Protein AF-A0A9W6T3U2-F1 (afdb_monomer)

Structure (mmCIF, N/CA/C/O backbone):
data_AF-A0A9W6T3U2-F1
#
_entry.id   AF-A0A9W6T3U2-F1
#
loop_
_atom_site.group_PDB
_atom_site.id
_atom_site.type_symbol
_atom_site.label_atom_id
_atom_site.label_alt_id
_atom_site.label_comp_id
_atom_site.label_asym_id
_atom_site.label_entity_id
_atom_site.label_seq_id
_atom_site.pdbx_PDB_ins_code
_atom_site.Cartn_x
_atom_site.Cartn_y
_atom_site.Cartn_z
_atom_site.occupancy
_atom_site.B_iso_or_equiv
_atom_site.auth_seq_id
_atom_site.auth_comp_id
_atom_site.auth_asym_id
_atom_site.auth_atom_id
_atom_site.pdbx_PDB_model_num
ATOM 1 N N . MET A 1 1 ? -26.574 7.574 -30.798 1.00 30.06 1 MET A N 1
ATOM 2 C CA . MET A 1 1 ? -25.733 6.891 -31.807 1.00 30.06 1 MET A CA 1
ATOM 3 C C . MET A 1 1 ? -24.316 7.036 -31.313 1.00 30.06 1 MET A C 1
ATOM 5 O O . MET A 1 1 ? -23.697 8.072 -31.519 1.00 30.06 1 MET A O 1
ATOM 9 N N . ASP A 1 2 ? -23.879 6.030 -30.565 1.00 29.03 2 ASP A N 1
ATOM 10 C CA . ASP A 1 2 ? -22.661 6.068 -29.768 1.00 29.03 2 ASP A CA 1
ATOM 11 C C . ASP A 1 2 ? -21.502 5.549 -30.609 1.00 29.03 2 ASP A C 1
ATOM 13 O O . ASP A 1 2 ? -21.279 4.349 -30.732 1.00 29.03 2 ASP A O 1
ATOM 17 N N . TYR A 1 3 ? -20.766 6.476 -31.211 1.00 30.98 3 TYR A N 1
ATOM 18 C CA . TYR A 1 3 ? -19.403 6.222 -31.655 1.00 30.98 3 TYR A CA 1
ATOM 19 C C . TYR A 1 3 ? -18.458 6.830 -30.617 1.00 30.98 3 TYR A C 1
ATOM 21 O O . TYR A 1 3 ? -17.851 7.877 -30.835 1.00 30.98 3 TYR A O 1
ATOM 29 N N . LEU A 1 4 ? -18.341 6.163 -29.464 1.00 33.56 4 LEU A N 1
ATOM 30 C CA . LEU A 1 4 ? -17.195 6.328 -28.570 1.00 33.56 4 LEU A CA 1
ATOM 31 C C . LEU A 1 4 ? -15.982 5.739 -29.294 1.00 33.56 4 LEU A C 1
ATOM 33 O O . LEU A 1 4 ? -15.693 4.544 -29.231 1.00 33.56 4 LEU A O 1
ATOM 37 N N . GLY A 1 5 ? -15.342 6.591 -30.093 1.00 34.41 5 GLY A N 1
ATOM 38 C CA . GLY A 1 5 ? -14.127 6.267 -30.815 1.00 34.41 5 GLY A CA 1
ATOM 39 C C . GLY A 1 5 ? -13.059 5.793 -29.840 1.00 34.41 5 GLY A C 1
ATOM 40 O O . GLY A 1 5 ? -12.719 6.485 -28.887 1.00 34.41 5 GLY A O 1
ATOM 41 N N . ILE A 1 6 ? -12.525 4.606 -30.103 1.00 38.00 6 ILE A N 1
ATOM 42 C CA . ILE A 1 6 ? -11.325 4.101 -29.447 1.00 38.00 6 ILE A CA 1
ATOM 43 C C . ILE A 1 6 ? -10.230 5.164 -29.623 1.00 38.00 6 ILE A C 1
ATOM 45 O O . ILE A 1 6 ? -9.848 5.467 -30.758 1.00 38.00 6 ILE A O 1
ATOM 49 N N . GLU A 1 7 ? -9.741 5.750 -28.526 1.00 46.59 7 GLU A N 1
ATOM 50 C CA . GLU A 1 7 ? -8.644 6.718 -28.572 1.00 46.59 7 GLU A CA 1
ATOM 51 C C . GLU A 1 7 ? -7.479 6.112 -29.361 1.00 46.59 7 GLU A C 1
ATOM 53 O O . GLU A 1 7 ? -7.007 5.016 -29.048 1.00 46.59 7 GLU A O 1
ATOM 58 N N . ARG A 1 8 ? -7.019 6.793 -30.419 1.00 44.78 8 ARG A N 1
ATOM 59 C CA . ARG A 1 8 ? -6.087 6.249 -31.431 1.00 44.78 8 ARG A CA 1
ATOM 60 C C . ARG A 1 8 ? -4.733 5.768 -30.870 1.00 44.78 8 ARG A C 1
ATOM 62 O O . ARG A 1 8 ? -3.981 5.127 -31.598 1.00 44.78 8 ARG A O 1
ATOM 69 N N . GLY A 1 9 ? -4.406 6.044 -29.604 1.00 54.31 9 GLY A N 1
ATOM 70 C CA . GLY A 1 9 ? -3.257 5.452 -28.895 1.00 54.31 9 GLY A CA 1
ATOM 71 C C . GLY A 1 9 ? -3.476 4.032 -28.374 1.00 54.31 9 GLY A C 1
ATOM 72 O O . GLY A 1 9 ? -2.517 3.299 -28.183 1.00 54.31 9 GLY A O 1
ATOM 73 N N . THR A 1 10 ? -4.722 3.589 -28.218 1.00 69.50 10 THR A N 1
ATOM 74 C CA . THR A 1 10 ? -5.024 2.332 -27.517 1.00 69.50 10 THR A CA 1
ATOM 75 C C . THR A 1 10 ? -5.076 1.106 -28.430 1.00 69.50 10 THR A C 1
ATOM 77 O O . THR A 1 10 ? -4.801 0.008 -27.962 1.00 69.50 10 THR A O 1
ATOM 80 N N . ILE A 1 11 ? -5.366 1.240 -29.734 1.00 81.31 11 ILE A N 1
ATOM 81 C CA . ILE A 1 11 ? -5.449 0.070 -30.639 1.00 81.31 11 ILE A CA 1
ATOM 82 C C . ILE A 1 11 ? -4.075 -0.578 -30.816 1.00 81.31 11 ILE A C 1
ATOM 84 O O . ILE A 1 11 ? -3.945 -1.795 -30.699 1.00 81.31 11 ILE A O 1
ATOM 88 N N . ARG A 1 12 ? -3.044 0.233 -31.081 1.00 85.06 12 ARG A N 1
ATOM 89 C CA . ARG A 1 12 ? -1.671 -0.253 -31.248 1.00 85.06 12 ARG A CA 1
ATOM 90 C C . ARG A 1 12 ? -1.139 -0.853 -29.948 1.00 85.06 12 ARG A C 1
ATOM 92 O O . ARG A 1 12 ? -0.641 -1.973 -29.989 1.00 85.06 12 ARG A O 1
ATOM 99 N N . ALA A 1 13 ? -1.299 -0.157 -28.822 1.00 83.00 13 ALA A N 1
ATOM 100 C CA . ALA A 1 13 ? -0.888 -0.655 -27.512 1.00 83.00 13 ALA A CA 1
ATOM 101 C C . ALA A 1 13 ? -1.572 -1.993 -27.166 1.00 83.00 13 ALA A C 1
ATOM 103 O O . ALA A 1 13 ? -0.886 -2.964 -26.866 1.00 83.00 13 ALA A O 1
ATOM 104 N N . LYS A 1 14 ? -2.899 -2.102 -27.336 1.00 85.38 14 LYS A N 1
ATOM 105 C CA . LYS A 1 14 ? -3.648 -3.356 -27.114 1.00 85.38 14 LYS A CA 1
ATOM 106 C C . LYS A 1 14 ? -3.237 -4.475 -28.072 1.00 85.38 14 LYS A C 1
ATOM 108 O O . LYS A 1 14 ? -3.188 -5.641 -27.685 1.00 85.38 14 LYS A O 1
ATOM 113 N N . ALA A 1 15 ? -2.940 -4.149 -29.331 1.00 89.31 15 ALA A N 1
ATOM 114 C CA . ALA A 1 15 ? -2.442 -5.128 -30.294 1.00 89.31 15 ALA A CA 1
ATOM 115 C C . ALA A 1 15 ? -1.049 -5.645 -29.900 1.00 89.31 15 ALA A C 1
ATOM 117 O O . ALA A 1 15 ? -0.809 -6.850 -29.980 1.00 89.31 15 ALA A O 1
ATOM 118 N N . LEU A 1 16 ? -0.157 -4.759 -29.442 1.00 90.31 16 LEU A N 1
ATOM 119 C CA . LEU A 1 16 ? 1.163 -5.124 -28.926 1.00 90.31 16 LEU A CA 1
ATOM 120 C C . LEU A 1 16 ? 1.055 -5.977 -27.663 1.00 90.31 16 LEU A C 1
ATOM 122 O O . LEU A 1 16 ? 1.713 -7.007 -27.590 1.00 90.31 16 LEU A O 1
ATOM 126 N N . GLU A 1 17 ? 0.188 -5.608 -26.721 1.00 89.00 17 GLU A N 1
ATOM 127 C CA . GLU A 1 17 ? -0.086 -6.383 -25.508 1.00 89.00 17 GLU A CA 1
ATOM 128 C C . GLU A 1 17 ? -0.551 -7.802 -25.859 1.00 89.00 17 GLU A C 1
ATOM 130 O O . GLU A 1 17 ? 0.020 -8.795 -25.401 1.00 89.00 17 GLU A O 1
ATOM 135 N N . LYS A 1 18 ? -1.537 -7.924 -26.759 1.00 89.50 18 LYS A N 1
ATOM 136 C CA . LYS A 1 18 ? -2.040 -9.230 -27.192 1.00 89.50 18 LYS A CA 1
ATOM 137 C C . LYS A 1 18 ? -0.966 -10.052 -27.899 1.00 89.50 18 LYS A C 1
ATOM 139 O O . LYS A 1 18 ? -0.871 -11.261 -27.680 1.00 89.50 18 LYS A O 1
ATOM 144 N N . LEU A 1 19 ? -0.157 -9.407 -28.737 1.00 89.88 19 LEU A N 1
ATOM 145 C CA . LEU A 1 19 ? 0.953 -10.038 -29.442 1.00 89.88 19 LEU A CA 1
ATOM 146 C C . LEU A 1 19 ? 2.019 -10.529 -28.455 1.00 89.88 19 LEU A C 1
ATOM 148 O O . LEU A 1 19 ? 2.447 -11.678 -28.569 1.00 89.88 19 LEU A O 1
ATOM 152 N N . ALA A 1 20 ? 2.389 -9.718 -27.464 1.00 88.44 20 ALA A N 1
ATOM 153 C CA . ALA A 1 20 ? 3.343 -10.076 -26.422 1.00 88.44 20 ALA A CA 1
ATOM 154 C C . ALA A 1 20 ? 2.831 -11.247 -25.572 1.00 88.44 20 ALA A C 1
ATOM 156 O O . ALA A 1 20 ? 3.559 -12.215 -25.377 1.00 88.44 20 ALA A O 1
ATOM 157 N N . GLN A 1 21 ? 1.557 -11.243 -25.164 1.00 89.19 21 GLN A N 1
ATOM 158 C CA . GLN A 1 21 ? 0.938 -12.362 -24.442 1.00 89.19 21 GLN A CA 1
ATOM 159 C C . GLN A 1 21 ? 0.930 -13.663 -25.259 1.00 89.19 21 GLN A C 1
ATOM 161 O O . GLN A 1 21 ? 1.207 -14.737 -24.726 1.00 89.19 21 GLN A O 1
ATOM 166 N N . ILE A 1 22 ? 0.609 -13.601 -26.557 1.00 88.12 22 ILE A N 1
ATOM 167 C CA . ILE A 1 22 ? 0.634 -14.783 -27.433 1.00 88.12 22 ILE A CA 1
ATOM 168 C C . ILE A 1 22 ? 2.072 -15.278 -27.618 1.00 88.12 22 ILE A C 1
ATOM 170 O O . ILE A 1 22 ? 2.308 -16.485 -27.579 1.00 88.12 22 ILE A O 1
ATOM 174 N N . ALA A 1 23 ? 3.029 -14.366 -27.795 1.00 85.69 23 ALA A N 1
ATOM 175 C CA . ALA A 1 23 ? 4.442 -14.701 -27.912 1.00 85.69 23 ALA A CA 1
ATOM 176 C C . ALA A 1 23 ? 4.990 -15.317 -26.613 1.00 85.69 23 ALA A C 1
ATOM 178 O O . ALA A 1 23 ? 5.715 -16.299 -26.682 1.00 85.69 23 ALA A O 1
ATOM 179 N N . ALA A 1 24 ? 4.583 -14.814 -25.445 1.00 84.00 24 ALA A N 1
ATOM 180 C CA . ALA A 1 24 ? 4.937 -15.345 -24.127 1.00 84.00 24 ALA A CA 1
ATOM 181 C C . ALA A 1 24 ? 4.404 -16.764 -23.870 1.00 84.00 24 ALA A C 1
ATOM 183 O O . ALA A 1 24 ? 5.061 -17.571 -23.218 1.00 84.00 24 ALA A O 1
ATOM 184 N N . LYS A 1 25 ? 3.223 -17.095 -24.410 1.00 85.62 25 LYS A N 1
ATOM 185 C CA . LYS A 1 25 ? 2.609 -18.426 -24.252 1.00 85.62 25 LYS A CA 1
ATOM 186 C C . LYS A 1 25 ? 3.227 -19.501 -25.139 1.00 85.62 25 LYS A C 1
ATOM 188 O O . LYS A 1 25 ? 3.035 -20.686 -24.862 1.00 85.62 25 LYS A O 1
ATOM 193 N N . LYS A 1 26 ? 3.897 -19.118 -26.228 1.00 79.31 26 LYS A N 1
ATOM 194 C CA . LYS A 1 26 ? 4.511 -20.071 -27.155 1.00 79.31 26 LYS A CA 1
ATOM 195 C C . LYS A 1 26 ? 5.759 -20.667 -26.507 1.00 79.31 26 LYS A C 1
ATOM 197 O O . LYS A 1 26 ? 6.754 -19.977 -26.331 1.00 79.31 26 LYS A O 1
ATOM 202 N N . ALA A 1 27 ? 5.705 -21.956 -26.183 1.00 62.72 27 ALA A N 1
ATOM 203 C CA . ALA A 1 27 ? 6.899 -22.701 -25.813 1.00 62.72 27 ALA A CA 1
ATOM 204 C C . ALA A 1 27 ? 7.762 -22.953 -27.068 1.00 62.72 27 ALA A C 1
ATOM 206 O O . ALA A 1 27 ? 7.204 -23.215 -28.139 1.00 62.72 27 ALA A O 1
ATOM 207 N N . PRO A 1 28 ? 9.097 -22.857 -26.965 1.00 62.69 28 PRO A N 1
ATOM 208 C CA . PRO A 1 28 ? 10.001 -23.204 -28.058 1.00 62.69 28 PRO A CA 1
ATOM 209 C C . PRO A 1 28 ? 9.902 -24.697 -28.401 1.00 62.69 28 PRO A C 1
ATOM 211 O O . PRO A 1 28 ? 9.624 -25.523 -27.533 1.00 62.69 28 PRO A O 1
ATOM 214 N N . ALA A 1 29 ? 10.143 -25.045 -29.667 1.00 54.91 29 ALA A N 1
ATOM 215 C CA . ALA A 1 29 ? 10.045 -26.425 -30.151 1.00 54.91 29 ALA A CA 1
ATOM 216 C C . ALA A 1 29 ? 11.169 -27.341 -29.624 1.00 54.91 29 ALA A C 1
ATOM 218 O O . ALA A 1 29 ? 10.949 -28.542 -29.521 1.00 54.91 29 ALA A O 1
ATOM 219 N N . ASN A 1 30 ? 12.334 -26.780 -29.266 1.00 55.06 30 ASN A N 1
ATOM 220 C CA . ASN A 1 30 ? 13.478 -27.500 -28.701 1.00 55.06 30 ASN A CA 1
ATOM 221 C C . ASN A 1 30 ? 14.096 -26.701 -27.535 1.00 55.06 30 ASN A C 1
ATOM 223 O O . ASN A 1 30 ? 14.690 -25.652 -27.776 1.00 55.06 30 ASN A O 1
ATOM 227 N N . PRO A 1 31 ? 13.984 -27.169 -26.279 1.00 54.09 31 PRO A N 1
ATOM 228 C CA . PRO A 1 31 ? 14.513 -26.470 -25.104 1.00 54.09 31 PRO A CA 1
ATOM 229 C C . PRO A 1 31 ? 16.034 -26.625 -24.890 1.00 54.09 31 PRO A C 1
ATOM 231 O O . PRO A 1 31 ? 16.573 -26.012 -23.973 1.00 54.09 31 PRO A O 1
ATOM 234 N N . GLU A 1 32 ? 16.734 -27.433 -25.697 1.00 50.22 32 GLU A N 1
ATOM 235 C CA . GLU A 1 32 ? 18.160 -27.765 -25.495 1.00 50.22 32 GLU A CA 1
ATOM 236 C C . GLU A 1 32 ? 19.139 -26.665 -25.953 1.00 50.22 32 GLU A C 1
ATOM 238 O O . GLU A 1 32 ? 20.259 -26.590 -25.448 1.00 50.22 32 GLU A O 1
ATOM 243 N N . HIS A 1 33 ? 18.726 -25.767 -26.854 1.00 54.16 33 HIS A N 1
ATOM 244 C CA . HIS A 1 33 ? 19.546 -24.641 -27.309 1.00 54.16 33 HIS A CA 1
ATOM 245 C C . HIS A 1 33 ? 18.976 -23.312 -26.803 1.00 54.16 33 HIS A C 1
ATOM 247 O O . HIS A 1 33 ? 17.921 -22.878 -27.253 1.00 54.16 33 HIS A O 1
ATOM 253 N N . LEU A 1 34 ? 19.721 -22.611 -25.934 1.00 52.31 34 LEU A N 1
ATOM 254 C CA . LEU A 1 34 ? 19.342 -21.308 -25.345 1.00 52.31 34 LEU A CA 1
ATOM 255 C C . LEU A 1 34 ? 18.880 -20.261 -26.379 1.00 52.31 34 LEU A C 1
ATOM 257 O O . LEU A 1 34 ? 18.036 -19.421 -26.073 1.00 52.31 34 LEU A O 1
ATOM 261 N N . VAL A 1 35 ? 19.418 -20.318 -27.602 1.00 52.69 35 VAL A N 1
ATOM 262 C CA . VAL A 1 35 ? 19.082 -19.402 -28.706 1.00 52.69 35 VAL A CA 1
ATOM 263 C C . VAL A 1 35 ? 17.715 -19.722 -29.323 1.00 52.69 35 VAL A C 1
ATOM 265 O O . VAL A 1 35 ? 17.019 -18.804 -29.752 1.00 52.69 35 VAL A O 1
ATOM 268 N N . ASP A 1 36 ? 17.283 -20.983 -29.308 1.00 57.38 36 ASP A N 1
ATOM 269 C CA . ASP A 1 36 ? 15.978 -21.422 -29.824 1.00 57.38 36 ASP A CA 1
ATOM 270 C C . ASP A 1 36 ? 14.893 -21.434 -28.740 1.00 57.38 36 ASP A C 1
ATOM 272 O O . ASP A 1 36 ? 13.706 -21.540 -29.050 1.00 57.38 36 ASP A O 1
ATOM 276 N N . SER A 1 37 ? 15.282 -21.244 -27.474 1.00 60.94 37 SER A N 1
ATOM 277 C CA . SER A 1 37 ? 14.397 -21.271 -26.306 1.00 60.94 37 SER A CA 1
ATOM 278 C C . SER A 1 37 ? 13.416 -20.093 -26.206 1.00 60.94 37 SER A C 1
ATOM 280 O O . SER A 1 37 ? 12.544 -20.088 -25.335 1.00 60.94 37 SER A O 1
ATOM 282 N N . VAL A 1 38 ? 13.532 -19.092 -27.084 1.00 69.44 38 VAL A N 1
ATOM 283 C CA . VAL A 1 38 ? 12.689 -17.889 -27.090 1.00 69.44 38 VAL A CA 1
ATOM 284 C C . VAL A 1 38 ? 12.024 -17.722 -28.461 1.00 69.44 38 VAL A C 1
ATOM 286 O O . VAL A 1 38 ? 12.729 -17.675 -29.470 1.00 69.44 38 VAL A O 1
ATOM 289 N N . PRO A 1 39 ? 10.687 -17.579 -28.541 1.00 78.25 39 PRO A N 1
ATOM 290 C CA . PRO A 1 39 ? 9.994 -17.386 -29.814 1.00 78.25 39 PRO A CA 1
ATOM 291 C C . PRO A 1 39 ? 10.494 -16.157 -30.585 1.00 78.25 39 PRO A C 1
ATOM 293 O O . PRO A 1 39 ? 10.683 -15.089 -30.005 1.00 78.25 39 PRO A O 1
ATOM 296 N N . GLU A 1 40 ? 10.615 -16.264 -31.910 1.00 81.75 40 GLU A N 1
ATOM 297 C CA . GLU A 1 40 ? 11.155 -15.195 -32.771 1.00 81.75 40 GLU A CA 1
ATOM 298 C C . GLU A 1 40 ? 10.383 -13.870 -32.654 1.00 81.75 40 GLU A C 1
ATOM 300 O O . GLU A 1 40 ? 10.952 -12.778 -32.619 1.00 81.75 40 GLU A O 1
ATOM 305 N N . THR A 1 41 ? 9.060 -13.961 -32.496 1.00 82.62 41 THR A N 1
ATOM 306 C CA . THR A 1 41 ? 8.201 -12.799 -32.238 1.00 82.62 41 THR A CA 1
ATOM 307 C C . THR A 1 41 ? 8.564 -12.105 -30.923 1.00 82.62 41 THR A C 1
ATOM 309 O O . THR A 1 41 ? 8.555 -10.880 -30.861 1.00 82.62 41 THR A O 1
ATOM 312 N N . PHE A 1 42 ? 8.922 -12.865 -29.884 1.00 83.44 42 PHE A N 1
ATOM 313 C CA . PHE A 1 42 ? 9.348 -12.315 -28.597 1.00 83.44 42 PHE A CA 1
ATOM 314 C C . PHE A 1 42 ? 10.745 -11.692 -28.697 1.00 83.44 42 PHE A C 1
ATOM 316 O O . PHE A 1 42 ? 10.945 -10.582 -28.214 1.00 83.44 42 PHE A O 1
ATOM 323 N N . LYS A 1 43 ? 11.681 -12.332 -29.415 1.00 84.50 43 LYS A N 1
ATOM 324 C CA . LYS A 1 43 ? 12.997 -11.741 -29.722 1.00 84.50 43 LYS A CA 1
ATOM 325 C C . LYS A 1 43 ? 12.872 -10.407 -30.458 1.00 84.50 43 LYS A C 1
ATOM 327 O O . LYS A 1 43 ? 13.569 -9.459 -30.120 1.00 84.50 43 LYS A O 1
ATOM 332 N N . THR A 1 44 ? 11.940 -10.311 -31.408 1.00 86.50 44 THR A N 1
ATOM 333 C CA . THR A 1 44 ? 11.672 -9.073 -32.163 1.00 86.50 44 THR A CA 1
ATOM 334 C C . THR A 1 44 ? 11.142 -7.948 -31.268 1.00 86.50 44 THR A C 1
ATOM 336 O O . THR A 1 44 ? 11.435 -6.776 -31.502 1.00 86.50 44 THR A O 1
ATOM 339 N N . LEU A 1 45 ? 10.346 -8.273 -30.243 1.00 87.38 45 LEU A N 1
ATOM 340 C CA . LEU A 1 45 ? 9.921 -7.284 -29.250 1.00 87.38 45 LEU A CA 1
ATOM 341 C C . LEU A 1 45 ? 11.103 -6.856 -28.375 1.00 87.38 45 LEU A C 1
ATOM 343 O O . LEU A 1 45 ? 11.342 -5.662 -28.227 1.00 87.38 45 LEU A O 1
ATOM 347 N N . LEU A 1 46 ? 11.889 -7.817 -27.882 1.00 86.44 46 LEU A N 1
ATOM 348 C CA . LEU A 1 46 ? 13.070 -7.553 -27.056 1.00 86.44 46 LEU A CA 1
ATOM 349 C C . LEU A 1 46 ? 14.146 -6.740 -27.782 1.00 86.44 46 LEU A C 1
ATOM 351 O O . LEU A 1 46 ? 14.831 -5.948 -27.147 1.00 86.44 46 LEU A O 1
ATOM 355 N N . SER A 1 47 ? 14.313 -6.910 -29.096 1.00 86.19 47 SER A N 1
ATOM 356 C CA . SER A 1 47 ? 15.286 -6.137 -29.878 1.00 86.19 47 SER A CA 1
ATOM 357 C C . SER A 1 47 ? 14.884 -4.670 -30.036 1.00 86.19 47 SER A C 1
ATOM 359 O O . SER A 1 47 ? 15.720 -3.838 -30.371 1.00 86.19 47 SER A O 1
ATOM 361 N N . ARG A 1 48 ? 13.602 -4.345 -29.827 1.00 85.88 48 ARG A N 1
ATOM 362 C CA . ARG A 1 48 ? 13.075 -2.972 -29.856 1.00 85.88 48 ARG A CA 1
ATOM 363 C C . ARG A 1 48 ? 13.115 -2.285 -28.493 1.00 85.88 48 ARG A C 1
ATOM 365 O O . ARG A 1 48 ? 12.799 -1.106 -28.419 1.00 85.88 48 ARG A O 1
ATOM 372 N N . THR A 1 49 ? 13.511 -3.016 -27.457 1.00 84.44 49 THR A N 1
ATOM 373 C CA . THR A 1 49 ? 13.779 -2.524 -26.104 1.00 84.44 49 THR A CA 1
ATOM 374 C C . THR A 1 49 ? 15.219 -2.917 -25.771 1.00 84.44 49 THR A C 1
ATOM 376 O O . THR A 1 49 ? 15.441 -3.979 -25.188 1.00 84.44 49 THR A O 1
ATOM 379 N N . PRO A 1 50 ? 16.230 -2.163 -26.233 1.00 75.44 50 PRO A N 1
ATOM 380 C CA . PRO A 1 50 ? 17.623 -2.603 -26.209 1.00 75.44 50 PRO A CA 1
ATOM 381 C C . PRO A 1 50 ? 18.150 -2.841 -24.794 1.00 75.44 50 PRO A C 1
ATOM 383 O O . PRO A 1 50 ? 19.067 -3.644 -24.654 1.00 75.44 50 PRO A O 1
ATOM 386 N N . GLY A 1 51 ? 17.554 -2.204 -23.771 1.00 69.94 51 GLY A N 1
ATOM 387 C CA . GLY A 1 51 ? 17.786 -2.424 -22.337 1.00 69.94 51 GLY A CA 1
ATOM 388 C C . GLY A 1 51 ? 19.248 -2.486 -21.904 1.00 69.94 51 GLY A C 1
ATOM 389 O O . GLY A 1 51 ? 19.556 -3.147 -20.925 1.00 69.94 51 GLY A O 1
ATOM 390 N N . THR A 1 52 ? 20.143 -1.880 -22.670 1.00 72.12 52 THR A N 1
ATOM 391 C CA . THR A 1 52 ? 21.575 -1.732 -22.421 1.00 72.12 52 THR A CA 1
ATOM 392 C C . THR A 1 52 ? 21.936 -0.343 -22.915 1.00 72.12 52 THR A C 1
ATOM 394 O O . THR A 1 52 ? 21.457 0.037 -23.987 1.00 72.12 52 THR A O 1
ATOM 397 N N . ASP A 1 53 ? 22.780 0.383 -22.180 1.00 69.62 53 ASP A N 1
ATOM 398 C CA . ASP A 1 53 ? 23.186 1.751 -22.536 1.00 69.62 53 ASP A CA 1
ATOM 399 C C . ASP A 1 53 ? 21.980 2.708 -22.675 1.00 69.62 53 ASP A C 1
ATOM 401 O O . ASP A 1 53 ? 21.800 3.384 -23.698 1.00 69.62 53 ASP A O 1
ATOM 405 N N . LEU A 1 54 ? 21.111 2.679 -21.654 1.00 78.31 54 LEU A N 1
ATOM 406 C CA . LEU A 1 54 ? 19.931 3.543 -21.518 1.00 78.31 54 LEU A CA 1
ATOM 407 C C . LEU A 1 54 ? 20.320 4.953 -21.023 1.00 78.31 54 LEU A C 1
ATOM 409 O O . LEU A 1 54 ? 19.640 5.933 -21.345 1.00 78.31 54 LEU A O 1
ATOM 413 N N . SER A 1 55 ? 21.470 5.064 -20.349 1.00 76.50 55 SER A N 1
ATOM 414 C CA . SER A 1 55 ? 21.929 6.298 -19.717 1.00 76.50 55 SER A CA 1
ATOM 415 C C . SER A 1 55 ? 21.979 7.476 -20.692 1.00 76.50 55 SER A C 1
ATOM 417 O O . SER A 1 55 ? 22.635 7.444 -21.735 1.00 76.50 55 SER A O 1
ATOM 419 N N . GLY A 1 56 ? 21.252 8.541 -20.348 1.00 71.31 56 GLY A N 1
ATOM 420 C CA . GLY A 1 56 ? 21.238 9.796 -21.100 1.00 71.31 56 GLY A CA 1
ATOM 421 C C . GLY A 1 56 ? 20.465 9.768 -22.424 1.00 71.31 56 GLY A C 1
ATOM 422 O O . GLY A 1 56 ? 20.442 10.786 -23.118 1.00 71.31 56 GLY A O 1
ATOM 423 N N . LYS A 1 57 ? 19.803 8.659 -22.789 1.00 85.31 57 LYS A N 1
ATOM 424 C CA . LYS A 1 57 ? 18.995 8.569 -24.017 1.00 85.31 57 LYS A CA 1
ATOM 425 C C . LYS A 1 57 ? 17.500 8.653 -23.704 1.00 85.31 57 LYS A C 1
ATOM 427 O O . LYS A 1 57 ? 16.991 7.782 -23.003 1.00 85.31 57 LYS A O 1
ATOM 432 N N . PRO A 1 58 ? 16.760 9.636 -24.248 1.00 87.69 58 PRO A N 1
ATOM 433 C CA . PRO A 1 58 ? 15.315 9.705 -24.053 1.00 87.69 58 PRO A CA 1
ATOM 434 C C . PRO A 1 58 ? 14.583 8.507 -24.671 1.00 87.69 58 PRO A C 1
ATOM 436 O O . PRO A 1 58 ? 14.775 8.212 -25.852 1.00 87.69 58 PRO A O 1
ATOM 439 N N . ILE A 1 59 ? 13.683 7.862 -23.918 1.00 89.62 59 ILE A N 1
ATOM 440 C CA . ILE A 1 59 ? 12.906 6.726 -24.436 1.00 89.62 59 ILE A CA 1
ATOM 441 C C . ILE A 1 59 ? 11.837 7.242 -25.416 1.00 89.62 59 ILE A C 1
ATOM 443 O O . ILE A 1 59 ? 11.032 8.120 -25.061 1.00 89.62 59 ILE A O 1
ATOM 447 N N . PRO A 1 60 ? 11.771 6.708 -26.650 1.00 89.44 60 PRO A N 1
ATOM 448 C CA . PRO A 1 60 ? 10.700 7.016 -27.583 1.00 89.44 60 PRO A CA 1
ATOM 449 C C . PRO A 1 60 ? 9.390 6.332 -27.168 1.00 89.44 60 PRO A C 1
ATOM 451 O O . PRO A 1 60 ? 9.365 5.207 -26.680 1.00 89.44 60 PRO A O 1
ATOM 454 N N . HIS A 1 61 ? 8.256 6.972 -27.459 1.00 87.38 61 HIS A N 1
ATOM 455 C CA . HIS A 1 61 ? 6.930 6.456 -27.087 1.00 87.38 61 HIS A CA 1
ATOM 456 C C . HIS A 1 61 ? 6.660 5.018 -27.577 1.00 87.38 61 HIS A C 1
ATOM 458 O O . HIS A 1 61 ? 6.073 4.211 -26.866 1.00 87.38 61 HIS A O 1
ATOM 464 N N . ASN A 1 62 ? 7.140 4.675 -28.775 1.00 88.38 62 ASN A N 1
ATOM 465 C CA . ASN A 1 62 ? 6.981 3.336 -29.346 1.00 88.38 62 ASN A CA 1
ATOM 466 C C . ASN A 1 62 ? 7.705 2.248 -28.538 1.00 88.38 62 ASN A C 1
ATOM 468 O O . ASN A 1 62 ? 7.249 1.109 -28.523 1.00 88.38 62 ASN A O 1
ATOM 472 N N . GLU A 1 63 ? 8.844 2.582 -27.931 1.00 91.19 63 GLU A N 1
ATOM 473 C CA . GLU A 1 63 ? 9.603 1.664 -27.081 1.00 91.19 63 GLU A CA 1
ATOM 474 C C . GLU A 1 63 ? 8.875 1.449 -25.754 1.00 91.19 63 GLU A C 1
ATOM 476 O O . GLU A 1 63 ? 8.742 0.307 -25.327 1.00 91.19 63 GLU A O 1
ATOM 481 N N . LEU A 1 64 ? 8.285 2.504 -25.175 1.00 90.31 64 LEU A N 1
ATOM 482 C CA . LEU A 1 64 ? 7.436 2.386 -23.983 1.00 90.31 64 LEU A CA 1
ATOM 483 C C . LEU A 1 64 ? 6.211 1.497 -24.214 1.00 90.31 64 LEU A C 1
ATOM 485 O O . LEU A 1 64 ? 5.925 0.642 -23.386 1.00 90.31 64 LEU A O 1
ATOM 489 N N . GLU A 1 65 ? 5.502 1.645 -25.341 1.00 90.38 65 GLU A N 1
ATOM 490 C CA . GLU A 1 65 ? 4.361 0.769 -25.662 1.00 90.38 65 GLU A CA 1
ATOM 491 C C . GLU A 1 65 ? 4.772 -0.713 -25.709 1.00 90.38 65 GLU A C 1
ATOM 493 O O . GLU A 1 65 ? 4.034 -1.584 -25.248 1.00 90.38 65 GLU A O 1
ATOM 498 N N . ILE A 1 66 ? 5.952 -1.005 -26.268 1.00 92.19 66 ILE A N 1
ATOM 499 C CA . ILE A 1 66 ? 6.490 -2.368 -26.336 1.00 92.19 66 ILE A CA 1
ATOM 500 C C . ILE A 1 66 ? 6.906 -2.845 -24.944 1.00 92.19 66 ILE A C 1
ATOM 502 O O . ILE A 1 66 ? 6.601 -3.979 -24.582 1.00 92.19 66 ILE A O 1
ATOM 506 N N . LEU A 1 67 ? 7.555 -1.988 -24.156 1.00 93.88 67 LEU A N 1
ATOM 507 C CA . LEU A 1 67 ? 7.962 -2.293 -22.789 1.00 93.88 67 LEU A CA 1
ATOM 508 C C . LEU A 1 67 ? 6.750 -2.629 -21.909 1.00 93.88 67 LEU A C 1
ATOM 510 O O . LEU A 1 67 ? 6.755 -3.660 -21.245 1.00 93.88 67 LEU A O 1
ATOM 514 N N . PHE A 1 68 ? 5.672 -1.842 -21.973 1.00 93.56 68 PHE A N 1
ATOM 515 C CA . PHE A 1 68 ? 4.435 -2.139 -21.243 1.00 93.56 68 PHE A CA 1
ATOM 516 C C . PHE A 1 68 ? 3.766 -3.426 -21.725 1.00 93.56 68 PHE A C 1
ATOM 518 O O . PHE A 1 68 ? 3.336 -4.234 -20.904 1.00 93.56 68 PHE A O 1
ATOM 525 N N . ALA A 1 69 ? 3.747 -3.679 -23.036 1.00 92.62 69 ALA A N 1
ATOM 526 C CA . ALA A 1 69 ? 3.256 -4.947 -23.569 1.00 92.62 69 ALA A CA 1
ATOM 527 C C . ALA A 1 69 ? 4.064 -6.151 -23.046 1.00 92.62 69 ALA A C 1
ATOM 529 O O . ALA A 1 69 ? 3.489 -7.202 -22.750 1.00 92.62 69 ALA A O 1
ATOM 530 N N . LEU A 1 70 ? 5.385 -6.005 -22.898 1.00 93.56 70 LEU A N 1
ATOM 531 C CA . LEU A 1 70 ? 6.246 -7.026 -22.301 1.00 93.56 70 LEU A CA 1
ATOM 532 C C . LEU A 1 70 ? 5.960 -7.204 -20.800 1.00 93.56 70 LEU A C 1
ATOM 534 O O . LEU A 1 70 ? 5.821 -8.348 -20.364 1.00 93.56 70 LEU A O 1
ATOM 538 N N . CYS A 1 71 ? 5.789 -6.117 -20.039 1.00 95.50 71 CYS A N 1
ATOM 539 C CA . CYS A 1 71 ? 5.400 -6.164 -18.624 1.00 95.50 71 CYS A CA 1
ATOM 540 C C . CYS A 1 71 ? 4.078 -6.918 -18.410 1.00 95.50 71 CYS A C 1
ATOM 542 O O . CYS A 1 71 ? 3.999 -7.813 -17.567 1.00 95.50 71 CYS A O 1
ATOM 544 N N . GLU A 1 72 ? 3.058 -6.635 -19.222 1.00 93.19 72 GLU A N 1
ATOM 545 C CA . GLU A 1 72 ? 1.766 -7.332 -19.160 1.00 93.19 72 GLU A CA 1
ATOM 546 C C . GLU A 1 72 ? 1.863 -8.808 -19.570 1.00 93.19 72 GLU A C 1
ATOM 548 O O . GLU A 1 72 ? 1.119 -9.664 -19.085 1.00 93.19 72 GLU A O 1
ATOM 553 N N . SER A 1 73 ? 2.824 -9.150 -20.430 1.00 93.19 73 SER A N 1
ATOM 554 C CA . SER A 1 73 ? 3.060 -10.537 -20.830 1.00 93.19 73 SER A CA 1
ATOM 555 C C . SER A 1 73 ? 3.726 -11.394 -19.746 1.00 93.19 73 SER A C 1
ATOM 557 O O . SER A 1 73 ? 3.663 -12.620 -19.850 1.00 93.19 73 SER A O 1
ATOM 559 N N . ALA A 1 74 ? 4.303 -10.791 -18.697 1.00 93.19 74 ALA A N 1
ATOM 560 C CA . ALA A 1 74 ? 5.075 -11.483 -17.660 1.00 93.19 74 ALA A CA 1
ATOM 561 C C . ALA A 1 74 ? 4.321 -12.665 -17.028 1.00 93.19 74 ALA A C 1
ATOM 563 O O . ALA A 1 74 ? 4.865 -13.760 -16.914 1.00 93.19 74 ALA A O 1
ATOM 564 N N . GLY A 1 75 ? 3.034 -12.488 -16.706 1.00 89.94 75 GLY A N 1
ATOM 565 C CA . GLY A 1 75 ? 2.199 -13.551 -16.127 1.00 89.94 75 GLY A CA 1
ATOM 566 C C . GLY A 1 75 ? 1.797 -14.663 -17.108 1.00 89.94 75 GLY A C 1
ATOM 567 O O . GLY A 1 75 ? 1.189 -15.651 -16.709 1.00 89.94 75 GLY A O 1
ATOM 568 N N . SER A 1 76 ? 2.089 -14.508 -18.402 1.00 90.19 76 SER A N 1
ATOM 569 C CA . SER A 1 76 ? 1.799 -15.502 -19.445 1.00 90.19 76 SER A CA 1
ATOM 570 C C . SER A 1 76 ? 3.011 -16.353 -19.836 1.00 90.19 76 SER A C 1
ATOM 572 O O . SER A 1 76 ? 2.845 -17.302 -20.609 1.00 90.19 76 SER A O 1
ATOM 574 N N . ILE A 1 77 ? 4.207 -16.020 -19.342 1.00 90.31 77 ILE A N 1
ATOM 575 C CA . ILE A 1 77 ? 5.444 -16.741 -19.652 1.00 90.31 77 ILE A CA 1
ATOM 576 C C . ILE A 1 77 ? 5.449 -18.087 -18.930 1.00 90.31 77 ILE A C 1
ATOM 578 O O . ILE A 1 77 ? 5.131 -18.178 -17.749 1.00 90.31 77 ILE A O 1
ATOM 582 N N . LYS A 1 78 ? 5.826 -19.143 -19.655 1.00 87.44 78 LYS A N 1
ATOM 583 C CA . LYS A 1 78 ? 5.932 -20.514 -19.121 1.00 87.44 78 LYS A CA 1
ATOM 584 C C . LYS A 1 78 ? 7.356 -21.066 -19.112 1.00 87.44 78 LYS A C 1
ATOM 586 O O . LYS A 1 78 ? 7.597 -22.110 -18.520 1.00 87.44 78 LYS A O 1
ATOM 591 N N . ASN A 1 79 ? 8.277 -20.399 -19.803 1.00 87.00 79 ASN A N 1
ATOM 592 C CA . ASN A 1 79 ? 9.657 -20.838 -19.959 1.00 87.00 79 ASN A CA 1
ATOM 593 C C . ASN A 1 79 ? 10.577 -20.009 -19.052 1.00 87.00 79 ASN A C 1
ATOM 595 O O . ASN A 1 79 ? 10.597 -18.783 -19.155 1.00 87.00 79 ASN A O 1
ATOM 599 N N . GLU A 1 80 ? 11.362 -20.686 -18.212 1.00 88.44 80 GLU A N 1
ATOM 600 C CA . GLU A 1 80 ? 12.313 -20.054 -17.292 1.00 88.44 80 GLU A CA 1
ATOM 601 C C . GLU A 1 80 ? 13.379 -19.233 -18.034 1.00 88.44 80 GLU A C 1
ATOM 603 O O . GLU A 1 80 ? 13.614 -18.091 -17.672 1.00 88.44 80 GLU A O 1
ATOM 608 N N . THR A 1 81 ? 13.957 -19.733 -19.133 1.00 87.94 81 THR A N 1
ATOM 609 C CA . THR A 1 81 ? 14.938 -18.987 -19.945 1.00 87.94 81 THR A CA 1
ATOM 610 C C . THR A 1 81 ? 14.349 -17.691 -20.499 1.00 87.94 81 THR A C 1
ATOM 612 O O . THR A 1 81 ? 15.000 -16.649 -20.478 1.00 87.94 81 THR A O 1
ATOM 615 N N . GLN A 1 82 ? 13.102 -17.736 -20.977 1.00 88.56 82 GLN A N 1
ATOM 616 C CA . GLN A 1 82 ? 12.409 -16.542 -21.459 1.00 88.56 82 GLN A CA 1
ATOM 617 C C . GLN A 1 82 ? 12.149 -15.549 -20.321 1.00 88.56 82 GLN A C 1
ATOM 619 O O . GLN A 1 82 ? 12.319 -14.345 -20.515 1.00 88.56 82 GLN A O 1
ATOM 624 N N . ALA A 1 83 ? 11.759 -16.051 -19.148 1.00 92.12 83 ALA A N 1
ATOM 625 C CA . ALA A 1 83 ? 11.566 -15.242 -17.954 1.00 92.12 83 ALA A CA 1
ATOM 626 C C . ALA A 1 83 ? 12.876 -14.589 -17.497 1.00 92.12 83 ALA A C 1
ATOM 628 O O . ALA A 1 83 ? 12.860 -13.407 -17.181 1.00 92.12 83 ALA A O 1
ATOM 629 N N . THR A 1 84 ? 14.008 -15.300 -17.548 1.00 93.19 84 THR A N 1
ATOM 630 C CA . THR A 1 84 ? 15.336 -14.752 -17.238 1.00 93.19 84 THR A CA 1
ATOM 631 C C . THR A 1 84 ? 15.702 -13.610 -18.179 1.00 93.19 84 THR A C 1
ATOM 633 O O . THR A 1 84 ? 16.084 -12.539 -17.725 1.00 93.19 84 THR A O 1
ATOM 636 N N . VAL A 1 85 ? 15.544 -13.804 -19.494 1.00 91.19 85 VAL A N 1
ATOM 637 C CA . VAL A 1 85 ? 15.858 -12.761 -20.485 1.00 91.19 85 VAL A CA 1
ATOM 638 C C . VAL A 1 85 ? 14.964 -11.534 -20.301 1.00 91.19 85 VAL A C 1
ATOM 640 O O . VAL A 1 85 ? 15.435 -10.404 -20.430 1.00 91.19 85 VAL A O 1
ATOM 643 N N . LEU A 1 86 ? 13.675 -11.739 -20.006 1.00 93.88 86 LEU A N 1
ATOM 644 C CA . LEU A 1 86 ? 12.773 -10.628 -19.730 1.00 93.88 86 LEU A CA 1
ATOM 645 C C . LEU A 1 86 ? 13.135 -9.932 -18.415 1.00 93.88 86 LEU A C 1
ATOM 647 O O . LEU A 1 86 ? 13.180 -8.710 -18.397 1.00 93.88 86 LEU A O 1
ATOM 651 N N . LEU A 1 87 ? 13.423 -10.675 -17.346 1.00 95.75 87 LEU A N 1
ATOM 652 C CA . LEU A 1 87 ? 13.820 -10.107 -16.059 1.00 95.75 87 LEU A CA 1
ATOM 653 C C . LEU A 1 87 ? 15.024 -9.181 -16.230 1.00 95.75 87 LEU A C 1
ATOM 655 O O . LEU A 1 87 ? 14.922 -8.011 -15.892 1.00 95.75 87 LEU A O 1
ATOM 659 N N . ASP A 1 88 ? 16.094 -9.658 -16.865 1.00 93.62 88 ASP A N 1
ATOM 660 C CA . ASP A 1 88 ? 17.317 -8.877 -17.096 1.00 93.62 88 ASP A CA 1
ATOM 661 C C . ASP A 1 88 ? 17.025 -7.587 -17.857 1.00 93.62 88 ASP A C 1
ATOM 663 O O . ASP A 1 88 ? 17.574 -6.523 -17.568 1.00 93.62 88 ASP A O 1
ATOM 667 N N . ARG A 1 89 ? 16.105 -7.676 -18.822 1.00 93.50 89 ARG A N 1
ATOM 668 C CA . ARG A 1 89 ? 15.656 -6.521 -19.581 1.00 93.50 89 ARG A CA 1
ATOM 669 C C . ARG A 1 89 ? 14.935 -5.511 -18.695 1.00 93.50 89 ARG A C 1
ATOM 671 O O . ARG A 1 89 ? 15.247 -4.325 -18.766 1.00 93.50 89 ARG A O 1
ATOM 678 N N . LEU A 1 90 ? 13.966 -5.966 -17.904 1.00 96.25 90 LEU A N 1
ATOM 679 C CA . LEU A 1 90 ? 13.149 -5.107 -17.048 1.00 96.25 90 LEU A CA 1
ATOM 680 C C . LEU A 1 90 ? 13.970 -4.500 -15.908 1.00 96.25 90 LEU A C 1
ATOM 682 O O . LEU A 1 90 ? 13.783 -3.326 -15.604 1.00 96.25 90 LEU A O 1
ATOM 686 N N . SER A 1 91 ? 14.910 -5.252 -15.334 1.00 95.75 91 SER A N 1
ATOM 687 C CA . SER A 1 91 ? 15.818 -4.784 -14.286 1.00 95.75 91 SER A CA 1
ATOM 688 C C . SER A 1 91 ? 16.655 -3.591 -14.743 1.00 95.75 91 SER A C 1
ATOM 690 O O . SER A 1 91 ? 16.786 -2.622 -14.000 1.00 95.75 91 SER A O 1
ATOM 692 N N . ASN A 1 92 ? 17.142 -3.602 -15.988 1.00 93.75 92 ASN A N 1
ATOM 693 C CA . ASN A 1 92 ? 17.913 -2.483 -16.535 1.00 93.75 92 ASN A CA 1
ATOM 694 C C . ASN A 1 92 ? 17.054 -1.224 -16.737 1.00 93.75 92 ASN A C 1
ATOM 696 O O . ASN A 1 92 ? 17.514 -0.121 -16.458 1.00 93.75 92 ASN A O 1
ATOM 700 N N . TYR A 1 93 ? 15.795 -1.365 -17.170 1.00 95.19 93 TYR A N 1
ATOM 701 C CA . TYR A 1 93 ? 14.881 -0.216 -17.215 1.00 95.19 93 TYR A CA 1
ATOM 702 C C . TYR A 1 93 ? 14.488 0.264 -15.818 1.00 95.19 93 TYR A C 1
ATOM 704 O O . TYR A 1 93 ? 14.302 1.462 -15.625 1.00 95.19 93 TYR A O 1
ATOM 712 N N . LEU A 1 94 ? 14.349 -0.644 -14.848 1.00 96.19 94 LEU A N 1
ATOM 713 C CA . LEU A 1 94 ? 13.996 -0.281 -13.480 1.00 96.19 94 LEU A CA 1
ATOM 714 C C . LEU A 1 94 ? 15.115 0.539 -12.841 1.00 96.19 94 LEU A C 1
ATOM 716 O O . LEU A 1 94 ? 14.840 1.607 -12.305 1.00 96.19 94 LEU A O 1
ATOM 720 N N . ALA A 1 95 ? 16.358 0.080 -12.967 1.00 93.31 95 ALA A N 1
ATOM 721 C CA . ALA A 1 95 ? 17.562 0.759 -12.499 1.00 93.31 95 ALA A CA 1
ATOM 722 C C . ALA A 1 95 ? 17.611 2.252 -12.865 1.00 93.31 95 ALA A C 1
ATOM 724 O O . ALA A 1 95 ? 17.923 3.091 -12.019 1.00 93.31 95 ALA A O 1
ATOM 725 N N . GLU A 1 96 ? 17.279 2.570 -14.117 1.00 91.38 96 GLU A N 1
ATOM 726 C CA . GLU A 1 96 ? 17.337 3.928 -14.665 1.00 91.38 96 GLU A CA 1
ATOM 727 C C . GLU A 1 96 ? 15.984 4.653 -14.637 1.00 91.38 96 GLU A C 1
ATOM 729 O O . GLU A 1 96 ? 15.896 5.825 -14.996 1.00 91.38 96 GLU A O 1
ATOM 734 N N . SER A 1 97 ? 14.917 3.989 -14.181 1.00 92.81 97 SER A N 1
ATOM 735 C CA . SER A 1 97 ? 13.549 4.512 -14.261 1.00 92.81 97 SER A CA 1
ATOM 736 C C . SER A 1 97 ? 13.392 5.884 -13.611 1.00 92.81 97 SER A C 1
ATOM 738 O O . SER A 1 97 ? 12.664 6.707 -14.149 1.00 92.81 97 SER A O 1
ATOM 740 N N . SER A 1 98 ? 14.111 6.163 -12.519 1.00 92.25 98 SER A N 1
ATOM 741 C CA . SER A 1 98 ? 14.043 7.416 -11.757 1.00 92.25 98 SER A CA 1
ATOM 742 C C . SER A 1 98 ? 14.729 8.611 -12.434 1.00 92.25 98 SER A C 1
ATOM 744 O O . SER A 1 98 ? 14.358 9.760 -12.174 1.00 92.25 98 SER A O 1
ATOM 746 N N . THR A 1 99 ? 15.699 8.361 -13.317 1.00 90.56 99 THR A N 1
ATOM 747 C CA . THR A 1 99 ? 16.497 9.378 -14.030 1.00 90.56 99 THR A CA 1
ATOM 748 C C . THR A 1 99 ? 16.207 9.415 -15.530 1.00 90.56 99 THR A C 1
ATOM 750 O O . THR A 1 99 ? 16.718 10.274 -16.252 1.00 90.56 99 THR A O 1
ATOM 753 N N . GLN A 1 100 ? 15.355 8.511 -16.006 1.00 89.69 100 GLN A N 1
ATOM 754 C CA . GLN A 1 100 ? 15.008 8.381 -17.406 1.00 89.69 100 GLN A CA 1
ATOM 755 C C . GLN A 1 100 ? 14.301 9.629 -17.949 1.00 89.69 100 GLN A C 1
ATOM 757 O O . GLN A 1 100 ? 13.372 10.160 -17.341 1.00 89.69 100 GLN A O 1
ATOM 762 N N . SER A 1 101 ? 14.700 10.060 -19.147 1.00 89.56 101 SER A N 1
ATOM 763 C CA . SER A 1 101 ? 14.011 11.101 -19.918 1.00 89.56 101 SER A CA 1
ATOM 764 C C . SER A 1 101 ? 13.108 10.498 -21.001 1.00 89.56 101 SER A C 1
ATOM 766 O O . SER A 1 101 ? 13.322 9.369 -21.457 1.00 89.56 101 SER A O 1
ATOM 768 N N . PHE A 1 102 ? 12.099 11.255 -21.439 1.00 89.88 102 PHE A N 1
ATOM 769 C CA . PHE A 1 102 ? 11.100 10.811 -22.416 1.00 89.88 102 PHE A CA 1
ATOM 770 C C . PHE A 1 102 ? 11.056 11.746 -23.624 1.00 89.88 102 PHE A C 1
ATOM 772 O O . PHE A 1 102 ? 10.968 12.961 -23.473 1.00 89.88 102 PHE A O 1
ATOM 779 N N . LEU A 1 103 ? 11.076 11.182 -24.836 1.00 83.69 103 LEU A N 1
ATOM 780 C CA . LEU A 1 103 ? 11.205 11.974 -26.068 1.00 83.69 103 LEU A CA 1
ATOM 781 C C . LEU A 1 103 ? 9.899 12.663 -26.507 1.00 83.69 103 LEU A C 1
ATOM 783 O O . LEU A 1 103 ? 9.924 13.641 -27.247 1.00 83.69 103 LEU A O 1
ATOM 787 N N . SER A 1 104 ? 8.739 12.118 -26.132 1.00 80.31 104 SER A N 1
ATOM 788 C CA . SER A 1 104 ? 7.452 12.514 -26.711 1.00 80.31 104 SER A CA 1
ATOM 789 C C . SER A 1 104 ? 6.571 13.255 -25.715 1.00 80.31 104 SER A C 1
ATOM 791 O O . SER A 1 104 ? 6.238 12.707 -24.668 1.00 80.31 104 SER A O 1
ATOM 793 N N . SER A 1 105 ? 6.071 14.434 -26.099 1.00 78.75 105 SER A N 1
ATOM 794 C CA . SER A 1 105 ? 5.005 15.144 -25.369 1.00 78.75 105 SER A CA 1
ATOM 795 C C . SER A 1 105 ? 3.754 14.279 -25.175 1.00 78.75 105 SER A C 1
ATOM 797 O O . SER A 1 105 ? 3.082 14.365 -24.151 1.00 78.75 105 SER A O 1
ATOM 799 N N . ARG A 1 106 ? 3.485 13.366 -26.116 1.00 80.31 106 ARG A N 1
ATOM 800 C CA . ARG A 1 106 ? 2.395 12.388 -26.031 1.00 80.31 106 ARG A CA 1
ATOM 801 C C . ARG A 1 106 ? 2.536 11.452 -24.829 1.00 80.31 106 ARG A C 1
ATOM 803 O O . ARG A 1 106 ? 1.529 11.050 -24.260 1.00 80.31 106 ARG A O 1
ATOM 810 N N . THR A 1 107 ? 3.762 11.104 -24.439 1.00 81.81 107 THR A N 1
ATOM 811 C CA . THR A 1 107 ? 4.020 10.256 -23.267 1.00 81.81 107 THR A CA 1
ATOM 812 C C . THR A 1 107 ? 3.506 10.924 -21.994 1.00 81.81 107 THR A C 1
ATOM 814 O O . THR A 1 107 ? 2.833 10.273 -21.204 1.00 81.81 107 THR A O 1
ATOM 817 N N . PHE A 1 108 ? 3.737 12.228 -21.841 1.00 81.94 108 PHE A N 1
ATOM 818 C CA . PHE A 1 108 ? 3.265 13.005 -20.693 1.00 81.94 108 PHE A CA 1
ATOM 819 C C . PHE A 1 108 ? 1.739 13.186 -20.670 1.00 81.94 108 PHE A C 1
ATOM 821 O O . PHE A 1 108 ? 1.160 13.337 -19.601 1.00 81.94 108 PHE A O 1
ATOM 828 N N . GLN A 1 109 ? 1.081 13.142 -21.833 1.00 80.00 109 GLN A N 1
ATOM 829 C CA . GLN A 1 109 ? -0.381 13.220 -21.934 1.00 80.00 109 GLN A CA 1
ATOM 830 C C . GLN A 1 109 ? -1.071 11.879 -21.657 1.00 80.00 109 GLN A C 1
ATOM 832 O O . GLN A 1 109 ? -2.141 11.856 -21.063 1.00 80.00 109 GLN A O 1
ATOM 837 N N . LEU A 1 110 ? -0.487 10.767 -22.120 1.00 82.06 110 LEU A N 1
ATOM 838 C CA . LEU A 1 110 ? -1.123 9.448 -22.049 1.00 82.06 110 LEU A CA 1
ATOM 839 C C . LEU A 1 110 ? -0.804 8.673 -20.769 1.00 82.06 110 LEU A C 1
ATOM 841 O O . LEU A 1 110 ? -1.614 7.851 -20.349 1.00 82.06 110 LEU A O 1
ATOM 845 N N . LEU A 1 111 ? 0.377 8.870 -20.180 1.00 84.38 111 LEU A N 1
ATOM 846 C CA . LEU A 1 111 ? 0.798 8.111 -19.003 1.00 84.38 111 LEU A CA 1
ATOM 847 C C . LEU A 1 111 ? 0.489 8.902 -17.734 1.00 84.38 111 LEU A C 1
ATOM 849 O O . LEU A 1 111 ? 1.213 9.835 -17.390 1.00 84.38 111 LEU A O 1
ATOM 853 N N . ARG A 1 112 ? -0.591 8.505 -17.053 1.00 84.00 112 ARG A N 1
ATOM 854 C CA . ARG A 1 112 ? -1.045 9.089 -15.785 1.00 84.00 112 ARG A CA 1
ATOM 855 C C . ARG A 1 112 ? -0.681 8.199 -14.578 1.00 84.00 112 ARG A C 1
ATOM 857 O O . ARG A 1 112 ? -0.682 6.976 -14.724 1.00 84.00 112 ARG A O 1
ATOM 864 N N . PRO A 1 113 ? -0.393 8.774 -13.392 1.00 86.81 113 PRO A N 1
ATOM 865 C CA . PRO A 1 113 ? -0.306 10.216 -13.138 1.00 86.81 113 PRO A CA 1
ATOM 866 C C . PRO A 1 113 ? 0.923 10.825 -13.827 1.00 86.81 113 PRO A C 1
ATOM 868 O O . PRO A 1 113 ? 0.789 11.787 -14.570 1.00 86.81 113 PRO A O 1
ATOM 871 N N . THR A 1 114 ? 2.085 10.170 -13.749 1.00 92.50 114 THR A N 1
ATOM 872 C CA . THR A 1 114 ? 3.285 10.590 -14.488 1.00 92.50 114 THR A CA 1
ATOM 873 C C . THR A 1 114 ? 3.932 9.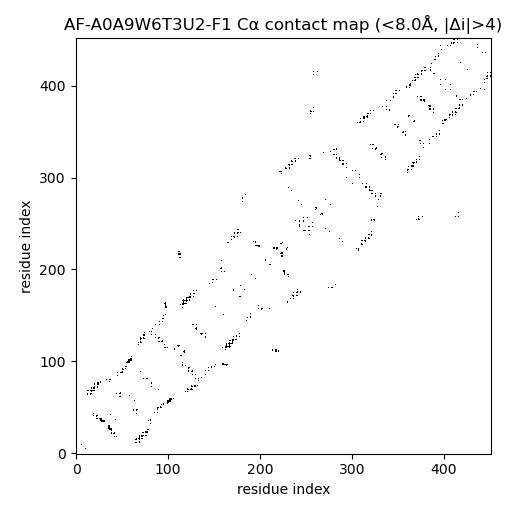424 -15.234 1.00 92.50 114 THR A C 1
ATOM 875 O O . THR A 1 114 ? 3.760 8.266 -14.834 1.00 92.50 114 THR A O 1
ATOM 878 N N . PRO A 1 115 ? 4.740 9.699 -16.276 1.00 93.06 115 PRO A N 1
ATOM 879 C CA . PRO A 1 115 ? 5.499 8.665 -16.973 1.00 93.06 115 PRO A CA 1
ATOM 880 C C . PRO A 1 115 ? 6.414 7.843 -16.057 1.00 93.06 115 PRO A C 1
ATOM 882 O O . PRO A 1 115 ? 6.474 6.629 -16.219 1.00 93.06 115 PRO A O 1
ATOM 885 N N . TRP A 1 116 ? 7.074 8.475 -15.079 1.00 95.56 116 TRP A N 1
ATOM 886 C CA . TRP A 1 116 ? 7.939 7.798 -14.103 1.00 95.56 116 TRP A CA 1
ATOM 887 C C . TRP A 1 116 ? 7.138 6.870 -13.193 1.00 95.56 116 TRP A C 1
ATOM 889 O O . TRP A 1 116 ? 7.450 5.689 -13.089 1.00 95.56 116 TRP A O 1
ATOM 899 N N . THR A 1 117 ? 6.053 7.373 -12.595 1.00 95.44 117 THR A N 1
ATOM 900 C CA . THR A 1 117 ? 5.178 6.565 -11.733 1.00 95.44 117 THR A CA 1
ATOM 901 C C . THR A 1 117 ? 4.615 5.367 -12.490 1.00 95.44 117 THR A C 1
ATOM 903 O O . THR A 1 117 ? 4.662 4.241 -11.996 1.00 95.44 117 THR A O 1
ATOM 906 N N . PHE A 1 118 ? 4.121 5.588 -13.710 1.00 94.38 118 PHE A N 1
ATOM 907 C CA . PHE A 1 118 ? 3.548 4.529 -14.531 1.00 94.38 118 PHE A CA 1
ATOM 908 C C . PHE A 1 118 ? 4.608 3.515 -14.986 1.00 94.38 118 PHE A C 1
ATOM 910 O O . PHE A 1 118 ? 4.364 2.308 -14.942 1.00 94.38 118 PHE A O 1
ATOM 917 N N . LEU A 1 119 ? 5.796 3.978 -15.388 1.00 96.06 119 LEU A N 1
ATOM 918 C CA . LEU A 1 119 ? 6.904 3.114 -15.790 1.00 96.06 119 LEU A CA 1
ATOM 919 C C . LEU A 1 119 ? 7.332 2.193 -14.649 1.00 96.06 119 LEU A C 1
ATOM 921 O O . LEU A 1 119 ? 7.282 0.970 -14.797 1.00 96.06 119 LEU A O 1
ATOM 925 N N . THR A 1 120 ? 7.684 2.770 -13.504 1.00 97.62 120 THR A N 1
ATOM 926 C CA . THR A 1 120 ? 8.199 2.022 -12.356 1.00 97.62 120 THR A CA 1
ATOM 927 C C . THR A 1 120 ? 7.147 1.066 -11.796 1.00 97.62 120 THR A C 1
ATOM 929 O O . THR A 1 120 ? 7.469 -0.079 -11.493 1.00 97.62 120 THR A O 1
ATOM 932 N N . PHE A 1 121 ? 5.868 1.458 -11.773 1.00 97.56 121 PHE A N 1
ATOM 933 C CA . PHE A 1 121 ? 4.768 0.567 -11.387 1.00 97.56 121 PHE A CA 1
ATOM 934 C C . PHE A 1 121 ? 4.698 -0.707 -12.240 1.00 97.56 121 PHE A C 1
ATOM 936 O O . PHE A 1 121 ? 4.611 -1.819 -11.704 1.00 97.56 121 PHE A O 1
ATOM 943 N N . ASN A 1 122 ? 4.731 -0.556 -13.567 1.00 97.12 122 ASN A N 1
ATOM 944 C CA . ASN A 1 122 ? 4.624 -1.686 -14.488 1.00 97.12 122 ASN A CA 1
ATOM 945 C C . ASN A 1 122 ? 5.868 -2.580 -14.430 1.00 97.12 122 ASN A C 1
ATOM 947 O O . ASN A 1 122 ? 5.734 -3.804 -14.458 1.00 97.12 122 ASN A O 1
ATOM 951 N N . LEU A 1 123 ? 7.061 -1.986 -14.311 1.00 98.06 123 LEU A N 1
ATOM 952 C CA . LEU A 1 123 ? 8.320 -2.720 -14.157 1.00 98.06 123 LEU A CA 1
ATOM 953 C C . LEU A 1 123 ? 8.334 -3.533 -12.860 1.00 98.06 123 LEU A C 1
ATOM 955 O O . LEU A 1 123 ? 8.516 -4.749 -12.916 1.00 98.06 123 LEU A O 1
ATOM 959 N N . THR A 1 124 ? 8.057 -2.901 -11.716 1.00 98.38 124 THR A N 1
ATOM 960 C CA . THR A 1 124 ? 7.996 -3.585 -10.418 1.00 98.38 124 THR A CA 1
ATOM 961 C C . THR A 1 124 ? 6.966 -4.708 -10.435 1.00 98.38 124 THR A C 1
ATOM 963 O O . THR A 1 124 ? 7.270 -5.838 -10.057 1.00 98.38 124 THR A O 1
ATOM 966 N N . SER A 1 125 ? 5.767 -4.444 -10.960 1.00 98.00 125 SER A N 1
ATOM 967 C CA . SER A 1 125 ? 4.711 -5.456 -11.045 1.00 98.00 125 SER A CA 1
ATOM 968 C C . SER A 1 125 ? 5.104 -6.650 -11.914 1.00 98.00 125 SER A C 1
ATOM 970 O O . SER A 1 125 ? 4.841 -7.796 -11.549 1.00 98.00 125 SER A O 1
ATOM 972 N N . ALA A 1 126 ? 5.726 -6.409 -13.069 1.00 97.81 126 ALA A N 1
ATOM 973 C CA . ALA A 1 126 ? 6.158 -7.471 -13.967 1.00 97.81 126 ALA A CA 1
ATOM 974 C C . ALA A 1 126 ? 7.292 -8.308 -13.363 1.00 97.81 126 ALA A C 1
ATOM 976 O O . ALA A 1 126 ? 7.214 -9.536 -13.399 1.00 97.81 126 ALA A O 1
ATOM 977 N N . ILE A 1 127 ? 8.293 -7.668 -12.753 1.00 98.19 127 ILE A N 1
ATOM 978 C CA . ILE A 1 127 ? 9.402 -8.351 -12.075 1.00 98.19 127 ILE A CA 1
ATOM 979 C C . ILE A 1 127 ? 8.874 -9.232 -10.934 1.00 98.19 127 ILE A C 1
ATOM 981 O O . ILE A 1 127 ? 9.218 -10.414 -10.873 1.00 98.19 127 ILE A O 1
ATOM 985 N N . CYS A 1 128 ? 7.958 -8.723 -10.100 1.00 97.56 128 CYS A N 1
ATOM 986 C CA . CYS A 1 128 ? 7.316 -9.517 -9.050 1.00 97.56 128 CYS A CA 1
ATOM 987 C C . CYS A 1 128 ? 6.560 -10.727 -9.622 1.00 97.56 128 CYS A C 1
ATOM 989 O O . CYS A 1 128 ? 6.728 -11.845 -9.135 1.00 97.56 128 CYS A O 1
ATOM 991 N N . LYS A 1 129 ? 5.757 -10.540 -10.682 1.00 96.56 129 LYS A N 1
ATOM 992 C CA . LYS A 1 129 ? 5.027 -11.639 -11.343 1.00 96.56 129 LYS A CA 1
ATOM 993 C C . LYS A 1 129 ? 5.976 -12.725 -11.864 1.00 96.56 129 LYS A C 1
ATOM 995 O O . LYS A 1 129 ? 5.670 -13.910 -11.713 1.00 96.56 129 LYS A O 1
ATOM 1000 N N . LEU A 1 130 ? 7.114 -12.342 -12.452 1.00 96.44 130 LEU A N 1
ATOM 1001 C CA . LEU A 1 130 ? 8.136 -13.289 -12.913 1.00 96.44 130 LEU A CA 1
ATOM 1002 C C . LEU A 1 130 ? 8.757 -14.049 -11.742 1.00 96.44 130 LEU A C 1
ATOM 1004 O O . LEU A 1 130 ? 8.791 -15.274 -11.776 1.00 96.44 130 LEU A O 1
ATOM 1008 N N . ALA A 1 131 ? 9.189 -13.350 -10.694 1.00 96.19 131 ALA A N 1
ATOM 1009 C CA . ALA A 1 131 ? 9.818 -13.965 -9.528 1.00 96.19 131 ALA A CA 1
ATOM 1010 C C . ALA A 1 131 ? 8.884 -14.933 -8.783 1.00 96.19 131 ALA A C 1
ATOM 1012 O O . ALA A 1 131 ? 9.306 -16.015 -8.381 1.00 96.19 131 ALA A O 1
ATOM 1013 N N . ILE A 1 132 ? 7.600 -14.580 -8.652 1.00 95.00 132 ILE A N 1
ATOM 1014 C CA . ILE A 1 132 ? 6.580 -15.450 -8.047 1.00 95.00 132 ILE A CA 1
ATOM 1015 C C . ILE A 1 132 ? 6.338 -16.695 -8.915 1.00 95.00 132 ILE A C 1
ATOM 1017 O O . ILE A 1 132 ? 6.154 -17.791 -8.389 1.00 95.00 132 ILE A O 1
ATOM 1021 N N . SER A 1 133 ? 6.341 -16.543 -10.244 1.00 95.06 133 SER A N 1
ATOM 1022 C CA . SER A 1 133 ? 6.108 -17.657 -11.177 1.00 95.06 133 SER A CA 1
ATOM 1023 C C . SER A 1 133 ? 7.329 -18.573 -11.329 1.00 95.06 133 SER A C 1
ATOM 1025 O O . SER A 1 133 ? 7.174 -19.767 -11.585 1.00 95.06 133 SER A O 1
ATOM 1027 N N . PHE A 1 134 ? 8.538 -18.030 -11.164 1.00 95.19 134 PHE A N 1
ATOM 1028 C CA . PHE A 1 134 ? 9.813 -18.726 -11.337 1.00 95.19 134 PHE A CA 1
ATOM 1029 C C . PHE A 1 134 ? 10.702 -18.519 -10.098 1.00 95.19 134 PHE A C 1
ATOM 1031 O O . PHE A 1 134 ? 11.537 -17.614 -10.091 1.00 95.19 134 PHE A O 1
ATOM 1038 N N . PRO A 1 135 ? 10.597 -19.380 -9.066 1.00 94.31 135 PRO A N 1
ATOM 1039 C CA . PRO A 1 135 ? 11.292 -19.186 -7.787 1.00 94.31 135 PRO A CA 1
ATOM 1040 C C . PRO A 1 135 ? 12.819 -19.045 -7.885 1.00 94.31 135 PRO A C 1
ATOM 1042 O O . PRO A 1 135 ? 13.432 -18.365 -7.069 1.00 94.31 135 PRO A O 1
ATOM 1045 N N . ARG A 1 136 ? 13.454 -19.639 -8.905 1.00 95.62 136 ARG A N 1
ATOM 1046 C CA . ARG A 1 136 ? 14.900 -19.493 -9.164 1.00 95.62 136 ARG A CA 1
ATOM 1047 C C . ARG A 1 136 ? 15.317 -18.063 -9.515 1.00 95.62 136 ARG A C 1
ATOM 1049 O O . ARG A 1 136 ? 16.477 -17.711 -9.336 1.00 95.62 136 ARG A O 1
ATOM 1056 N N . LEU A 1 137 ? 14.382 -17.248 -9.998 1.00 96.00 137 LEU A N 1
ATOM 1057 C CA . LEU A 1 137 ? 14.609 -15.848 -10.344 1.00 96.00 137 LEU A CA 1
ATOM 1058 C C . LEU A 1 137 ? 14.383 -14.897 -9.166 1.00 96.00 137 LEU A C 1
ATOM 1060 O O . LEU A 1 137 ? 14.645 -13.706 -9.305 1.00 96.00 137 LEU A O 1
ATOM 1064 N N . TYR A 1 138 ? 13.920 -15.400 -8.017 1.00 95.94 138 TYR A N 1
ATOM 1065 C CA . TYR A 1 138 ? 13.553 -14.570 -6.873 1.00 95.94 138 TYR A CA 1
ATOM 1066 C C . TYR A 1 138 ? 14.716 -13.711 -6.369 1.00 95.94 138 TYR A C 1
ATOM 1068 O O . TYR A 1 138 ? 14.582 -12.493 -6.306 1.00 95.94 138 TYR A O 1
ATOM 1076 N N . LEU A 1 139 ? 15.878 -14.324 -6.104 1.00 95.50 139 LEU A N 1
ATOM 1077 C CA . LEU A 1 139 ? 17.068 -13.599 -5.635 1.00 95.50 139 LEU A CA 1
ATOM 1078 C C . LEU A 1 139 ? 17.509 -12.526 -6.634 1.00 95.50 139 LEU A C 1
ATOM 1080 O O . LEU A 1 139 ? 17.803 -11.402 -6.253 1.00 95.50 139 LEU A O 1
ATOM 1084 N N . ARG A 1 140 ? 17.475 -12.847 -7.929 1.00 96.38 140 ARG A N 1
ATOM 1085 C CA . ARG A 1 140 ? 17.865 -11.912 -8.989 1.00 96.38 140 ARG A CA 1
ATOM 1086 C C . ARG A 1 140 ? 16.898 -10.730 -9.116 1.00 96.38 140 ARG A C 1
ATOM 1088 O O . ARG A 1 140 ? 17.312 -9.608 -9.404 1.00 96.38 140 ARG A O 1
ATOM 1095 N N . ALA A 1 141 ? 15.605 -10.972 -8.911 1.00 97.31 141 ALA A N 1
ATOM 1096 C CA . ALA A 1 141 ? 14.601 -9.918 -8.844 1.00 97.31 141 ALA A CA 1
ATOM 1097 C C . ALA A 1 141 ? 14.806 -9.029 -7.608 1.00 97.31 141 ALA A C 1
ATOM 1099 O O . ALA A 1 141 ? 14.779 -7.809 -7.739 1.00 97.31 141 ALA A O 1
ATOM 1100 N N . GLU A 1 142 ? 15.077 -9.625 -6.442 1.00 96.88 142 GLU A N 1
ATOM 1101 C CA . GLU A 1 142 ? 15.399 -8.897 -5.208 1.00 96.88 142 GLU A CA 1
ATOM 1102 C C . GLU A 1 142 ? 16.623 -7.992 -5.402 1.00 96.88 142 GLU A C 1
ATOM 1104 O O . GLU A 1 142 ? 16.521 -6.789 -5.184 1.00 96.88 142 GLU A O 1
ATOM 1109 N N . GLU A 1 143 ? 17.728 -8.518 -5.940 1.00 96.81 143 GLU A N 1
ATOM 1110 C CA . GLU A 1 143 ? 18.934 -7.743 -6.282 1.00 96.81 143 GLU A CA 1
ATOM 1111 C C . GLU A 1 143 ? 18.631 -6.557 -7.210 1.00 96.81 143 GLU A C 1
ATOM 1113 O O . GLU A 1 143 ? 19.175 -5.469 -7.036 1.00 96.81 143 GLU A O 1
ATOM 1118 N N . SER A 1 144 ? 17.727 -6.742 -8.175 1.00 97.38 144 SER A N 1
ATOM 1119 C CA . SER A 1 144 ? 17.323 -5.677 -9.101 1.00 97.38 144 SER A CA 1
ATOM 1120 C C . SER A 1 144 ? 16.572 -4.549 -8.390 1.00 97.38 144 SER A C 1
ATOM 1122 O O . SER A 1 144 ? 16.736 -3.378 -8.730 1.00 97.38 144 SER A O 1
ATOM 1124 N N . PHE A 1 145 ? 15.752 -4.891 -7.394 1.00 97.81 145 PHE A N 1
ATOM 1125 C CA . PHE A 1 145 ? 15.050 -3.909 -6.578 1.00 97.81 145 PHE A CA 1
ATOM 1126 C C . PHE A 1 145 ? 15.978 -3.187 -5.604 1.00 97.81 145 PHE A C 1
ATOM 1128 O O . PHE A 1 145 ? 15.850 -1.974 -5.454 1.00 97.81 145 PHE A O 1
ATOM 1135 N N . VAL A 1 146 ? 16.919 -3.904 -4.985 1.00 96.69 146 VAL A N 1
ATOM 1136 C CA . VAL A 1 146 ? 17.954 -3.304 -4.130 1.00 96.69 146 VAL A CA 1
ATOM 1137 C C . VAL A 1 146 ? 18.784 -2.311 -4.938 1.00 96.69 146 VAL A C 1
ATOM 1139 O O . VAL A 1 146 ? 18.896 -1.156 -4.547 1.00 96.69 146 VAL A O 1
ATOM 1142 N N . TYR A 1 147 ? 19.240 -2.704 -6.129 1.00 95.81 147 TYR A N 1
ATOM 1143 C CA . TYR A 1 147 ? 19.996 -1.818 -7.015 1.00 95.81 147 TYR A CA 1
ATOM 1144 C C . TYR A 1 147 ? 19.220 -0.549 -7.403 1.00 95.81 147 TYR A C 1
ATOM 1146 O O . TYR A 1 147 ? 19.790 0.539 -7.489 1.00 95.81 147 TYR A O 1
ATOM 1154 N N . TYR A 1 148 ? 17.908 -0.665 -7.629 1.00 96.50 148 TYR A N 1
ATOM 1155 C CA . TYR A 1 148 ? 17.051 0.500 -7.849 1.00 96.50 148 TYR A CA 1
ATOM 1156 C C . TYR A 1 148 ? 16.971 1.403 -6.611 1.00 96.50 148 TYR A C 1
ATOM 1158 O O . TYR A 1 148 ? 17.080 2.618 -6.740 1.00 96.50 148 TYR A O 1
ATOM 1166 N N . LEU A 1 149 ? 16.794 0.835 -5.416 1.00 96.06 149 LEU A N 1
ATOM 1167 C CA . LEU A 1 149 ? 16.754 1.613 -4.178 1.00 96.06 149 LEU A CA 1
ATOM 1168 C C . LEU A 1 149 ? 18.085 2.341 -3.932 1.00 96.06 149 LEU A C 1
ATOM 1170 O O . LEU A 1 149 ? 18.075 3.538 -3.641 1.00 96.06 149 LEU A O 1
ATOM 1174 N N . ASP A 1 150 ? 19.215 1.672 -4.165 1.00 94.06 150 ASP A N 1
ATOM 1175 C CA . ASP A 1 150 ? 20.546 2.281 -4.114 1.00 94.06 150 ASP A CA 1
ATOM 1176 C C . ASP A 1 150 ? 20.666 3.453 -5.107 1.00 94.06 150 ASP A C 1
ATOM 1178 O O . ASP A 1 150 ? 21.240 4.501 -4.796 1.00 94.06 150 ASP A O 1
ATOM 1182 N N . SER A 1 151 ? 20.092 3.320 -6.311 1.00 91.69 151 SER A N 1
ATOM 1183 C CA . SER A 1 151 ? 20.149 4.366 -7.340 1.00 91.69 151 SER A CA 1
ATOM 1184 C C . SER A 1 151 ? 19.378 5.635 -6.958 1.00 91.69 151 SER A C 1
ATOM 1186 O O . SER A 1 151 ? 19.772 6.733 -7.363 1.00 91.69 151 SER A O 1
ATOM 1188 N N . LEU A 1 152 ? 18.341 5.532 -6.119 1.00 91.69 152 LEU A N 1
ATOM 1189 C CA . LEU A 1 152 ? 17.598 6.690 -5.606 1.00 91.69 152 LEU A CA 1
ATOM 1190 C C . LEU A 1 152 ? 18.459 7.586 -4.708 1.00 91.69 152 LEU A C 1
ATOM 1192 O O . LEU A 1 152 ? 18.315 8.816 -4.741 1.00 91.69 152 LEU A O 1
ATOM 1196 N N . ASN A 1 153 ? 19.369 6.977 -3.948 1.00 86.38 153 ASN A N 1
ATOM 1197 C CA . ASN A 1 153 ? 20.285 7.669 -3.041 1.00 86.38 153 ASN A CA 1
ATOM 1198 C C . ASN A 1 153 ? 21.467 8.326 -3.767 1.00 86.38 153 ASN A C 1
ATOM 1200 O O . ASN A 1 153 ? 22.110 9.221 -3.220 1.00 86.38 153 ASN A O 1
ATOM 1204 N N . ASN A 1 154 ? 21.727 7.940 -5.017 1.00 83.94 154 ASN A N 1
ATOM 1205 C CA . ASN A 1 154 ? 22.827 8.477 -5.807 1.00 83.94 154 ASN A CA 1
ATOM 1206 C C . ASN A 1 154 ? 22.442 9.787 -6.513 1.00 83.94 154 ASN A C 1
ATOM 1208 O O . ASN A 1 154 ? 21.449 9.851 -7.236 1.00 83.94 154 ASN A O 1
ATOM 1212 N N . GLY A 1 155 ? 23.262 10.830 -6.375 1.00 80.50 155 GLY A N 1
ATOM 1213 C CA . GLY A 1 155 ? 23.076 12.115 -7.065 1.00 80.50 155 GLY A CA 1
ATOM 1214 C C . GLY A 1 155 ? 22.038 13.043 -6.421 1.00 80.50 155 GLY A C 1
ATOM 1215 O O . GLY A 1 155 ? 21.563 12.802 -5.314 1.00 80.50 155 GLY A O 1
ATOM 1216 N N . GLU A 1 156 ? 21.691 14.127 -7.118 1.00 84.50 156 GLU A N 1
ATOM 1217 C CA . GLU A 1 156 ? 20.771 15.150 -6.605 1.00 84.50 156 GLU A CA 1
ATOM 1218 C C . GLU A 1 156 ? 19.354 14.592 -6.403 1.00 84.50 156 GLU A C 1
ATOM 1220 O O . GLU A 1 156 ? 18.886 13.716 -7.144 1.00 84.50 156 GLU A O 1
ATOM 1225 N N . ARG A 1 157 ? 18.674 15.071 -5.361 1.00 87.00 157 ARG A N 1
ATOM 1226 C CA . ARG A 1 157 ? 17.271 14.745 -5.113 1.00 87.00 157 ARG A CA 1
ATOM 1227 C C . ARG A 1 157 ? 16.414 15.586 -6.045 1.00 87.00 157 ARG A C 1
ATOM 1229 O O . ARG A 1 157 ? 16.486 16.808 -6.027 1.00 87.00 157 ARG A O 1
ATOM 1236 N N . ASN A 1 158 ? 15.609 14.926 -6.864 1.00 90.81 158 ASN A N 1
ATOM 1237 C CA . ASN A 1 158 ? 14.735 15.581 -7.822 1.00 90.81 158 ASN A CA 1
ATOM 1238 C C . ASN A 1 158 ? 13.334 14.967 -7.772 1.00 90.81 158 ASN A C 1
ATOM 1240 O O . ASN A 1 158 ? 13.119 13.882 -7.229 1.00 90.81 158 ASN A O 1
ATOM 1244 N N . ILE A 1 159 ? 12.369 15.659 -8.368 1.00 94.00 159 ILE A N 1
ATOM 1245 C CA . ILE A 1 159 ? 10.968 15.238 -8.327 1.00 94.00 159 ILE A CA 1
ATOM 1246 C C . ILE A 1 159 ? 10.720 13.901 -9.049 1.00 94.00 159 ILE A C 1
ATOM 1248 O O . ILE A 1 159 ? 9.870 13.115 -8.629 1.00 94.00 159 ILE A O 1
ATOM 1252 N N . THR A 1 160 ? 11.497 13.585 -10.092 1.00 94.31 160 THR A N 1
ATOM 1253 C CA . THR A 1 160 ? 11.323 12.358 -10.886 1.00 94.31 160 THR A CA 1
ATOM 1254 C C . THR A 1 160 ? 11.637 11.095 -10.088 1.00 94.31 160 THR A C 1
ATOM 1256 O O . THR A 1 160 ? 10.946 10.086 -10.249 1.00 94.31 160 THR A O 1
ATOM 1259 N N . LYS A 1 161 ? 12.606 11.155 -9.163 1.00 95.31 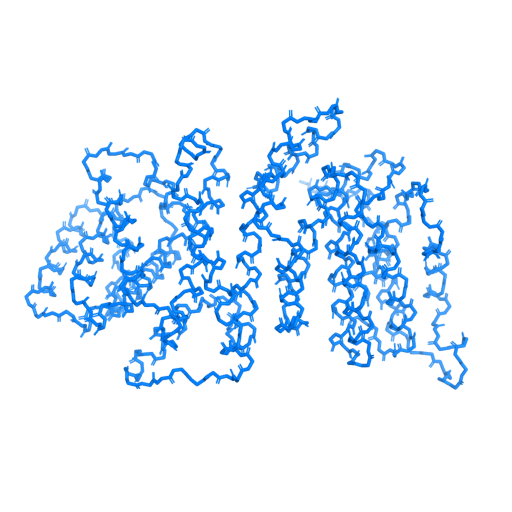161 LYS A N 1
ATOM 1260 C CA . LYS A 1 161 ? 12.867 10.079 -8.197 1.00 95.31 161 LYS A CA 1
ATOM 1261 C C . LYS A 1 161 ? 11.648 9.796 -7.327 1.00 95.31 161 LYS A C 1
ATOM 1263 O O . LYS A 1 161 ? 11.247 8.641 -7.215 1.00 95.31 161 LYS A O 1
ATOM 1268 N N . TYR A 1 162 ? 11.000 10.825 -6.787 1.00 96.12 162 TYR A N 1
ATOM 1269 C CA . TYR A 1 162 ? 9.797 10.645 -5.969 1.00 96.12 162 TYR A CA 1
ATOM 1270 C C . TYR A 1 162 ? 8.606 10.123 -6.783 1.00 96.12 162 TYR A C 1
ATOM 1272 O O . TYR A 1 162 ? 7.874 9.252 -6.307 1.00 96.12 162 TYR A O 1
ATOM 1280 N N . PHE A 1 163 ? 8.435 10.568 -8.034 1.00 96.44 163 PHE A N 1
ATOM 1281 C CA . PHE A 1 163 ? 7.440 9.976 -8.935 1.00 96.44 163 PHE A CA 1
ATOM 1282 C C . PHE A 1 163 ? 7.697 8.484 -9.171 1.00 96.44 163 PHE A C 1
ATOM 1284 O O . PHE A 1 163 ? 6.754 7.688 -9.169 1.00 96.44 163 PHE A O 1
ATOM 1291 N N . SER A 1 164 ? 8.960 8.096 -9.345 1.00 96.94 164 SER A N 1
ATOM 1292 C CA . SER A 1 164 ? 9.359 6.696 -9.487 1.00 96.94 164 SER A CA 1
ATOM 1293 C C . SER A 1 164 ? 9.090 5.893 -8.208 1.00 96.94 164 SER A C 1
ATOM 1295 O O . SER A 1 164 ? 8.532 4.800 -8.287 1.00 96.94 164 SER A O 1
ATOM 1297 N N . ILE A 1 165 ? 9.386 6.443 -7.022 1.00 97.31 165 ILE A N 1
ATOM 1298 C CA . ILE A 1 165 ? 9.085 5.815 -5.720 1.00 97.31 165 ILE A CA 1
ATOM 1299 C C . ILE A 1 165 ? 7.587 5.529 -5.579 1.00 97.31 165 ILE A C 1
ATOM 1301 O O . ILE A 1 165 ? 7.219 4.420 -5.197 1.00 97.31 165 ILE A O 1
ATOM 1305 N N . ALA A 1 166 ? 6.715 6.470 -5.952 1.00 97.00 166 ALA A N 1
ATOM 1306 C CA . ALA A 1 166 ? 5.272 6.229 -5.953 1.00 97.00 166 ALA A CA 1
ATOM 1307 C C . ALA A 1 166 ? 4.890 5.013 -6.816 1.00 97.00 166 ALA A C 1
ATOM 1309 O O . ALA A 1 166 ? 4.096 4.170 -6.402 1.00 97.00 166 ALA A O 1
ATOM 1310 N N . GLY A 1 167 ? 5.485 4.888 -8.007 1.00 97.00 167 GLY A N 1
ATOM 1311 C CA . GLY A 1 167 ? 5.269 3.739 -8.887 1.00 97.00 167 GLY A CA 1
ATOM 1312 C C . GLY A 1 167 ? 5.760 2.432 -8.266 1.00 97.00 167 GLY A C 1
ATOM 1313 O O . GLY A 1 167 ? 5.044 1.432 -8.266 1.00 97.00 167 GLY A O 1
ATOM 1314 N N . PHE A 1 168 ? 6.957 2.466 -7.683 1.00 98.00 168 PHE A N 1
ATOM 1315 C CA . PHE A 1 168 ? 7.590 1.335 -7.011 1.00 98.00 168 PHE A CA 1
ATOM 1316 C C . PHE A 1 168 ? 6.740 0.796 -5.854 1.00 98.00 168 PHE A C 1
ATOM 1318 O O . PHE A 1 168 ? 6.433 -0.397 -5.826 1.00 98.00 168 PHE A O 1
ATOM 1325 N N . LEU A 1 169 ? 6.290 1.673 -4.949 1.00 97.69 169 LEU A N 1
ATOM 1326 C CA . LEU A 1 169 ? 5.435 1.300 -3.818 1.00 97.69 169 LEU A CA 1
ATOM 1327 C C . LEU A 1 169 ? 4.106 0.707 -4.298 1.00 97.69 169 LEU A C 1
ATOM 1329 O O . LEU A 1 169 ? 3.732 -0.387 -3.876 1.00 97.69 169 LEU A O 1
ATOM 1333 N N . ASN A 1 170 ? 3.437 1.360 -5.254 1.00 96.25 170 ASN A N 1
ATOM 1334 C CA . ASN A 1 170 ? 2.190 0.857 -5.836 1.00 96.25 170 ASN A CA 1
ATOM 1335 C C . ASN A 1 170 ? 2.359 -0.522 -6.498 1.00 96.25 170 ASN A C 1
ATOM 1337 O O . ASN A 1 170 ? 1.460 -1.364 -6.423 1.00 96.25 170 ASN A O 1
ATOM 1341 N N . GLY A 1 171 ? 3.517 -0.778 -7.115 1.00 97.00 171 GLY A N 1
ATOM 1342 C CA . GLY A 1 171 ? 3.850 -2.073 -7.703 1.00 97.00 171 GLY A CA 1
ATOM 1343 C C . GLY A 1 171 ? 3.911 -3.186 -6.656 1.00 97.00 171 GLY A C 1
ATOM 1344 O O . GLY A 1 171 ? 3.347 -4.263 -6.871 1.00 97.00 171 GLY A O 1
ATOM 1345 N N . PHE A 1 172 ? 4.519 -2.927 -5.495 1.00 97.69 172 PHE A N 1
ATOM 1346 C CA . PHE A 1 172 ? 4.560 -3.898 -4.400 1.00 97.69 172 PHE A CA 1
ATOM 1347 C C . PHE A 1 172 ? 3.232 -4.065 -3.676 1.00 97.69 172 PHE A C 1
ATOM 1349 O O . PHE A 1 172 ? 2.874 -5.200 -3.374 1.00 97.69 172 PHE A O 1
ATOM 1356 N N . ILE A 1 173 ? 2.461 -2.991 -3.479 1.00 96.62 173 ILE A N 1
ATOM 1357 C CA . ILE A 1 173 ? 1.107 -3.070 -2.903 1.00 96.62 173 ILE A CA 1
ATOM 1358 C C . ILE A 1 173 ? 0.239 -4.059 -3.698 1.00 96.62 173 ILE A C 1
ATOM 1360 O O . ILE A 1 173 ? -0.547 -4.808 -3.126 1.00 96.62 173 ILE A O 1
ATOM 1364 N N . LYS A 1 174 ? 0.398 -4.120 -5.028 1.00 94.62 174 LYS A N 1
ATOM 1365 C CA . LYS A 1 174 ? -0.319 -5.086 -5.879 1.00 94.62 174 LYS A CA 1
ATOM 1366 C C . LYS A 1 174 ? 0.268 -6.500 -5.875 1.00 94.62 174 LYS A C 1
ATOM 1368 O O . LYS A 1 174 ? -0.420 -7.428 -6.292 1.00 94.62 174 LYS A O 1
ATOM 1373 N N . ASN A 1 175 ? 1.513 -6.679 -5.439 1.00 95.19 175 ASN A N 1
ATOM 1374 C CA . ASN A 1 175 ? 2.250 -7.941 -5.532 1.00 95.19 175 ASN A CA 1
ATOM 1375 C C . ASN A 1 175 ? 2.933 -8.303 -4.201 1.00 95.19 175 ASN A C 1
ATOM 1377 O O . ASN A 1 175 ? 4.089 -8.729 -4.183 1.00 95.19 175 ASN A O 1
ATOM 1381 N N . THR A 1 176 ? 2.215 -8.172 -3.083 1.00 94.25 176 THR A N 1
ATOM 1382 C CA . THR A 1 176 ? 2.768 -8.356 -1.727 1.00 94.25 176 THR A CA 1
ATOM 1383 C C . THR A 1 176 ? 3.302 -9.753 -1.442 1.00 94.25 176 THR A C 1
ATOM 1385 O O . THR A 1 176 ? 4.192 -9.898 -0.615 1.00 94.25 176 THR A O 1
ATOM 1388 N N . LYS A 1 177 ? 2.857 -10.768 -2.191 1.00 93.00 177 LYS A N 1
ATOM 1389 C CA . LYS A 1 177 ? 3.385 -12.143 -2.124 1.00 93.00 177 LYS A CA 1
ATOM 1390 C C . LYS A 1 177 ? 4.880 -12.252 -2.436 1.00 93.00 177 LYS A C 1
ATOM 1392 O O . LYS A 1 177 ? 5.486 -13.261 -2.098 1.00 93.00 177 LYS A O 1
ATOM 1397 N N . PHE A 1 178 ? 5.454 -11.263 -3.123 1.00 94.56 178 PHE A N 1
ATOM 1398 C CA . PHE A 1 178 ? 6.896 -11.209 -3.342 1.00 94.56 178 PHE A CA 1
ATOM 1399 C C . PHE A 1 178 ? 7.652 -10.790 -2.075 1.00 94.56 178 PHE A C 1
ATOM 1401 O O . PHE A 1 178 ? 8.786 -11.209 -1.891 1.00 94.56 178 PHE A O 1
ATOM 1408 N N . LEU A 1 179 ? 7.060 -9.959 -1.219 1.00 93.94 179 LEU A N 1
ATOM 1409 C CA . LEU A 1 179 ? 7.763 -9.315 -0.112 1.00 93.94 179 LEU A CA 1
ATOM 1410 C C . LEU A 1 179 ? 8.141 -10.317 0.982 1.00 93.94 179 LEU A C 1
ATOM 1412 O O . LEU A 1 179 ? 7.398 -11.247 1.291 1.00 93.94 179 LEU A O 1
ATOM 1416 N N . ASN A 1 180 ? 9.287 -10.068 1.605 1.00 91.62 180 ASN A N 1
ATOM 1417 C CA . ASN A 1 180 ? 9.758 -10.762 2.795 1.00 91.62 180 ASN A CA 1
ATOM 1418 C C . ASN A 1 180 ? 10.306 -9.733 3.800 1.00 91.62 180 ASN A C 1
ATOM 1420 O O . ASN A 1 180 ? 10.551 -8.580 3.439 1.00 91.62 180 ASN A O 1
ATOM 1424 N N . LEU A 1 181 ? 10.530 -10.149 5.049 1.00 91.00 181 LEU A N 1
ATOM 1425 C CA . LEU A 1 181 ? 10.999 -9.251 6.108 1.00 91.00 181 LEU A CA 1
ATOM 1426 C C . LEU A 1 181 ? 12.331 -8.564 5.774 1.00 91.00 181 LEU A C 1
ATOM 1428 O O . LEU A 1 181 ? 12.480 -7.369 6.016 1.00 91.00 181 LEU A O 1
ATOM 1432 N N . LYS A 1 182 ? 13.289 -9.291 5.188 1.00 92.19 182 LYS A N 1
ATOM 1433 C CA . LYS A 1 182 ? 14.593 -8.716 4.823 1.00 92.19 182 LYS A CA 1
ATOM 1434 C C . LYS A 1 182 ? 14.411 -7.561 3.849 1.00 92.19 182 LYS A C 1
ATOM 1436 O O . LYS A 1 182 ? 14.961 -6.489 4.062 1.00 92.19 182 LYS A O 1
ATOM 1441 N N . PHE A 1 183 ? 13.580 -7.758 2.833 1.00 93.25 183 PHE A N 1
ATOM 1442 C CA . PHE A 1 183 ? 13.318 -6.736 1.835 1.00 93.25 183 PHE A CA 1
ATOM 1443 C C . PHE A 1 183 ? 12.511 -5.553 2.397 1.00 93.25 183 PHE A C 1
ATOM 1445 O O . PHE A 1 183 ? 12.796 -4.410 2.056 1.00 93.25 183 PHE A O 1
ATOM 1452 N N . ILE A 1 184 ? 11.569 -5.788 3.320 1.00 93.12 184 ILE A N 1
ATOM 1453 C CA . ILE A 1 184 ? 10.887 -4.706 4.057 1.00 93.12 184 ILE A CA 1
ATOM 1454 C C . ILE A 1 184 ? 11.891 -3.854 4.847 1.00 93.12 184 ILE A C 1
ATOM 1456 O O . ILE A 1 184 ? 11.798 -2.628 4.829 1.00 93.12 184 ILE A O 1
ATOM 1460 N N . ASN A 1 185 ? 12.878 -4.474 5.496 1.00 92.44 185 ASN A N 1
ATOM 1461 C CA . ASN A 1 185 ? 13.921 -3.737 6.210 1.00 92.44 185 ASN A CA 1
ATOM 1462 C C . ASN A 1 185 ? 14.784 -2.904 5.252 1.00 92.44 185 ASN A C 1
ATOM 1464 O O . ASN A 1 185 ? 15.039 -1.740 5.538 1.00 92.44 185 ASN A O 1
ATOM 1468 N N . ILE A 1 186 ? 15.127 -3.437 4.075 1.00 94.00 186 ILE A N 1
ATOM 1469 C CA . ILE A 1 186 ? 15.842 -2.672 3.041 1.00 94.00 186 ILE A CA 1
ATOM 1470 C C . ILE A 1 186 ? 15.018 -1.459 2.581 1.00 94.00 186 ILE A C 1
ATOM 1472 O O . ILE A 1 186 ? 15.566 -0.367 2.429 1.00 94.00 186 ILE A O 1
ATOM 1476 N N . ILE A 1 187 ? 13.701 -1.614 2.388 1.00 94.31 187 ILE A N 1
ATOM 1477 C CA . ILE A 1 187 ? 12.815 -0.485 2.064 1.00 94.31 187 ILE A CA 1
ATOM 1478 C C . ILE A 1 187 ? 12.856 0.566 3.182 1.00 94.31 187 ILE A C 1
ATOM 1480 O O . ILE A 1 187 ? 12.996 1.747 2.876 1.00 94.31 187 ILE A O 1
ATOM 1484 N N . ASN A 1 188 ? 12.773 0.157 4.452 1.00 91.69 188 ASN A N 1
ATOM 1485 C CA . ASN A 1 188 ? 12.840 1.065 5.604 1.00 91.69 188 ASN A CA 1
ATOM 1486 C C . ASN A 1 188 ? 14.171 1.826 5.694 1.00 91.69 188 ASN A C 1
ATOM 1488 O O . ASN A 1 188 ? 14.178 3.005 6.037 1.00 91.69 188 ASN A O 1
ATOM 1492 N N . GLU A 1 189 ? 15.286 1.171 5.369 1.00 92.88 189 GLU A N 1
ATOM 1493 C CA . GLU A 1 189 ? 16.616 1.789 5.362 1.00 92.88 189 GLU A CA 1
ATOM 1494 C C . GLU A 1 189 ? 16.755 2.867 4.276 1.00 92.88 189 GLU A C 1
ATOM 1496 O O . GLU A 1 189 ? 17.443 3.867 4.479 1.00 92.88 189 GLU A O 1
ATOM 1501 N N . HIS A 1 190 ? 16.086 2.692 3.132 1.00 93.56 190 HIS A N 1
ATOM 1502 C CA . HIS A 1 190 ? 16.163 3.622 2.002 1.00 93.56 190 HIS A CA 1
ATOM 1503 C C . HIS A 1 190 ? 15.106 4.726 2.051 1.00 93.56 190 HIS A C 1
ATOM 1505 O O . HIS A 1 190 ? 15.387 5.877 1.723 1.00 93.56 190 HIS A O 1
ATOM 1511 N N . LEU A 1 191 ? 13.879 4.384 2.440 1.00 93.12 191 LEU A N 1
ATOM 1512 C CA . LEU A 1 191 ? 12.727 5.282 2.454 1.00 93.12 191 LEU A CA 1
ATOM 1513 C C . LEU A 1 191 ? 12.428 5.747 3.880 1.00 93.12 191 LEU A C 1
ATOM 1515 O O . LEU A 1 191 ? 11.316 5.580 4.384 1.00 93.12 191 LEU A O 1
ATOM 1519 N N . THR A 1 192 ? 13.432 6.337 4.534 1.00 90.94 192 THR A N 1
ATOM 1520 C CA . THR A 1 192 ? 13.260 6.881 5.884 1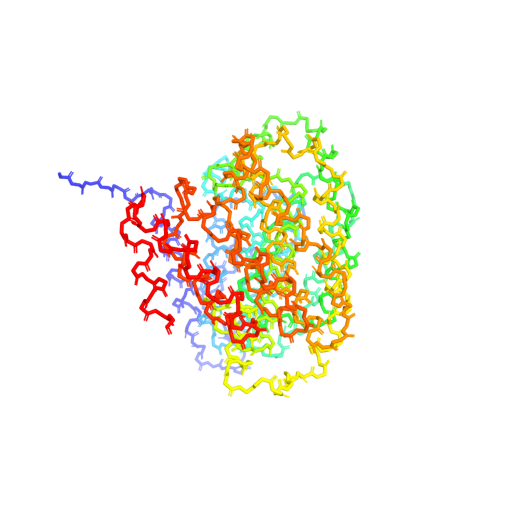.00 90.94 192 THR A CA 1
ATOM 1521 C C . THR A 1 192 ? 12.243 8.023 5.889 1.00 90.94 192 THR A C 1
ATOM 1523 O O . THR A 1 192 ? 11.972 8.667 4.868 1.00 90.94 192 THR A O 1
ATOM 1526 N N . LYS A 1 193 ? 11.695 8.328 7.068 1.00 86.44 193 LYS A N 1
ATOM 1527 C CA . LYS A 1 193 ? 10.776 9.460 7.241 1.00 86.44 193 LYS A CA 1
ATOM 1528 C C . LYS A 1 193 ? 11.402 10.769 6.751 1.00 86.44 193 LYS A C 1
ATOM 1530 O O . LYS A 1 193 ? 10.735 11.541 6.072 1.00 86.44 193 LYS A O 1
ATOM 1535 N N . GLU A 1 194 ? 12.676 11.004 7.053 1.00 88.56 194 GLU A N 1
ATOM 1536 C CA . GLU A 1 194 ? 13.413 12.202 6.638 1.00 88.56 194 GLU A CA 1
ATOM 1537 C C . GLU A 1 194 ? 13.562 12.267 5.118 1.00 88.56 194 GLU A C 1
ATOM 1539 O O . GLU A 1 194 ? 13.414 13.340 4.536 1.00 88.56 194 GLU A O 1
ATOM 1544 N N . TYR A 1 195 ? 13.818 11.125 4.470 1.00 91.44 195 TYR A N 1
ATOM 1545 C CA . TYR A 1 195 ? 13.873 11.050 3.013 1.00 91.44 195 TYR A CA 1
ATOM 1546 C C . TYR A 1 195 ? 12.523 11.424 2.393 1.00 91.44 195 TYR A C 1
ATOM 1548 O O . TYR A 1 195 ? 12.465 12.225 1.468 1.00 91.44 195 TYR A O 1
ATOM 1556 N N . ILE A 1 196 ? 11.421 10.879 2.914 1.00 92.25 196 ILE A N 1
ATOM 1557 C CA . ILE A 1 196 ? 10.084 11.132 2.363 1.00 92.25 196 ILE A CA 1
ATOM 1558 C C . ILE A 1 196 ? 9.634 12.580 2.605 1.00 92.25 196 ILE A C 1
ATOM 1560 O O . ILE A 1 196 ? 9.047 13.194 1.716 1.00 92.25 196 ILE A O 1
ATOM 1564 N N . VAL A 1 197 ? 9.905 13.142 3.786 1.00 90.31 197 VAL A N 1
ATOM 1565 C CA . VAL A 1 197 ? 9.511 14.521 4.133 1.00 90.31 197 VAL A CA 1
ATOM 1566 C C . VAL A 1 197 ? 10.283 15.562 3.315 1.00 90.31 197 VAL A C 1
ATOM 1568 O O . VAL A 1 197 ? 9.734 16.620 3.007 1.00 90.31 197 VAL A O 1
ATOM 1571 N N . ASP A 1 198 ? 11.507 15.256 2.879 1.00 91.62 198 ASP A N 1
ATOM 1572 C CA . ASP A 1 198 ? 12.289 16.130 1.994 1.00 91.62 198 ASP A CA 1
ATOM 1573 C C . ASP A 1 198 ? 11.607 16.404 0.639 1.00 91.62 198 ASP A C 1
ATOM 1575 O O . ASP A 1 198 ? 11.891 17.415 -0.005 1.00 91.62 198 ASP A O 1
ATOM 1579 N N . LEU A 1 199 ? 10.632 15.581 0.235 1.00 93.38 199 LEU A N 1
ATOM 1580 C CA . LEU A 1 199 ? 9.792 15.859 -0.929 1.00 93.38 199 LEU A CA 1
ATOM 1581 C C . LEU A 1 199 ? 9.127 17.244 -0.855 1.00 93.38 199 LEU A C 1
ATOM 1583 O O . LEU A 1 199 ? 9.042 17.918 -1.876 1.00 93.38 199 LEU A O 1
ATOM 1587 N N . GLU A 1 200 ? 8.699 17.715 0.320 1.00 91.69 200 GLU A N 1
ATOM 1588 C CA . GLU A 1 200 ? 8.076 19.046 0.432 1.00 91.69 200 GLU A CA 1
ATOM 1589 C C . GLU A 1 200 ? 9.071 20.167 0.077 1.00 91.69 200 GLU A C 1
ATOM 1591 O O . GLU A 1 200 ? 8.703 21.149 -0.566 1.00 91.69 200 GLU A O 1
ATOM 1596 N N . SER A 1 201 ? 10.353 19.992 0.423 1.00 91.62 201 SER A N 1
ATOM 1597 C CA . SER A 1 201 ? 11.426 20.914 0.028 1.00 91.62 201 SER A CA 1
ATOM 1598 C C . SER A 1 201 ? 11.639 20.899 -1.487 1.00 91.62 201 SER A C 1
ATOM 1600 O O . SER A 1 201 ? 11.759 21.950 -2.117 1.00 91.62 201 SER A O 1
ATOM 1602 N N . VAL A 1 202 ? 11.628 19.713 -2.103 1.00 92.81 202 VAL A N 1
ATOM 1603 C CA . VAL A 1 202 ? 11.759 19.570 -3.561 1.00 92.81 202 VAL A CA 1
ATOM 1604 C C . VAL A 1 202 ? 10.567 20.190 -4.295 1.00 92.81 202 VAL A C 1
ATOM 1606 O O . VAL A 1 202 ? 10.765 20.889 -5.286 1.00 92.81 202 VAL A O 1
ATOM 1609 N N . LEU A 1 203 ? 9.344 19.998 -3.792 1.00 91.62 203 LEU A N 1
ATOM 1610 C CA . LEU A 1 203 ? 8.128 20.614 -4.335 1.00 91.62 203 LEU A CA 1
ATOM 1611 C C . LEU A 1 203 ? 8.159 22.147 -4.228 1.00 91.62 203 LEU A C 1
ATOM 1613 O O . LEU A 1 203 ? 7.750 22.837 -5.161 1.00 91.62 203 LEU A O 1
ATOM 1617 N N . GLY A 1 204 ? 8.686 22.690 -3.126 1.00 89.25 204 GLY A N 1
ATOM 1618 C CA . GLY A 1 204 ? 8.838 24.135 -2.932 1.00 89.25 204 GLY A CA 1
ATOM 1619 C C . GLY A 1 204 ? 9.870 24.791 -3.858 1.00 89.25 204 GLY A C 1
ATOM 1620 O O . GLY A 1 204 ? 9.777 25.987 -4.120 1.00 89.25 204 GLY A O 1
ATOM 1621 N N . ASN A 1 205 ? 10.824 24.012 -4.379 1.00 91.06 205 ASN A N 1
ATOM 1622 C CA . ASN A 1 205 ? 11.943 24.487 -5.199 1.00 91.06 205 ASN A CA 1
ATOM 1623 C C . ASN A 1 205 ? 11.837 24.082 -6.681 1.00 91.06 205 ASN A C 1
ATOM 1625 O O . ASN A 1 205 ? 12.838 24.096 -7.401 1.00 91.06 205 ASN A O 1
ATOM 1629 N N . LEU A 1 206 ? 10.645 23.709 -7.160 1.00 91.56 206 LEU A N 1
ATOM 1630 C CA . LEU A 1 206 ? 10.445 23.379 -8.572 1.00 91.56 206 LEU A CA 1
ATOM 1631 C C . LEU A 1 206 ? 10.740 24.596 -9.462 1.00 91.56 206 LEU A C 1
ATOM 1633 O O . LEU A 1 206 ? 10.193 25.679 -9.280 1.00 91.56 206 LEU A O 1
ATOM 1637 N N . SER A 1 207 ? 11.606 24.411 -10.455 1.00 86.62 207 SER A N 1
ATOM 1638 C CA . SER A 1 207 ? 12.019 25.476 -11.377 1.00 86.62 207 SER A CA 1
ATOM 1639 C C . SER A 1 207 ? 11.330 25.395 -12.741 1.00 86.62 207 SER A C 1
ATOM 1641 O O . SER A 1 207 ? 11.164 26.416 -13.409 1.00 86.62 207 SER A O 1
ATOM 1643 N N . GLU A 1 208 ? 10.911 24.200 -13.168 1.00 89.00 208 GLU A N 1
ATOM 1644 C CA . GLU A 1 208 ? 10.334 23.973 -14.496 1.00 89.00 208 GLU A CA 1
ATOM 1645 C C . GLU A 1 208 ? 8.796 23.866 -14.452 1.00 89.00 208 GLU A C 1
ATOM 1647 O O . GLU A 1 208 ? 8.267 23.033 -13.710 1.00 89.00 208 GLU A O 1
ATOM 1652 N N . PRO A 1 209 ? 8.061 24.614 -15.306 1.00 88.69 209 PRO A N 1
ATOM 1653 C CA . 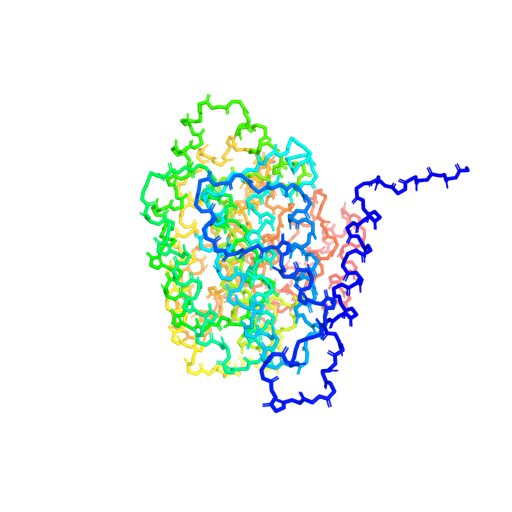PRO A 1 209 ? 6.595 24.554 -15.389 1.00 88.69 209 PRO A CA 1
ATOM 1654 C C . PRO A 1 209 ? 6.036 23.143 -15.612 1.00 88.69 209 PRO A C 1
ATOM 1656 O O . PRO A 1 209 ? 5.011 22.786 -15.042 1.00 88.69 209 PRO A O 1
ATOM 1659 N N . LEU A 1 210 ? 6.750 22.316 -16.385 1.00 89.56 210 LEU A N 1
ATOM 1660 C CA . LEU A 1 210 ? 6.364 20.932 -16.665 1.00 89.56 210 LEU A CA 1
ATOM 1661 C C . LEU A 1 210 ? 6.160 20.112 -15.382 1.00 89.56 210 LEU A C 1
ATOM 1663 O O . LEU A 1 210 ? 5.254 19.284 -15.322 1.00 89.56 210 LEU A O 1
ATOM 1667 N N . TYR A 1 211 ? 6.986 20.321 -14.354 1.00 90.25 211 TYR A N 1
ATOM 1668 C CA . TYR A 1 211 ? 6.863 19.560 -13.112 1.00 90.25 211 TYR A CA 1
ATOM 1669 C C . TYR A 1 211 ? 5.650 19.983 -12.287 1.00 90.25 211 TYR A C 1
ATOM 1671 O O . TYR A 1 211 ? 5.043 19.124 -11.657 1.00 90.25 211 TYR A O 1
ATOM 1679 N N . TYR A 1 212 ? 5.240 21.252 -12.346 1.00 89.44 212 TYR A N 1
ATOM 1680 C CA . TYR A 1 212 ? 3.994 21.699 -11.718 1.00 89.44 212 TYR A CA 1
ATOM 1681 C C . TYR A 1 212 ? 2.770 21.034 -12.357 1.00 89.44 212 TYR A C 1
ATOM 1683 O O . TYR A 1 212 ? 1.898 20.538 -11.640 1.00 89.44 212 TYR A O 1
ATOM 1691 N N . ASP A 1 213 ? 2.737 20.943 -13.690 1.00 88.69 213 ASP A N 1
ATOM 1692 C CA . ASP A 1 213 ? 1.665 20.246 -14.412 1.00 88.69 213 ASP A CA 1
ATOM 1693 C C . ASP A 1 213 ? 1.628 18.752 -14.049 1.00 88.69 213 ASP A C 1
ATOM 1695 O O . ASP A 1 213 ? 0.561 18.166 -13.865 1.00 88.69 213 ASP A O 1
ATOM 1699 N N . LEU A 1 214 ? 2.799 18.124 -13.898 1.00 90.06 214 LEU A N 1
ATOM 1700 C CA . LEU A 1 214 ? 2.905 16.716 -13.513 1.00 90.06 214 LEU A CA 1
ATOM 1701 C C . LEU A 1 214 ? 2.506 16.459 -12.060 1.00 90.06 214 LEU A C 1
ATOM 1703 O O . LEU A 1 214 ? 1.851 15.457 -11.791 1.00 90.06 214 LEU A O 1
ATOM 1707 N N . VAL A 1 215 ? 2.844 17.348 -11.130 1.00 90.50 215 VAL A N 1
ATOM 1708 C CA . VAL A 1 215 ? 2.344 17.270 -9.749 1.00 90.50 215 VAL A CA 1
ATOM 1709 C C . VAL A 1 215 ? 0.819 17.397 -9.743 1.00 90.50 215 VAL A C 1
ATOM 1711 O O . VAL A 1 215 ? 0.141 16.553 -9.161 1.00 90.50 215 VAL A O 1
ATOM 1714 N N . SER A 1 216 ? 0.277 18.368 -10.482 1.00 87.38 216 SER A N 1
ATOM 1715 C CA . SER A 1 216 ? -1.172 18.596 -10.593 1.00 87.38 216 SER A CA 1
ATOM 1716 C C . SER A 1 216 ? -1.905 17.419 -11.248 1.00 87.38 216 SER A C 1
ATOM 1718 O O . SER A 1 216 ? -3.057 17.144 -10.931 1.00 87.38 216 SER A O 1
ATOM 1720 N N . SER A 1 217 ? -1.240 16.653 -12.120 1.00 86.75 217 SER A N 1
ATOM 1721 C CA . SER A 1 217 ? -1.838 15.468 -12.751 1.00 86.75 217 SER A CA 1
ATOM 1722 C C . SER A 1 217 ? -2.195 14.344 -11.766 1.00 86.75 217 SER A C 1
ATOM 1724 O O . SER A 1 217 ? -3.028 13.495 -12.087 1.00 86.75 217 SER A O 1
ATOM 1726 N N . PHE A 1 218 ? -1.616 14.332 -10.559 1.00 86.38 218 PHE A N 1
ATOM 1727 C CA . PHE A 1 218 ? -2.072 13.425 -9.504 1.00 86.38 218 PHE A CA 1
ATOM 1728 C C . PHE A 1 218 ? -3.495 13.769 -9.050 1.00 86.38 218 PHE A C 1
ATOM 1730 O O . PHE A 1 218 ? -4.268 12.851 -8.758 1.00 86.38 218 PHE A O 1
ATOM 1737 N N . GLU A 1 219 ? -3.886 15.046 -9.072 1.00 83.50 219 GLU A N 1
ATOM 1738 C CA . GLU A 1 219 ? -5.232 15.470 -8.674 1.00 83.50 219 GLU A CA 1
ATOM 1739 C C . GLU A 1 219 ? -6.289 14.922 -9.637 1.00 83.50 219 GLU A C 1
ATOM 1741 O O . GLU A 1 219 ? -7.358 14.499 -9.198 1.00 83.50 219 GLU A O 1
ATOM 1746 N N . GLU A 1 220 ? -5.964 14.810 -10.934 1.00 80.62 220 GLU A N 1
ATOM 1747 C CA . GLU A 1 220 ? -6.818 14.137 -11.929 1.00 80.62 220 GLU A CA 1
ATOM 1748 C C . GLU A 1 220 ? -7.086 12.667 -11.556 1.00 80.62 220 GLU A C 1
ATOM 1750 O O . GLU A 1 220 ? -8.116 12.104 -11.924 1.00 80.62 220 GLU A O 1
ATOM 1755 N N . THR A 1 221 ? -6.167 12.044 -10.811 1.00 76.81 221 THR A N 1
ATOM 1756 C CA . THR A 1 221 ? -6.296 10.671 -10.300 1.00 76.81 221 THR A CA 1
ATOM 1757 C C . THR A 1 221 ? -6.885 10.592 -8.887 1.00 76.81 221 THR A C 1
ATOM 1759 O O . THR A 1 221 ? -7.002 9.497 -8.342 1.00 76.81 221 THR A O 1
ATOM 1762 N N . GLY A 1 222 ? -7.287 11.728 -8.304 1.00 78.44 222 GLY A N 1
ATOM 1763 C CA . GLY A 1 222 ? -7.889 11.826 -6.970 1.00 78.44 222 GLY A CA 1
ATOM 1764 C C . GLY A 1 222 ? -6.892 11.988 -5.816 1.00 78.44 222 GLY A C 1
ATOM 1765 O O . GLY A 1 222 ? -7.303 11.998 -4.653 1.00 78.44 222 GLY A O 1
ATOM 1766 N N . PHE A 1 223 ? -5.599 12.137 -6.107 1.00 82.50 223 PHE A N 1
ATOM 1767 C CA . PHE A 1 223 ? -4.536 12.200 -5.102 1.00 82.50 223 PHE A CA 1
ATOM 1768 C C . PHE A 1 223 ? -3.783 13.533 -5.150 1.00 82.50 223 PHE A C 1
ATOM 1770 O O . PHE A 1 223 ? -3.568 14.090 -6.215 1.00 82.50 223 PHE A O 1
ATOM 1777 N N . GLU A 1 224 ? -3.308 14.026 -4.011 1.00 89.00 224 GLU A N 1
ATOM 1778 C CA . GLU A 1 224 ? -2.315 15.101 -3.974 1.00 89.00 224 GLU A CA 1
ATOM 1779 C C . GLU A 1 224 ? -0.916 14.501 -3.826 1.00 89.00 224 GLU A C 1
ATOM 1781 O O . GLU A 1 224 ? -0.620 13.835 -2.826 1.00 89.00 224 GLU A O 1
ATOM 1786 N N . PHE A 1 225 ? -0.035 14.765 -4.792 1.00 91.94 225 PHE A N 1
ATOM 1787 C CA . PHE A 1 225 ? 1.350 14.323 -4.695 1.00 91.94 225 PHE A CA 1
ATOM 1788 C C . PHE A 1 225 ? 2.103 15.112 -3.619 1.00 91.94 225 PHE A C 1
ATOM 1790 O O . PHE A 1 225 ? 2.316 16.314 -3.741 1.00 91.94 225 PHE A O 1
ATOM 1797 N N . SER A 1 226 ? 2.492 14.418 -2.553 1.00 92.56 226 SER A N 1
ATOM 1798 C CA . SER A 1 226 ? 3.069 15.006 -1.343 1.00 92.56 226 SER A CA 1
ATOM 1799 C C . SER A 1 226 ? 3.844 13.955 -0.548 1.00 92.56 226 SER A C 1
ATOM 1801 O O . SER A 1 226 ? 3.737 12.750 -0.808 1.00 92.56 226 SER A O 1
ATOM 1803 N N . SER A 1 227 ? 4.587 14.391 0.469 1.00 92.75 227 SER A N 1
ATOM 1804 C CA . SER A 1 227 ? 5.201 13.486 1.452 1.00 92.75 227 SER A CA 1
ATOM 1805 C C . SER A 1 227 ? 4.147 12.612 2.145 1.00 92.75 227 SER A C 1
ATOM 1807 O O . SER A 1 227 ? 4.353 11.412 2.324 1.00 92.75 227 SER A O 1
ATOM 1809 N N . VAL A 1 228 ? 2.970 13.178 2.440 1.00 92.44 228 VAL A N 1
ATOM 1810 C CA . VAL A 1 228 ? 1.830 12.471 3.045 1.00 92.44 228 VAL A CA 1
ATOM 1811 C C . VAL A 1 228 ? 1.341 11.332 2.145 1.00 92.44 228 VAL A C 1
ATOM 1813 O O . VAL A 1 228 ? 1.072 10.238 2.633 1.00 92.44 228 VAL A O 1
ATOM 1816 N N . TYR A 1 229 ? 1.279 11.540 0.827 1.00 93.00 229 TYR A N 1
ATOM 1817 C CA . TYR A 1 229 ? 0.903 10.487 -0.122 1.00 93.00 229 TYR A CA 1
ATOM 1818 C C . TYR A 1 229 ? 1.889 9.307 -0.115 1.00 93.00 229 TYR A C 1
ATOM 1820 O O . TYR A 1 229 ? 1.472 8.144 -0.122 1.00 93.00 229 TYR A O 1
ATOM 1828 N N . LEU A 1 230 ? 3.197 9.579 -0.062 1.00 95.25 230 LEU A N 1
ATOM 1829 C CA . LEU A 1 230 ? 4.215 8.525 -0.009 1.00 95.25 230 LEU A CA 1
ATOM 1830 C C . LEU A 1 230 ? 4.203 7.776 1.330 1.00 95.25 230 LEU A C 1
ATOM 1832 O O . LEU A 1 230 ? 4.270 6.547 1.329 1.00 95.25 230 LEU A O 1
ATOM 1836 N N . LEU A 1 231 ? 4.038 8.483 2.455 1.00 94.75 231 LEU A N 1
ATOM 1837 C CA . LEU A 1 231 ? 3.857 7.856 3.771 1.00 94.75 231 LEU A CA 1
ATOM 1838 C C . LEU A 1 231 ? 2.604 6.971 3.801 1.00 94.75 231 LEU A C 1
ATOM 1840 O O . LEU A 1 231 ? 2.660 5.842 4.283 1.00 94.75 231 LEU A O 1
ATOM 1844 N N . CYS A 1 232 ? 1.494 7.444 3.226 1.00 94.06 232 CYS A N 1
ATOM 1845 C CA . CYS A 1 232 ? 0.270 6.658 3.088 1.00 94.06 232 CYS A CA 1
ATOM 1846 C C . CYS A 1 232 ? 0.498 5.401 2.242 1.00 94.06 232 CYS A C 1
ATOM 1848 O O . CYS A 1 232 ? 0.065 4.315 2.621 1.00 94.06 232 CYS A O 1
ATOM 1850 N N . SER A 1 233 ? 1.216 5.524 1.124 1.00 95.69 233 SER A N 1
ATOM 1851 C CA . SER A 1 233 ? 1.550 4.387 0.260 1.00 95.69 233 SER A CA 1
ATOM 1852 C C . SER A 1 233 ? 2.394 3.344 1.000 1.00 95.69 233 SER A C 1
ATOM 1854 O O . SER A 1 233 ? 2.132 2.147 0.886 1.00 95.69 233 SER A O 1
ATOM 1856 N N . LEU A 1 234 ? 3.368 3.777 1.808 1.00 96.25 234 LEU A N 1
ATOM 1857 C CA . LEU A 1 234 ? 4.191 2.869 2.607 1.00 96.25 234 LEU A CA 1
ATOM 1858 C C . LEU A 1 234 ? 3.382 2.187 3.722 1.00 96.25 234 LEU A C 1
ATOM 1860 O O . LEU A 1 234 ? 3.519 0.986 3.943 1.00 96.25 234 LEU A O 1
ATOM 1864 N N . GLN A 1 235 ? 2.464 2.910 4.363 1.00 95.62 235 GLN A N 1
ATOM 1865 C CA . GLN A 1 235 ? 1.584 2.321 5.370 1.00 95.62 235 GLN A CA 1
ATOM 1866 C C . GLN A 1 235 ? 0.623 1.280 4.761 1.00 95.62 235 GLN A C 1
ATOM 1868 O O . GLN A 1 235 ? 0.417 0.210 5.338 1.00 95.62 235 GLN A O 1
ATOM 1873 N N . ILE A 1 236 ? 0.076 1.542 3.566 1.00 96.19 236 ILE A N 1
ATOM 1874 C CA . ILE A 1 236 ? -0.733 0.563 2.818 1.00 96.19 236 ILE A CA 1
ATOM 1875 C C . ILE A 1 236 ? 0.109 -0.669 2.465 1.00 96.19 236 ILE A C 1
ATOM 1877 O O . ILE A 1 236 ? -0.383 -1.793 2.579 1.00 96.19 236 ILE A O 1
ATOM 1881 N N . LEU A 1 237 ? 1.374 -0.482 2.073 1.00 97.19 237 LEU A N 1
ATOM 1882 C CA . LEU A 1 237 ? 2.294 -1.585 1.795 1.00 97.19 237 LEU A CA 1
ATOM 1883 C C . LEU A 1 237 ? 2.455 -2.505 3.012 1.00 97.19 237 LEU A C 1
ATOM 1885 O O . LEU A 1 237 ? 2.338 -3.720 2.857 1.00 97.19 237 LEU A O 1
ATOM 1889 N N . TYR A 1 238 ? 2.665 -1.954 4.212 1.00 96.19 238 TYR A N 1
ATOM 1890 C CA . TYR A 1 238 ? 2.783 -2.755 5.438 1.00 96.19 238 TYR A CA 1
ATOM 1891 C C . TYR A 1 238 ? 1.503 -3.502 5.782 1.00 96.19 238 TYR A C 1
ATOM 1893 O O . TYR A 1 238 ? 1.558 -4.698 6.071 1.00 96.19 238 TYR A O 1
ATOM 1901 N N . ARG A 1 239 ? 0.345 -2.848 5.659 1.00 96.12 239 ARG A N 1
ATOM 1902 C CA . ARG A 1 239 ? -0.949 -3.506 5.859 1.00 96.12 239 ARG A CA 1
ATOM 1903 C C . ARG A 1 239 ? -1.145 -4.672 4.887 1.00 96.12 239 ARG A C 1
ATOM 1905 O O . ARG A 1 239 ? -1.483 -5.775 5.308 1.00 96.12 239 ARG A O 1
ATOM 1912 N N . GLU A 1 240 ? -0.925 -4.465 3.588 1.00 96.19 240 GLU A N 1
ATOM 1913 C CA . GLU A 1 240 ? -1.110 -5.524 2.586 1.00 96.19 240 GLU A CA 1
ATOM 1914 C C . GLU A 1 240 ? -0.050 -6.636 2.692 1.00 96.19 240 GLU A C 1
ATOM 1916 O O . GLU A 1 240 ? -0.341 -7.795 2.385 1.00 96.19 240 GLU A O 1
ATOM 1921 N N . TYR A 1 241 ? 1.164 -6.316 3.149 1.00 95.12 241 TYR A N 1
ATOM 1922 C CA . TYR A 1 241 ? 2.186 -7.308 3.483 1.00 95.12 241 TYR A CA 1
ATOM 1923 C C . TYR A 1 241 ? 1.722 -8.207 4.635 1.00 95.12 241 TYR A C 1
ATOM 1925 O O . TYR A 1 241 ? 1.694 -9.429 4.481 1.00 95.12 241 TYR A O 1
ATOM 1933 N N . LEU A 1 242 ? 1.261 -7.620 5.745 1.00 94.69 242 LEU A N 1
ATOM 1934 C CA . LEU A 1 242 ? 0.727 -8.373 6.883 1.00 94.69 242 LEU A CA 1
ATOM 1935 C C . LEU A 1 242 ? -0.503 -9.203 6.493 1.00 94.69 242 LEU A C 1
ATOM 1937 O O . LEU A 1 242 ? -0.559 -10.390 6.812 1.00 94.69 242 LEU A O 1
ATOM 1941 N N . LYS A 1 243 ? -1.444 -8.641 5.722 1.00 94.44 243 LYS A N 1
ATOM 1942 C CA . LYS A 1 243 ? -2.590 -9.395 5.178 1.00 94.44 243 LYS A CA 1
ATOM 1943 C C . LYS A 1 243 ? -2.146 -10.599 4.351 1.00 94.44 243 LYS A C 1
ATOM 1945 O O . LYS A 1 243 ? -2.727 -11.675 4.485 1.00 94.44 243 LYS A O 1
ATOM 1950 N N . SER A 1 244 ? -1.111 -10.438 3.522 1.00 93.06 244 SER A N 1
ATOM 1951 C CA . SER A 1 244 ? -0.560 -11.535 2.722 1.00 93.06 244 SER A CA 1
ATOM 1952 C C . SER A 1 244 ? 0.037 -12.639 3.595 1.00 93.06 244 SER A C 1
ATOM 1954 O O . SER A 1 244 ? -0.170 -13.813 3.294 1.00 93.06 244 SER A O 1
ATOM 1956 N N . LEU A 1 245 ? 0.751 -12.296 4.672 1.00 90.88 245 LEU A N 1
ATOM 1957 C CA . LEU A 1 245 ? 1.311 -13.290 5.594 1.00 90.88 245 LEU A CA 1
ATOM 1958 C C . LEU A 1 245 ? 0.226 -14.035 6.383 1.00 90.88 245 LEU A C 1
ATOM 1960 O O . LEU A 1 245 ? 0.342 -15.238 6.607 1.00 90.88 245 LEU A O 1
ATOM 1964 N N . LEU A 1 246 ? -0.842 -13.332 6.763 1.00 91.00 246 LEU A N 1
ATOM 1965 C CA . LEU A 1 246 ? -1.988 -13.885 7.489 1.00 91.00 246 LEU A CA 1
ATOM 1966 C C . LEU A 1 246 ? -2.996 -14.607 6.582 1.00 91.00 246 LEU A C 1
ATOM 1968 O O . LEU A 1 246 ? -3.963 -15.181 7.075 1.00 91.00 246 LEU A O 1
ATOM 1972 N N . SER A 1 247 ? -2.789 -14.593 5.260 1.00 91.31 247 SER A N 1
ATOM 1973 C CA . SER A 1 247 ? -3.731 -15.142 4.270 1.00 91.31 247 SER A CA 1
ATOM 1974 C C . SER A 1 247 ? -5.151 -14.564 4.387 1.00 91.31 247 SER A C 1
ATOM 1976 O O . SER A 1 247 ? -6.140 -15.267 4.173 1.00 91.31 247 SER A O 1
ATOM 1978 N N . ILE A 1 248 ? -5.255 -13.275 4.723 1.00 92.75 248 ILE A N 1
ATOM 1979 C CA . ILE A 1 248 ? -6.532 -12.563 4.845 1.00 92.75 248 ILE A CA 1
ATOM 1980 C C . ILE A 1 248 ? -7.076 -12.235 3.448 1.00 92.75 248 ILE A C 1
ATOM 1982 O O . ILE A 1 248 ? -6.319 -11.881 2.540 1.00 92.75 248 ILE A O 1
ATOM 1986 N N . ASP A 1 249 ? -8.397 -12.347 3.271 1.00 90.44 249 ASP A N 1
ATOM 1987 C CA . ASP A 1 249 ? -9.067 -11.962 2.024 1.00 90.44 249 ASP A CA 1
ATOM 1988 C C . ASP A 1 249 ? -8.817 -10.486 1.677 1.00 90.44 249 ASP A C 1
ATOM 1990 O O . ASP A 1 249 ? -8.741 -9.621 2.551 1.00 90.44 249 ASP A O 1
ATOM 1994 N N . ALA A 1 250 ? -8.751 -10.176 0.381 1.00 85.19 250 ALA A N 1
ATOM 1995 C CA . ALA A 1 250 ? -8.459 -8.829 -0.097 1.00 85.19 250 ALA A CA 1
ATOM 1996 C C . ALA A 1 250 ? -9.418 -7.763 0.467 1.00 85.19 250 ALA A C 1
ATOM 1998 O O . ALA A 1 250 ? -8.969 -6.647 0.734 1.00 85.19 250 ALA A O 1
ATOM 1999 N N . ASN A 1 251 ? -10.692 -8.112 0.692 1.00 87.94 251 ASN A N 1
ATOM 2000 C CA . ASN A 1 251 ? -11.735 -7.191 1.153 1.00 87.94 251 ASN A CA 1
ATOM 2001 C C . ASN A 1 251 ? -11.879 -7.133 2.681 1.00 87.94 251 ASN A C 1
ATOM 2003 O O . ASN A 1 251 ? -12.712 -6.384 3.183 1.00 87.94 251 ASN A O 1
ATOM 2007 N N . THR A 1 252 ? -11.117 -7.935 3.425 1.00 92.88 252 THR A N 1
ATOM 2008 C CA . THR A 1 252 ? -11.190 -7.977 4.891 1.00 92.88 252 THR A CA 1
ATOM 2009 C C . THR A 1 252 ? -9.985 -7.248 5.482 1.00 92.88 252 THR A C 1
ATOM 2011 O O . THR A 1 252 ? -8.848 -7.508 5.091 1.00 92.88 252 THR A O 1
ATOM 2014 N N . SER A 1 253 ? -10.219 -6.316 6.410 1.00 94.38 253 SER A N 1
ATOM 2015 C CA . SER A 1 253 ? -9.144 -5.670 7.174 1.00 94.38 253 SER A CA 1
ATOM 2016 C C . SER A 1 253 ? -8.564 -6.614 8.228 1.00 94.38 253 SER A C 1
ATOM 2018 O O . SER A 1 253 ? -9.214 -7.584 8.631 1.00 94.38 253 SER A O 1
ATOM 2020 N N . ILE A 1 254 ? -7.350 -6.325 8.702 1.00 95.75 254 ILE A N 1
ATOM 2021 C CA . ILE A 1 254 ? -6.717 -7.119 9.763 1.00 95.75 254 ILE A CA 1
ATOM 2022 C C . ILE A 1 254 ? -7.567 -7.049 11.036 1.00 95.75 254 ILE A C 1
ATOM 2024 O O . ILE A 1 254 ? -7.868 -8.072 11.645 1.00 95.75 254 ILE A O 1
ATOM 2028 N N . SER A 1 255 ? -8.050 -5.860 11.380 1.00 95.25 255 SER A N 1
ATOM 2029 C CA . SER A 1 255 ? -8.848 -5.612 12.576 1.00 95.25 255 SER A CA 1
ATOM 2030 C C . SER A 1 255 ? -10.168 -6.369 12.550 1.00 95.25 255 SER A C 1
ATOM 2032 O O . SER A 1 255 ? -10.506 -7.047 13.517 1.00 95.25 255 SER A O 1
ATOM 2034 N N . LYS A 1 256 ? -10.887 -6.350 11.419 1.00 94.88 256 LYS A N 1
ATOM 2035 C CA . LYS A 1 256 ? -12.114 -7.139 11.272 1.00 94.88 256 LYS A CA 1
ATOM 2036 C C . LYS A 1 256 ? -11.832 -8.634 11.379 1.00 94.88 256 LYS A C 1
ATOM 2038 O O . LYS A 1 256 ? -12.603 -9.361 11.996 1.00 94.88 256 LYS A O 1
ATOM 2043 N N . HIS A 1 257 ? -10.731 -9.099 10.789 1.00 94.56 257 HIS A N 1
ATOM 2044 C CA . HIS A 1 257 ? -10.329 -10.498 10.882 1.00 94.56 257 HIS A CA 1
ATOM 2045 C C . HIS A 1 257 ? -10.064 -10.926 12.333 1.00 94.56 257 HIS A C 1
ATOM 2047 O O . HIS A 1 257 ? -10.541 -11.981 12.748 1.00 94.56 257 HIS A O 1
ATOM 2053 N N . ILE A 1 258 ? -9.377 -10.088 13.117 1.00 94.50 258 ILE A N 1
ATOM 2054 C CA . ILE A 1 258 ? -9.149 -10.319 14.551 1.00 94.50 258 ILE A CA 1
ATOM 2055 C C . ILE A 1 258 ? -10.487 -10.410 15.293 1.00 94.50 258 ILE A C 1
ATOM 2057 O O . ILE A 1 258 ? -10.710 -11.379 16.018 1.00 94.50 258 ILE A O 1
ATOM 2061 N N . LEU A 1 259 ? -11.403 -9.460 15.076 1.00 94.56 259 LEU A N 1
ATOM 2062 C CA . LEU A 1 259 ? -12.727 -9.486 15.707 1.00 94.56 259 LEU A CA 1
ATOM 2063 C C . LEU A 1 259 ? -13.511 -10.761 15.369 1.00 94.56 259 LEU A C 1
ATOM 2065 O O . LEU A 1 259 ? -14.046 -11.396 16.271 1.00 94.56 259 LEU A O 1
ATOM 2069 N N . LEU A 1 260 ? -13.506 -11.199 14.105 1.00 93.31 260 LEU A N 1
ATOM 2070 C CA . LEU A 1 260 ? -14.174 -12.436 13.674 1.00 93.31 260 LEU A CA 1
ATOM 2071 C C . LEU A 1 260 ? -13.620 -13.694 14.361 1.00 93.31 260 LEU A C 1
ATOM 2073 O O . LEU A 1 260 ? -14.362 -14.655 14.579 1.00 93.31 260 LEU A O 1
ATOM 2077 N N . ILE A 1 261 ? -12.322 -13.719 14.678 1.00 92.12 261 ILE A N 1
ATOM 2078 C CA . ILE A 1 261 ? -11.707 -14.804 15.456 1.00 92.12 261 ILE A CA 1
ATOM 2079 C C . ILE A 1 261 ? -12.185 -14.727 16.909 1.00 92.12 261 ILE A C 1
ATOM 2081 O O . ILE A 1 261 ? -12.669 -15.721 17.452 1.00 92.12 261 ILE A O 1
ATOM 2085 N N . LYS A 1 262 ? -12.105 -13.541 17.523 1.00 92.50 262 LYS A N 1
ATOM 2086 C CA . LYS A 1 262 ? -12.476 -13.330 18.931 1.00 92.50 262 LYS A CA 1
ATOM 2087 C C . LYS A 1 262 ? -13.962 -13.541 19.200 1.00 92.50 262 LYS A C 1
ATOM 2089 O O . LYS A 1 262 ? -14.305 -14.053 20.257 1.00 92.50 262 LYS A O 1
ATOM 2094 N N . GLU A 1 263 ? -14.828 -13.221 18.244 1.00 91.19 263 GLU A N 1
ATOM 2095 C CA . GLU A 1 263 ? -16.273 -13.443 18.344 1.00 91.19 263 GLU A CA 1
ATOM 2096 C C . GLU A 1 263 ? -16.589 -14.938 18.469 1.00 91.19 263 GLU A C 1
ATOM 2098 O O . GLU A 1 263 ? -17.448 -15.343 19.249 1.00 91.19 263 GLU A O 1
ATOM 2103 N N . LYS A 1 264 ? -15.861 -15.781 17.727 1.00 89.69 264 LYS A N 1
ATOM 2104 C CA . LYS A 1 264 ? -16.021 -17.238 17.798 1.00 89.69 264 LYS A CA 1
ATOM 2105 C C . LYS A 1 264 ? -15.375 -17.818 19.048 1.00 89.69 264 LYS A C 1
ATOM 2107 O O . LYS A 1 264 ? -15.956 -18.706 19.665 1.00 89.69 264 LYS A O 1
ATOM 2112 N N . ASN A 1 265 ? -14.185 -17.333 19.402 1.00 88.94 265 ASN A N 1
ATOM 2113 C CA . ASN A 1 265 ? -13.400 -17.824 20.528 1.00 88.94 265 ASN A CA 1
ATOM 2114 C C . ASN A 1 265 ? -12.675 -16.659 21.236 1.00 88.94 265 ASN A C 1
ATOM 2116 O O . ASN A 1 265 ? -11.536 -16.336 20.886 1.00 88.94 265 ASN A O 1
ATOM 2120 N N . PRO A 1 266 ? -13.258 -16.067 22.294 1.00 85.38 266 PRO A N 1
ATOM 2121 C CA . PRO A 1 266 ? -12.683 -14.886 22.952 1.00 85.38 266 PRO A CA 1
ATOM 2122 C C . PRO A 1 266 ? -11.272 -15.096 23.521 1.00 85.38 266 PRO A C 1
ATOM 2124 O O . PRO A 1 266 ? -10.472 -14.165 23.585 1.00 85.38 266 PRO A O 1
ATOM 2127 N N . SER A 1 267 ? -10.945 -16.327 23.927 1.00 83.88 267 SER A N 1
ATOM 2128 C CA . SER A 1 267 ? -9.640 -16.687 24.501 1.00 83.88 267 SER A CA 1
ATOM 2129 C C . SER A 1 267 ? -8.616 -17.184 23.472 1.00 83.88 267 SER A C 1
ATOM 2131 O O . SER A 1 267 ? -7.483 -17.487 23.848 1.00 83.88 267 SER A O 1
ATOM 2133 N N . GLU A 1 268 ? -8.989 -17.313 22.197 1.00 84.56 268 GLU A N 1
ATOM 2134 C CA . GLU A 1 268 ? -8.084 -17.792 21.150 1.00 84.56 268 GLU A CA 1
ATOM 2135 C C . GLU A 1 268 ? -7.021 -16.733 20.854 1.00 84.56 268 GLU A C 1
ATOM 2137 O O . GLU A 1 268 ? -7.343 -15.595 20.519 1.00 84.56 268 GLU A O 1
ATOM 2142 N N . LYS A 1 269 ? -5.743 -17.092 21.001 1.00 79.88 269 LYS A N 1
ATOM 2143 C CA . LYS A 1 269 ? -4.625 -16.239 20.581 1.00 79.88 269 LYS A CA 1
ATOM 2144 C C . LYS A 1 269 ? -4.387 -16.414 19.090 1.00 79.88 269 LYS A C 1
ATOM 2146 O O . LYS A 1 269 ? -4.431 -17.544 18.602 1.00 79.88 269 LYS A O 1
ATOM 2151 N N . LEU A 1 270 ? -4.059 -15.329 18.388 1.00 83.06 270 LEU A N 1
ATOM 2152 C CA . LEU A 1 270 ? -3.636 -15.444 16.994 1.00 83.06 270 LEU A CA 1
ATOM 2153 C C . LEU A 1 270 ? -2.346 -16.270 16.895 1.00 83.06 270 LEU A C 1
ATOM 2155 O O . LEU A 1 270 ? -1.311 -15.918 17.462 1.00 83.06 270 LEU A O 1
ATOM 2159 N N . LEU A 1 271 ? -2.409 -17.377 16.156 1.00 78.12 271 LEU A N 1
ATOM 2160 C CA . LEU A 1 271 ? -1.234 -18.172 15.818 1.00 78.12 271 LEU A CA 1
ATOM 2161 C C . LEU A 1 271 ? -0.531 -17.519 14.632 1.00 78.12 271 LEU A C 1
ATOM 2163 O O . LEU A 1 271 ? -1.008 -17.591 13.501 1.00 78.12 271 LEU A O 1
ATOM 2167 N N . LEU A 1 272 ? 0.603 -16.880 14.901 1.00 83.94 272 LEU A N 1
ATOM 2168 C CA . LEU A 1 272 ? 1.413 -16.232 13.877 1.00 83.94 272 LEU A CA 1
ATOM 2169 C C . LEU A 1 272 ? 2.670 -17.041 13.584 1.00 83.94 272 LEU A C 1
ATOM 2171 O O . LEU A 1 272 ? 3.249 -17.671 14.471 1.00 83.94 272 LEU A O 1
ATOM 2175 N N . SER A 1 273 ? 3.106 -17.004 12.328 1.00 83.56 273 SER A N 1
ATOM 2176 C CA . SER A 1 273 ? 4.414 -17.526 11.947 1.00 83.56 273 SER A CA 1
ATOM 2177 C C . SER A 1 273 ? 5.533 -16.649 12.515 1.00 83.56 273 SER A C 1
ATOM 2179 O O . SER A 1 273 ? 5.354 -15.450 12.737 1.00 83.56 273 SER A O 1
ATOM 2181 N N . GLU A 1 274 ? 6.711 -17.240 12.714 1.00 85.06 274 GLU A N 1
ATOM 2182 C CA . GLU A 1 274 ? 7.910 -16.540 13.202 1.00 85.06 274 GLU A CA 1
ATOM 2183 C C . GLU A 1 274 ? 8.232 -15.301 12.348 1.00 85.06 274 GLU A C 1
ATOM 2185 O O . GLU A 1 274 ? 8.423 -14.211 12.877 1.00 85.06 274 GLU A O 1
ATOM 2190 N N . SER A 1 275 ? 8.120 -15.425 11.021 1.00 79.88 275 SER A N 1
ATOM 2191 C CA . SER A 1 275 ? 8.314 -14.318 10.077 1.00 79.88 275 SER A CA 1
ATOM 2192 C C . SER A 1 275 ? 7.362 -13.136 10.281 1.00 79.88 275 SER A C 1
ATOM 2194 O O . SER A 1 275 ? 7.728 -12.002 9.981 1.00 79.88 275 SER A O 1
ATOM 2196 N N . VAL A 1 276 ? 6.127 -13.384 10.743 1.00 83.19 276 VAL A N 1
ATOM 2197 C CA . VAL A 1 276 ? 5.188 -12.298 11.058 1.00 83.19 276 VAL A CA 1
ATOM 2198 C C . VAL A 1 276 ? 5.665 -11.598 12.320 1.00 83.19 276 VAL A C 1
ATOM 2200 O O . VAL A 1 276 ? 5.851 -10.387 12.279 1.00 83.19 276 VAL A O 1
ATOM 2203 N N . PHE A 1 277 ? 5.922 -12.344 13.398 1.00 87.31 277 PHE A N 1
ATOM 2204 C CA . PHE A 1 277 ? 6.369 -11.784 14.677 1.00 87.31 277 PHE A CA 1
ATOM 2205 C C . PHE A 1 277 ? 7.624 -10.918 14.539 1.00 87.31 277 PHE A C 1
ATOM 2207 O O . PHE A 1 277 ? 7.663 -9.822 15.091 1.00 87.31 277 PHE A O 1
ATOM 2214 N N . GLU A 1 278 ? 8.614 -11.365 13.765 1.00 88.62 278 GLU A N 1
ATOM 2215 C CA . GLU A 1 278 ? 9.845 -10.604 13.525 1.00 88.62 278 GLU A CA 1
ATOM 2216 C C . GLU A 1 278 ? 9.605 -9.280 12.774 1.00 88.62 278 GLU A C 1
ATOM 2218 O O . GLU A 1 278 ? 10.385 -8.340 12.915 1.00 88.62 278 GLU A O 1
ATOM 2223 N N . SER A 1 279 ? 8.523 -9.180 11.992 1.00 87.62 279 SER A N 1
ATOM 2224 C CA . SER A 1 279 ? 8.181 -7.972 11.226 1.00 87.62 279 SER A CA 1
ATOM 2225 C C . SER A 1 279 ? 7.409 -6.913 12.016 1.00 87.62 279 SER A C 1
ATOM 2227 O O . SER A 1 279 ? 7.412 -5.742 11.638 1.00 87.62 279 SER A O 1
ATOM 2229 N N . LEU A 1 280 ? 6.750 -7.296 13.113 1.00 93.12 280 LEU A N 1
ATOM 2230 C CA . LEU A 1 280 ? 5.853 -6.399 13.847 1.00 93.12 280 LEU A CA 1
ATOM 2231 C C . LEU A 1 280 ? 6.557 -5.200 14.498 1.00 93.12 280 LEU A C 1
ATOM 2233 O O . LEU A 1 280 ? 5.988 -4.113 14.422 1.00 93.12 280 LEU A O 1
ATOM 2237 N N . PRO A 1 281 ? 7.759 -5.318 15.105 1.00 92.88 281 PRO A N 1
ATOM 2238 C CA . PRO A 1 281 ? 8.396 -4.181 15.769 1.00 92.88 281 PRO A CA 1
ATOM 2239 C C . PRO A 1 281 ? 8.684 -3.004 14.829 1.00 92.88 281 PRO A C 1
ATOM 2241 O O . PRO A 1 281 ? 8.322 -1.874 15.149 1.00 92.88 281 PRO A O 1
ATOM 2244 N N . SER A 1 282 ? 9.264 -3.260 13.650 1.00 91.00 282 SER A N 1
ATOM 2245 C CA . SER A 1 282 ? 9.587 -2.200 12.684 1.00 91.00 282 SER A CA 1
ATOM 2246 C C . SER A 1 282 ? 8.328 -1.573 12.080 1.00 91.00 282 SER A C 1
ATOM 2248 O O . SER A 1 282 ? 8.249 -0.354 11.928 1.00 91.00 282 SER A O 1
ATOM 2250 N N . ILE A 1 283 ? 7.299 -2.384 11.804 1.00 94.25 283 ILE A N 1
ATOM 2251 C CA . ILE A 1 283 ? 6.000 -1.891 11.324 1.00 94.25 283 ILE A CA 1
ATOM 2252 C C . ILE A 1 283 ? 5.294 -1.059 12.404 1.00 94.25 283 ILE A C 1
ATOM 2254 O O . ILE A 1 283 ? 4.713 -0.018 12.089 1.00 94.25 283 ILE A O 1
ATOM 2258 N N . ALA A 1 284 ? 5.342 -1.483 13.669 1.00 95.06 284 ALA A N 1
ATOM 2259 C CA . ALA A 1 284 ? 4.755 -0.758 14.791 1.00 95.06 284 ALA A CA 1
ATOM 2260 C C . ALA A 1 284 ? 5.432 0.600 15.004 1.00 95.06 284 ALA A C 1
ATOM 2262 O O . ALA A 1 284 ? 4.743 1.615 15.107 1.00 95.06 284 ALA A O 1
ATOM 2263 N N . GLU A 1 285 ? 6.767 0.629 15.018 1.00 93.56 285 GLU A N 1
ATOM 2264 C CA . GLU A 1 285 ? 7.548 1.858 15.154 1.00 93.56 285 GLU A CA 1
ATOM 2265 C C . GLU A 1 285 ? 7.204 2.856 14.042 1.00 93.56 285 GLU A C 1
ATOM 2267 O O . GLU A 1 285 ? 6.874 4.011 14.323 1.00 93.56 285 GLU A O 1
ATOM 2272 N N . PHE A 1 286 ? 7.173 2.397 12.786 1.00 92.88 286 PHE A N 1
ATOM 2273 C CA . PHE A 1 286 ? 6.789 3.238 11.656 1.00 92.88 286 PHE A CA 1
ATOM 2274 C C . PHE A 1 286 ? 5.335 3.731 11.755 1.00 92.88 286 PHE A C 1
ATOM 2276 O O . PHE A 1 286 ? 5.059 4.915 11.537 1.00 92.88 286 PHE A O 1
ATOM 2283 N N . SER A 1 287 ? 4.398 2.852 12.126 1.00 95.19 287 SER A N 1
ATOM 2284 C CA . SER A 1 287 ? 2.971 3.187 12.260 1.00 95.19 287 SER A CA 1
ATOM 2285 C C . SER A 1 287 ? 2.741 4.253 13.339 1.00 95.19 287 SER A C 1
ATOM 2287 O O . SER A 1 287 ? 1.974 5.194 13.134 1.00 95.19 287 SER A O 1
ATOM 2289 N N . LEU A 1 288 ? 3.446 4.166 14.472 1.00 94.81 288 LEU A N 1
ATOM 2290 C CA . LEU A 1 288 ? 3.399 5.182 15.528 1.00 94.81 288 LEU A CA 1
ATOM 2291 C C . LEU A 1 288 ? 4.070 6.491 15.088 1.00 94.81 288 LEU A C 1
ATOM 2293 O O . LEU A 1 288 ? 3.533 7.574 15.321 1.00 94.81 288 LEU A O 1
ATOM 2297 N N . ALA A 1 289 ? 5.224 6.418 14.420 1.00 92.38 289 ALA A N 1
ATOM 2298 C CA . ALA A 1 289 ? 5.948 7.595 13.941 1.00 92.38 289 ALA A CA 1
ATOM 2299 C C . ALA A 1 289 ? 5.169 8.396 12.882 1.00 92.38 289 ALA A C 1
ATOM 2301 O O . ALA A 1 289 ? 5.307 9.626 12.815 1.00 92.38 289 ALA A O 1
ATOM 2302 N N . THR A 1 290 ? 4.362 7.714 12.063 1.00 90.94 290 THR A N 1
ATOM 2303 C CA . THR A 1 290 ? 3.489 8.324 11.052 1.00 90.94 290 THR A CA 1
ATOM 2304 C C . THR A 1 290 ? 2.198 8.880 11.642 1.00 90.94 290 THR A C 1
ATOM 2306 O O . THR A 1 290 ? 1.832 9.996 11.278 1.00 90.94 290 THR A O 1
ATOM 2309 N N . ILE A 1 291 ? 1.559 8.198 12.604 1.00 92.12 291 ILE A N 1
ATOM 2310 C CA . ILE A 1 291 ? 0.439 8.778 13.373 1.00 92.12 291 ILE A CA 1
ATOM 2311 C C . ILE A 1 291 ? 0.888 10.079 14.040 1.00 92.12 291 ILE A C 1
ATOM 2313 O O . ILE A 1 291 ? 0.265 11.120 13.838 1.00 92.12 291 ILE A O 1
ATOM 2317 N N . ASN A 1 292 ? 2.021 10.046 14.751 1.00 91.38 292 ASN A N 1
ATOM 2318 C CA . ASN A 1 292 ? 2.576 11.235 15.392 1.00 91.38 292 ASN A CA 1
ATOM 2319 C C . ASN A 1 292 ? 2.831 12.350 14.370 1.00 91.38 292 ASN A C 1
ATOM 2321 O O . ASN A 1 292 ? 2.506 13.498 14.634 1.00 91.38 292 ASN A O 1
ATOM 2325 N N . PHE A 1 293 ? 3.360 12.028 13.184 1.00 87.94 293 PHE A N 1
ATOM 2326 C CA . PHE A 1 293 ? 3.579 13.021 12.128 1.00 87.94 293 PHE A CA 1
ATOM 2327 C C . PHE A 1 293 ? 2.286 13.719 11.683 1.00 87.94 293 PHE A C 1
ATOM 2329 O O . PHE A 1 293 ? 2.298 14.936 11.501 1.00 87.94 293 PHE A O 1
ATOM 2336 N N . VAL A 1 294 ? 1.188 12.973 11.526 1.00 87.19 294 VAL A N 1
ATOM 2337 C CA . VAL A 1 294 ? -0.119 13.541 11.158 1.00 87.19 294 VAL A CA 1
ATOM 2338 C C . VAL A 1 294 ? -0.676 14.400 12.299 1.00 87.19 294 VAL A C 1
ATOM 2340 O O . VAL A 1 294 ? -1.155 15.504 12.054 1.00 87.19 294 VAL A O 1
ATOM 2343 N N .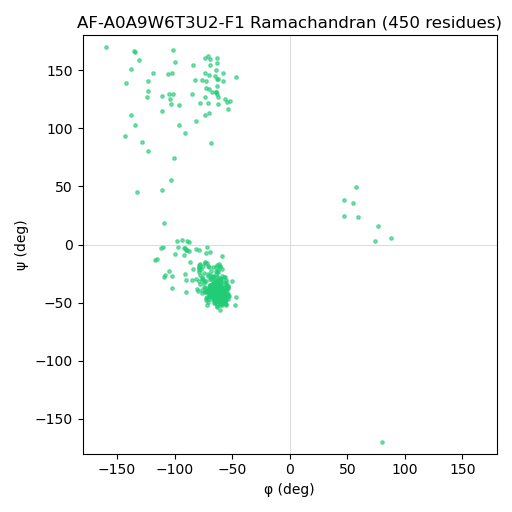 GLN A 1 295 ? -0.549 13.944 13.548 1.00 83.75 295 GLN A N 1
ATOM 2344 C CA . GLN A 1 295 ? -1.074 14.641 14.726 1.00 83.75 295 GLN A CA 1
ATOM 2345 C C . GLN A 1 295 ? -0.292 15.912 15.098 1.00 83.75 295 GLN A C 1
ATOM 2347 O O . GLN A 1 295 ? -0.893 16.897 15.516 1.00 83.75 295 GLN A O 1
ATOM 2352 N N . THR A 1 296 ? 1.039 15.924 14.955 1.00 80.50 296 THR A N 1
ATOM 2353 C CA . THR A 1 296 ? 1.889 17.053 15.385 1.00 80.50 296 THR A CA 1
ATOM 2354 C C . THR A 1 296 ? 2.056 18.151 14.337 1.00 80.50 296 THR A C 1
ATOM 2356 O O . THR A 1 296 ? 2.640 19.184 14.649 1.00 80.50 296 THR A O 1
ATOM 2359 N N . ASN A 1 297 ? 1.549 17.966 13.113 1.00 69.69 297 ASN A N 1
ATOM 2360 C CA . ASN A 1 297 ? 1.550 18.988 12.055 1.00 69.69 297 ASN A CA 1
ATOM 2361 C C . ASN A 1 297 ? 0.139 19.519 11.716 1.00 69.69 297 ASN A C 1
ATOM 2363 O O . ASN A 1 297 ? -0.198 19.640 10.536 1.00 69.69 297 ASN A O 1
ATOM 2367 N N . PRO A 1 298 ? -0.707 19.880 12.701 1.00 57.94 298 PRO A N 1
ATOM 2368 C CA . PRO A 1 298 ? -2.097 20.225 12.434 1.00 57.94 298 PRO A CA 1
ATOM 2369 C C . PRO A 1 298 ? -2.226 21.462 11.539 1.00 57.94 298 PRO A C 1
ATOM 2371 O O . PRO A 1 298 ? -3.083 21.472 10.671 1.00 57.94 298 PRO A O 1
ATOM 2374 N N . GLU A 1 299 ? -1.352 22.470 11.636 1.00 50.47 299 GLU A N 1
ATOM 2375 C CA . GLU A 1 299 ? -1.416 23.662 10.765 1.00 50.47 299 GLU A CA 1
ATOM 2376 C C . GLU A 1 299 ? -1.219 23.327 9.274 1.00 50.47 299 GLU A C 1
ATOM 2378 O O . GLU A 1 299 ? -1.877 23.909 8.403 1.00 50.47 299 GLU A O 1
ATOM 2383 N N . GLY A 1 300 ? -0.376 22.325 8.993 1.00 58.12 300 GLY A N 1
ATOM 2384 C CA . GLY A 1 300 ? -0.144 21.786 7.654 1.00 58.12 300 GLY A CA 1
ATOM 2385 C C . GLY A 1 300 ? -1.294 20.930 7.122 1.00 58.12 300 GLY A C 1
ATOM 2386 O O . GLY A 1 300 ? -1.342 20.705 5.918 1.00 58.12 300 GLY A O 1
ATOM 2387 N N . PHE A 1 301 ? -2.218 20.485 7.985 1.00 60.72 301 PHE A N 1
ATOM 2388 C CA . PHE A 1 301 ? -3.429 19.744 7.613 1.00 60.72 301 PHE A CA 1
ATOM 2389 C C . PHE A 1 301 ? -4.689 20.617 7.634 1.00 60.72 301 PHE A C 1
ATOM 2391 O O . PHE A 1 301 ? -5.505 20.497 6.734 1.00 60.72 301 PHE A O 1
ATOM 2398 N N . VAL A 1 302 ? -4.845 21.554 8.572 1.00 56.41 302 VAL A N 1
ATOM 2399 C CA . VAL A 1 302 ? -6.015 22.448 8.696 1.00 56.41 302 VAL A CA 1
ATOM 2400 C C . VAL A 1 302 ? -6.213 23.297 7.436 1.00 56.41 302 VAL A C 1
ATOM 2402 O O . VAL A 1 302 ? -7.347 23.517 7.010 1.00 56.41 302 VAL A O 1
ATOM 2405 N N . SER A 1 303 ? -5.115 23.729 6.809 1.00 59.53 303 SER A N 1
ATOM 2406 C CA . SER A 1 303 ? -5.112 24.481 5.545 1.00 59.53 303 SER A CA 1
ATOM 2407 C C . SER A 1 303 ? -4.856 23.618 4.298 1.00 59.53 303 SER A C 1
ATOM 2409 O O . SER A 1 303 ? -4.787 24.150 3.190 1.00 59.53 303 SER A O 1
ATOM 2411 N N . ALA A 1 304 ? -4.723 22.297 4.462 1.00 73.69 304 ALA A N 1
ATOM 2412 C CA . ALA A 1 304 ? -4.423 21.375 3.372 1.00 73.69 304 ALA A CA 1
ATOM 2413 C C . ALA A 1 304 ? -5.593 21.176 2.408 1.00 73.69 304 ALA A C 1
ATOM 2415 O O . ALA A 1 304 ? -6.761 21.394 2.742 1.00 73.69 304 ALA A O 1
ATOM 2416 N N . THR A 1 305 ? -5.272 20.655 1.221 1.00 80.44 305 THR A N 1
ATOM 2417 C CA . THR A 1 305 ? -6.296 20.141 0.313 1.00 80.44 305 THR A CA 1
ATOM 2418 C C . THR A 1 305 ? -7.029 18.955 0.945 1.00 80.44 305 THR A C 1
ATOM 2420 O O . THR A 1 305 ? -6.488 18.216 1.774 1.00 80.44 305 THR A O 1
ATOM 2423 N N . MET A 1 306 ? -8.259 18.722 0.485 1.00 81.06 306 MET A N 1
ATOM 2424 C CA . MET A 1 306 ? -9.058 17.564 0.891 1.00 81.06 306 MET A CA 1
ATOM 2425 C C . MET A 1 306 ? -8.319 16.237 0.658 1.00 81.06 306 MET A C 1
ATOM 2427 O O . MET A 1 306 ? -8.423 15.318 1.463 1.00 81.06 306 MET A O 1
ATOM 2431 N N . SER A 1 307 ? -7.532 16.133 -0.418 1.00 82.56 307 SER A N 1
ATOM 2432 C CA . SER A 1 307 ? -6.811 14.900 -0.742 1.00 82.56 307 SER A CA 1
ATOM 2433 C C . SER A 1 307 ? -5.667 14.626 0.241 1.00 82.56 307 SER A C 1
ATOM 2435 O O . SER A 1 307 ? -5.533 13.504 0.730 1.00 82.56 307 SER A O 1
ATOM 2437 N N . ARG A 1 308 ? -4.888 15.649 0.626 1.00 86.31 308 ARG A N 1
ATOM 2438 C CA . ARG A 1 308 ? -3.853 15.505 1.667 1.00 86.31 308 ARG A CA 1
ATOM 2439 C C . ARG A 1 308 ? -4.460 15.148 3.022 1.00 86.31 308 ARG A C 1
ATOM 2441 O O . ARG A 1 308 ? -3.923 14.268 3.694 1.00 86.31 308 ARG A O 1
ATOM 2448 N N . LYS A 1 309 ? -5.597 15.743 3.395 1.00 85.06 309 LYS A N 1
ATOM 2449 C CA . LYS A 1 309 ? -6.332 15.356 4.613 1.00 85.06 309 LYS A CA 1
ATOM 2450 C C . LYS A 1 309 ? -6.808 13.902 4.566 1.00 85.06 309 LYS A C 1
ATOM 2452 O O . LYS A 1 309 ? -6.545 13.150 5.500 1.00 85.06 309 LYS A O 1
ATOM 2457 N N . ASN A 1 310 ? -7.406 13.475 3.453 1.00 85.25 310 ASN A N 1
ATOM 2458 C CA . ASN A 1 310 ? -7.836 12.088 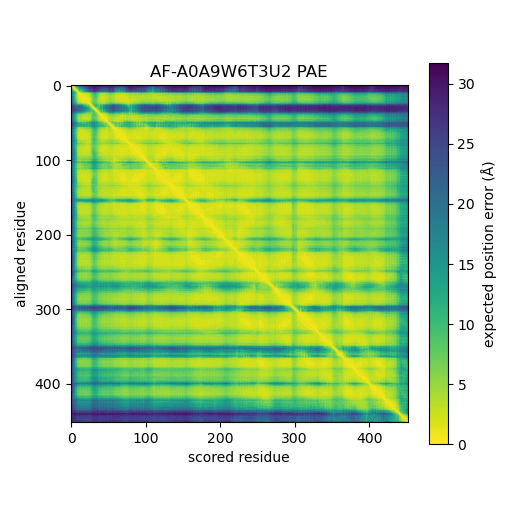3.255 1.00 85.25 310 ASN A CA 1
ATOM 2459 C C . ASN A 1 310 ? -6.667 11.096 3.335 1.00 85.25 310 ASN A C 1
ATOM 2461 O O . ASN A 1 310 ? -6.810 10.037 3.946 1.00 85.25 310 ASN A O 1
ATOM 2465 N N . ASN A 1 311 ? -5.498 11.437 2.782 1.00 88.00 311 ASN A N 1
ATOM 2466 C CA . ASN A 1 311 ? -4.282 10.635 2.947 1.00 88.00 311 ASN A CA 1
ATOM 2467 C C . ASN A 1 311 ? -3.829 10.592 4.416 1.00 88.00 311 ASN A C 1
ATOM 2469 O O . ASN A 1 311 ? -3.432 9.534 4.892 1.00 88.00 311 ASN A O 1
ATOM 2473 N N . GLY A 1 312 ? -3.932 11.703 5.155 1.00 89.81 312 GLY A N 1
ATOM 2474 C CA . GLY A 1 312 ? -3.672 11.749 6.598 1.00 89.81 312 GLY A CA 1
ATOM 2475 C C . GLY A 1 312 ? -4.567 10.789 7.389 1.00 89.81 312 GLY A C 1
ATOM 2476 O O . GLY A 1 312 ? -4.065 9.959 8.145 1.00 89.81 312 GLY A O 1
ATOM 2477 N N . PHE A 1 313 ? -5.881 10.823 7.154 1.00 89.25 313 PHE A N 1
ATOM 2478 C CA . PHE A 1 313 ? -6.823 9.882 7.772 1.00 89.25 313 PHE A CA 1
ATOM 2479 C C . PHE A 1 313 ? -6.592 8.436 7.335 1.00 89.25 313 PHE A C 1
ATOM 2481 O O . PHE A 1 313 ? -6.679 7.525 8.156 1.00 89.25 313 PHE A O 1
ATOM 2488 N N . SER A 1 314 ? -6.217 8.222 6.074 1.00 91.38 314 SER A N 1
ATOM 2489 C CA . SER A 1 314 ? -5.849 6.899 5.567 1.00 91.38 314 SER A CA 1
ATOM 2490 C C . SER A 1 314 ? -4.593 6.363 6.254 1.00 91.38 314 SER A C 1
ATOM 2492 O O . SER A 1 314 ? -4.564 5.189 6.611 1.00 91.38 314 SER A O 1
ATOM 2494 N N . ILE A 1 315 ? -3.568 7.189 6.500 1.00 93.19 315 ILE A N 1
ATOM 2495 C CA . ILE A 1 315 ? -2.394 6.790 7.295 1.00 93.19 315 ILE A CA 1
ATOM 2496 C C . ILE A 1 315 ? -2.852 6.281 8.657 1.00 93.19 315 ILE A C 1
ATOM 2498 O O . ILE A 1 315 ? -2.508 5.163 9.025 1.00 93.19 315 ILE A O 1
ATOM 2502 N N . ILE A 1 316 ? -3.676 7.053 9.368 1.00 93.62 316 ILE A N 1
ATOM 2503 C CA . ILE A 1 316 ? -4.157 6.676 10.702 1.00 93.62 316 ILE A CA 1
ATOM 2504 C C . ILE A 1 316 ? -4.949 5.364 10.639 1.00 93.62 316 ILE A C 1
ATOM 2506 O O . ILE A 1 316 ? -4.669 4.456 11.415 1.00 93.62 316 ILE A O 1
ATOM 2510 N N . ALA A 1 317 ? -5.874 5.224 9.686 1.00 94.19 317 ALA A N 1
ATOM 2511 C CA . ALA A 1 317 ? -6.684 4.020 9.502 1.00 94.19 317 ALA A CA 1
ATOM 2512 C C . ALA A 1 317 ? -5.816 2.766 9.306 1.00 94.19 317 ALA A C 1
ATOM 2514 O O . ALA A 1 317 ? -5.977 1.758 9.994 1.00 94.19 317 ALA A O 1
ATOM 2515 N N . ASN A 1 318 ? -4.843 2.853 8.397 1.00 95.88 318 ASN A N 1
ATOM 2516 C CA . ASN A 1 318 ? -3.924 1.760 8.100 1.00 95.88 318 ASN A CA 1
ATOM 2517 C C . ASN A 1 318 ? -2.956 1.471 9.255 1.00 95.88 318 ASN A C 1
ATOM 2519 O O . ASN A 1 318 ? -2.583 0.320 9.471 1.00 95.88 318 ASN A O 1
ATOM 2523 N N . SER A 1 319 ? -2.533 2.500 9.989 1.00 96.38 319 SER A N 1
ATOM 2524 C CA . SER A 1 319 ? -1.695 2.352 11.177 1.00 96.38 319 SER A CA 1
ATOM 2525 C C . SER A 1 319 ? -2.450 1.678 12.313 1.00 96.38 319 SER A C 1
ATOM 2527 O O . SER A 1 319 ? -1.899 0.770 12.924 1.00 96.38 319 SER A O 1
ATOM 2529 N N . LEU A 1 320 ? -3.713 2.035 12.560 1.00 96.50 320 LEU A N 1
ATOM 2530 C CA . LEU A 1 320 ? -4.558 1.345 13.538 1.00 96.50 320 LEU A CA 1
ATOM 2531 C C . LEU A 1 320 ? -4.744 -0.135 13.181 1.00 96.50 320 LEU A C 1
ATOM 2533 O O . LEU A 1 320 ? -4.640 -0.982 14.066 1.00 96.50 320 LEU A O 1
ATOM 2537 N N . ASP A 1 321 ? -4.933 -0.454 11.895 1.00 95.75 321 ASP A N 1
ATOM 2538 C CA . ASP A 1 321 ? -5.096 -1.841 11.439 1.00 95.75 321 ASP A CA 1
ATOM 2539 C C . ASP A 1 321 ? -3.865 -2.708 11.740 1.00 95.75 321 ASP A C 1
ATOM 2541 O O . ASP A 1 321 ? -3.982 -3.830 12.233 1.00 95.75 321 ASP A O 1
ATOM 2545 N N . CYS A 1 322 ? -2.669 -2.166 11.486 1.00 96.44 322 CYS A N 1
ATOM 2546 C CA . CYS A 1 322 ? -1.407 -2.826 11.814 1.00 96.44 322 CYS A CA 1
ATOM 2547 C C . CYS A 1 322 ? -1.170 -2.886 13.330 1.00 96.44 322 CYS A C 1
ATOM 2549 O O . CYS A 1 322 ? -0.782 -3.926 13.860 1.00 96.44 322 CYS A O 1
ATOM 2551 N N . LEU A 1 323 ? -1.396 -1.780 14.044 1.00 96.81 323 LEU A N 1
ATOM 2552 C CA . LEU A 1 323 ? -1.115 -1.680 15.475 1.00 96.81 323 LEU A CA 1
ATOM 2553 C C . LEU A 1 323 ? -2.042 -2.553 16.322 1.00 96.81 323 LEU A C 1
ATOM 2555 O O . LEU A 1 323 ? -1.604 -3.044 17.359 1.00 96.81 323 LEU A O 1
ATOM 2559 N N . LEU A 1 324 ? -3.280 -2.800 15.883 1.00 95.25 324 LEU A N 1
ATOM 2560 C CA . LEU A 1 324 ? -4.177 -3.726 16.572 1.00 95.25 324 LEU A CA 1
ATOM 2561 C C . LEU A 1 324 ? -3.621 -5.155 16.576 1.00 95.25 324 LEU A C 1
ATOM 2563 O O . LEU A 1 324 ? -3.656 -5.829 17.605 1.00 95.25 324 LEU A O 1
ATOM 2567 N N . LEU A 1 325 ? -3.040 -5.596 15.455 1.00 94.75 325 LEU A N 1
ATOM 2568 C CA . LEU A 1 325 ? -2.320 -6.868 15.400 1.00 94.75 325 LEU A CA 1
ATOM 2569 C C . LEU A 1 325 ? -1.114 -6.859 16.343 1.00 94.75 325 LEU A C 1
ATOM 2571 O O . LEU A 1 325 ? -0.931 -7.807 17.100 1.00 94.75 325 LEU A O 1
ATOM 2575 N N . CYS A 1 326 ? -0.326 -5.780 16.334 1.00 93.81 326 CYS A N 1
ATOM 2576 C CA . CYS A 1 326 ? 0.819 -5.629 17.232 1.00 93.81 326 CYS A CA 1
ATOM 2577 C C . CYS A 1 326 ? 0.416 -5.632 18.718 1.00 93.81 326 CYS A C 1
ATOM 2579 O O . CYS A 1 326 ? 1.195 -6.064 19.565 1.00 93.81 326 CYS A O 1
ATOM 2581 N N . MET A 1 327 ? -0.780 -5.154 19.058 1.00 92.69 327 MET A N 1
ATOM 2582 C CA . MET A 1 327 ? -1.312 -5.211 20.418 1.00 92.69 327 MET A CA 1
ATOM 2583 C C . MET A 1 327 ? -1.732 -6.638 20.796 1.00 92.69 327 MET A C 1
ATOM 2585 O O . MET A 1 327 ? -1.347 -7.121 21.860 1.00 92.69 327 MET A O 1
ATOM 2589 N N . GLU A 1 328 ? -2.459 -7.346 19.922 1.00 90.81 328 GLU A N 1
ATOM 2590 C CA . GLU A 1 328 ? -2.841 -8.756 20.136 1.00 90.81 328 GLU A CA 1
ATOM 2591 C C . GLU A 1 328 ? -1.608 -9.642 20.389 1.00 90.81 328 GLU A C 1
ATOM 2593 O O . GLU A 1 328 ? -1.658 -10.588 21.175 1.00 90.81 328 GLU A O 1
ATOM 2598 N N . THR A 1 329 ? -0.472 -9.308 19.775 1.00 89.12 329 THR A N 1
ATOM 2599 C CA . THR A 1 329 ? 0.805 -10.017 19.944 1.00 89.12 329 THR A CA 1
ATOM 2600 C C . THR A 1 329 ? 1.672 -9.497 21.082 1.00 89.12 329 THR A C 1
ATOM 2602 O O . THR A 1 329 ? 2.784 -9.992 21.267 1.00 89.12 329 THR A O 1
ATOM 2605 N N . SER A 1 330 ? 1.194 -8.510 21.845 1.00 88.25 330 SER A N 1
ATOM 2606 C CA . SER A 1 330 ? 1.944 -7.843 22.920 1.00 88.25 330 SER A CA 1
ATOM 2607 C C . SER A 1 330 ? 3.241 -7.158 22.453 1.00 88.25 330 SER A C 1
ATOM 2609 O O . SER A 1 330 ? 4.162 -6.961 23.241 1.00 88.25 330 SER A O 1
ATOM 2611 N N . THR A 1 331 ? 3.330 -6.797 21.171 1.00 87.75 331 THR A N 1
ATOM 2612 C CA . THR A 1 331 ? 4.420 -5.985 20.604 1.00 87.75 331 THR A CA 1
ATOM 2613 C C . THR A 1 331 ? 4.229 -4.499 20.911 1.00 87.75 331 THR A C 1
ATOM 2615 O O . THR A 1 331 ? 5.205 -3.771 21.069 1.00 87.75 331 THR A O 1
ATOM 2618 N N . VAL A 1 332 ? 2.977 -4.048 21.002 1.00 89.88 332 VAL A N 1
ATOM 2619 C CA . VAL A 1 332 ? 2.596 -2.675 21.358 1.00 89.88 332 VAL A CA 1
ATOM 2620 C C . VAL A 1 332 ? 1.685 -2.708 22.580 1.00 89.88 332 VAL A C 1
ATOM 2622 O O . VAL A 1 332 ? 0.832 -3.585 22.699 1.00 89.88 332 VAL A O 1
ATOM 2625 N N . ASP A 1 333 ? 1.869 -1.745 23.479 1.00 88.00 333 ASP A N 1
ATOM 2626 C CA . ASP A 1 333 ? 1.026 -1.582 24.661 1.00 88.00 333 ASP A CA 1
ATOM 2627 C C . ASP A 1 333 ? -0.386 -1.100 24.280 1.00 88.00 333 ASP A C 1
ATOM 2629 O O . ASP A 1 333 ? -0.551 -0.144 23.513 1.00 88.00 333 ASP A O 1
ATOM 2633 N N . GLY A 1 334 ? -1.406 -1.740 24.854 1.00 87.25 334 GLY A N 1
ATOM 2634 C CA . GLY A 1 334 ? -2.803 -1.346 24.702 1.00 87.25 334 GLY A CA 1
ATOM 2635 C C . GLY A 1 334 ? -3.084 0.067 25.217 1.00 87.25 334 GLY A C 1
ATOM 2636 O O . GLY A 1 334 ? -3.922 0.754 24.637 1.00 87.25 334 GLY A O 1
ATOM 2637 N N . GLU A 1 335 ? -2.344 0.551 26.223 1.00 90.00 335 GLU A N 1
ATOM 2638 C CA . GLU A 1 335 ? -2.478 1.932 26.712 1.00 90.00 335 GLU A CA 1
ATOM 2639 C C . GLU A 1 335 ? -2.187 2.959 25.612 1.00 90.00 335 GLU A C 1
ATOM 2641 O O . GLU A 1 335 ? -2.899 3.958 25.476 1.00 90.00 335 GLU A O 1
ATOM 2646 N N . LYS A 1 336 ? -1.184 2.690 24.765 1.00 90.06 336 LYS A N 1
ATOM 2647 C CA . LYS A 1 336 ? -0.836 3.595 23.667 1.00 90.06 336 LYS A CA 1
ATOM 2648 C C . LYS A 1 336 ? -1.930 3.635 22.608 1.00 90.06 336 LYS A C 1
ATOM 2650 O O . LYS A 1 336 ? -2.227 4.696 22.061 1.00 90.06 336 LYS A O 1
ATOM 2655 N N . LEU A 1 337 ? -2.536 2.485 22.325 1.00 91.81 337 LEU A N 1
ATOM 2656 C CA . LEU A 1 337 ? -3.632 2.393 21.368 1.00 91.81 337 LEU A CA 1
ATOM 2657 C C . LEU A 1 337 ? -4.894 3.084 21.900 1.00 91.81 337 LEU A C 1
ATOM 2659 O O . LEU A 1 337 ? -5.533 3.817 21.147 1.00 91.81 337 LEU A O 1
ATOM 2663 N N . ASN A 1 338 ? -5.180 2.936 23.200 1.00 92.62 338 ASN A N 1
ATOM 2664 C CA . ASN A 1 338 ? -6.236 3.661 23.911 1.00 92.62 338 ASN A CA 1
ATOM 2665 C C . ASN A 1 338 ? -6.075 5.182 23.783 1.00 92.62 338 ASN A C 1
ATOM 2667 O O . ASN A 1 338 ? -7.030 5.864 23.420 1.00 92.62 338 ASN A O 1
ATOM 2671 N N . GLU A 1 339 ? -4.872 5.714 24.025 1.00 92.00 339 GLU A N 1
ATOM 2672 C CA . GLU A 1 339 ? -4.582 7.150 23.890 1.00 92.00 339 GLU A CA 1
ATOM 2673 C C . GLU A 1 339 ? -4.906 7.661 22.475 1.00 92.00 339 GLU A C 1
ATOM 2675 O O . GLU A 1 339 ? -5.589 8.677 22.313 1.00 92.00 339 GLU A O 1
ATOM 2680 N N . ILE A 1 340 ? -4.470 6.923 21.447 1.00 91.75 340 ILE A N 1
ATOM 2681 C CA . ILE A 1 340 ? -4.704 7.285 20.045 1.00 91.75 340 ILE A CA 1
ATOM 2682 C C . ILE A 1 340 ? -6.203 7.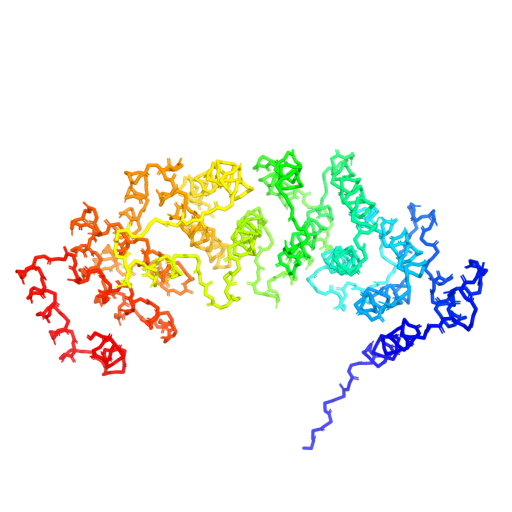287 19.742 1.00 91.75 340 ILE A C 1
ATOM 2684 O O . ILE A 1 340 ? -6.719 8.299 19.265 1.00 91.75 340 ILE A O 1
ATOM 2688 N N . VAL A 1 341 ? -6.927 6.199 20.026 1.00 92.69 341 VAL A N 1
ATOM 2689 C CA . VAL A 1 341 ? -8.359 6.135 19.687 1.00 92.69 341 VAL A CA 1
ATOM 2690 C C . VAL A 1 341 ? -9.186 7.139 20.482 1.00 92.69 341 VAL A C 1
ATOM 2692 O O . VAL A 1 341 ? -10.103 7.740 19.928 1.00 92.69 341 VAL A O 1
ATOM 2695 N N . PHE A 1 342 ? -8.840 7.392 21.747 1.00 91.44 342 PHE A N 1
ATOM 2696 C CA . PHE A 1 342 ? -9.517 8.400 22.556 1.00 91.44 342 PHE A CA 1
ATOM 2697 C C . PHE A 1 342 ? -9.354 9.803 21.992 1.00 91.44 342 PHE A C 1
ATOM 2699 O O . PHE A 1 342 ? -10.352 10.518 21.933 1.00 91.44 342 PHE A O 1
ATOM 2706 N N . SER A 1 343 ? -8.167 10.164 21.498 1.00 89.31 343 SER A N 1
ATOM 2707 C CA . SER A 1 343 ? -7.966 11.470 20.862 1.00 89.31 343 SER A CA 1
ATOM 2708 C C . SER A 1 343 ? -8.923 11.703 19.680 1.00 89.31 343 SER A C 1
ATOM 2710 O O . SER A 1 343 ? -9.561 12.752 19.610 1.00 89.31 343 SER A O 1
ATOM 2712 N N . TYR A 1 344 ? -9.130 10.698 18.820 1.00 87.56 344 TYR A N 1
ATOM 2713 C CA . TYR A 1 344 ? -10.057 10.801 17.685 1.00 87.56 344 TYR A CA 1
ATOM 2714 C C . TYR A 1 344 ? -11.527 10.729 18.099 1.00 87.56 344 TYR A C 1
ATOM 2716 O O . TYR A 1 344 ? -12.352 11.455 17.546 1.00 87.56 344 TYR A O 1
ATOM 2724 N N . LEU A 1 345 ? -11.882 9.911 19.095 1.00 87.81 345 LEU A N 1
ATOM 2725 C CA . LEU A 1 345 ? -13.236 9.942 19.654 1.00 87.81 345 LEU A CA 1
ATOM 2726 C C . LEU A 1 345 ? -13.551 11.317 20.273 1.00 87.81 345 LEU A C 1
ATOM 2728 O O . LEU A 1 345 ? -14.683 11.779 20.149 1.00 87.81 345 LEU A O 1
ATOM 2732 N N . ASP A 1 346 ? -12.573 12.010 20.875 1.00 86.75 346 ASP A N 1
ATOM 2733 C CA . ASP A 1 346 ? -12.765 13.357 21.444 1.00 86.75 346 ASP A CA 1
ATOM 2734 C C . ASP A 1 346 ? -13.057 14.376 20.347 1.00 86.75 346 ASP A C 1
ATOM 2736 O O . ASP A 1 346 ? -13.910 15.249 20.508 1.00 86.75 346 ASP A O 1
ATOM 2740 N N . GLU A 1 347 ? -12.368 14.266 19.214 1.00 81.38 347 GLU A N 1
ATOM 2741 C CA . GLU A 1 347 ? -12.625 15.096 18.040 1.00 81.38 347 GLU A CA 1
ATOM 2742 C C . GLU A 1 347 ? -14.024 14.863 17.465 1.00 81.38 347 GLU A C 1
ATOM 2744 O O . GLU A 1 347 ? -14.733 15.832 17.187 1.00 81.38 347 GLU A O 1
ATOM 2749 N N . VAL A 1 348 ? -14.464 13.605 17.358 1.00 81.19 348 VAL A N 1
ATOM 2750 C CA . VAL A 1 348 ? -15.813 13.287 16.866 1.00 81.19 348 VAL A CA 1
ATOM 2751 C C . VAL A 1 348 ? -16.892 13.777 17.838 1.00 81.19 348 VAL A C 1
ATOM 2753 O O . VAL A 1 348 ? -17.897 14.333 17.398 1.00 81.19 348 VAL A O 1
ATOM 2756 N N . GLU A 1 349 ? -16.697 13.646 19.154 1.00 79.88 349 GLU A N 1
ATOM 2757 C CA . GLU A 1 349 ? -17.643 14.170 20.151 1.00 79.88 349 GLU A CA 1
ATOM 2758 C C . GLU A 1 349 ? -17.786 15.698 20.067 1.00 79.88 349 GLU A C 1
ATOM 2760 O O . GLU A 1 349 ? -18.906 16.214 20.109 1.00 79.88 349 GLU A O 1
ATOM 2765 N N . LYS A 1 350 ? -16.677 16.424 19.859 1.00 76.75 350 LYS A N 1
ATOM 2766 C CA . LYS A 1 350 ? -16.674 17.891 19.688 1.00 76.75 350 LYS A CA 1
ATOM 2767 C C . LYS A 1 350 ? -17.476 18.366 18.474 1.00 76.75 350 LYS A C 1
ATOM 2769 O O . LYS A 1 350 ? -17.816 19.553 18.406 1.00 76.75 350 LYS A O 1
ATOM 2774 N N . TYR A 1 351 ? -17.803 17.491 17.519 1.00 67.75 351 TYR A N 1
ATOM 2775 C CA . TYR A 1 351 ? -18.667 17.855 16.396 1.00 67.75 351 TYR A CA 1
ATOM 2776 C C . TYR A 1 351 ? -20.046 18.324 16.846 1.00 67.75 351 TYR A C 1
ATOM 2778 O O . TYR A 1 351 ? -20.556 19.291 16.280 1.00 67.75 351 TYR A O 1
ATOM 2786 N N . ILE A 1 352 ? -20.621 17.682 17.873 1.00 60.38 352 ILE A N 1
ATOM 2787 C CA . ILE A 1 352 ? -21.944 18.051 18.397 1.00 60.38 352 ILE A CA 1
ATOM 2788 C C . ILE A 1 352 ? -21.964 19.538 18.768 1.00 60.38 352 ILE A C 1
ATOM 2790 O O . ILE A 1 352 ? -22.921 20.248 18.455 1.00 60.38 352 ILE A O 1
ATOM 2794 N N . ASP A 1 353 ? -20.886 20.006 19.396 1.00 62.41 353 ASP A N 1
ATOM 2795 C CA . ASP A 1 353 ? -20.810 21.350 19.959 1.00 62.41 353 ASP A CA 1
ATOM 2796 C C . ASP A 1 353 ? -20.394 22.403 18.923 1.00 62.41 353 ASP A C 1
ATOM 2798 O O . ASP A 1 353 ? -20.808 23.559 19.012 1.00 62.41 353 ASP A O 1
ATOM 2802 N N . SER A 1 354 ? -19.585 22.025 17.928 1.00 65.00 354 SER A N 1
ATOM 2803 C CA . SER A 1 354 ? -18.892 22.983 17.051 1.00 65.00 354 SER A CA 1
ATOM 2804 C C . SER A 1 354 ? -19.272 22.920 15.569 1.00 65.00 354 SER A C 1
ATOM 2806 O O . SER A 1 354 ? -18.936 23.850 14.836 1.00 65.00 354 SER A O 1
ATOM 2808 N N . HIS A 1 355 ? -19.965 21.866 15.113 1.00 63.69 355 HIS A N 1
ATOM 2809 C CA . HIS A 1 355 ? -20.235 21.599 13.689 1.00 63.69 355 HIS A CA 1
ATOM 2810 C C . HIS A 1 355 ? -18.973 21.745 12.811 1.00 63.69 355 HIS A C 1
ATOM 2812 O O . HIS A 1 355 ? -19.024 22.285 11.700 1.00 63.69 355 HIS A O 1
ATOM 2818 N N . SER A 1 356 ? -17.816 21.312 13.326 1.00 65.19 356 SER A N 1
ATOM 2819 C CA . SER A 1 356 ? -16.526 21.487 12.659 1.00 65.19 356 SER A CA 1
ATOM 2820 C C . SER A 1 356 ? -16.479 20.763 11.308 1.00 65.19 356 SER A C 1
ATOM 2822 O 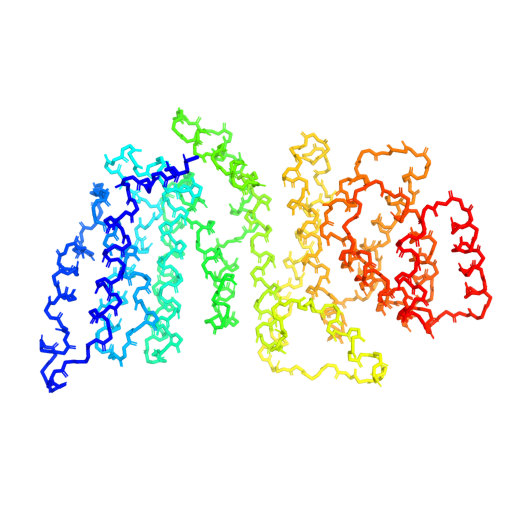O . SER A 1 356 ? -17.013 19.664 11.135 1.00 65.19 356 SER A O 1
ATOM 2824 N N . LYS A 1 357 ? -15.817 21.383 10.324 1.00 65.50 357 LYS A N 1
ATOM 2825 C CA . LYS A 1 357 ? -15.600 20.769 9.004 1.00 65.50 357 LYS A CA 1
ATOM 2826 C C . LYS A 1 357 ? -14.707 19.530 9.093 1.00 65.50 357 LYS A C 1
ATOM 2828 O O . LYS A 1 357 ? -14.935 18.587 8.349 1.00 65.50 357 LYS A O 1
ATOM 2833 N N . ASP A 1 358 ? -13.771 19.507 10.037 1.00 63.97 358 ASP A N 1
ATOM 2834 C CA . ASP A 1 358 ? -12.795 18.425 10.180 1.00 63.97 358 ASP A CA 1
ATOM 2835 C C . ASP A 1 358 ? -13.460 17.074 10.504 1.00 63.97 358 ASP A C 1
ATOM 2837 O O . ASP A 1 358 ? -13.029 16.035 10.015 1.00 63.97 358 ASP A O 1
ATOM 2841 N N . VAL A 1 359 ? -14.583 17.060 11.233 1.00 66.75 359 VAL A N 1
ATOM 2842 C CA . VAL A 1 359 ? -15.297 15.804 11.539 1.00 66.75 359 VAL A CA 1
ATOM 2843 C C . VAL A 1 359 ? -16.098 15.286 10.346 1.00 66.75 359 VAL A C 1
ATOM 2845 O O . VAL A 1 359 ? -16.248 14.075 10.185 1.00 66.75 359 VAL A O 1
ATOM 2848 N N . LEU A 1 360 ? -16.552 16.169 9.450 1.00 66.44 360 LEU A N 1
ATOM 2849 C CA . LEU A 1 360 ? -17.094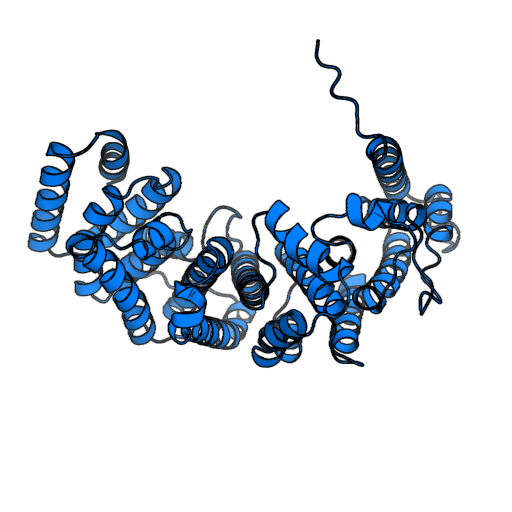 15.730 8.162 1.00 66.44 360 LEU A CA 1
ATOM 2850 C C . LEU A 1 360 ? -16.007 15.074 7.308 1.00 66.44 360 LEU A C 1
ATOM 2852 O O . LEU A 1 360 ? -16.298 14.140 6.571 1.00 66.44 360 LEU A O 1
ATOM 2856 N N . GLU A 1 361 ? -14.764 15.533 7.400 1.00 72.00 361 GLU A N 1
ATOM 2857 C CA . GLU A 1 361 ? -13.643 14.945 6.663 1.00 72.00 361 GLU A CA 1
ATOM 2858 C C . GLU A 1 361 ? -13.231 13.595 7.267 1.00 72.00 361 GLU A C 1
ATOM 2860 O O . GLU A 1 361 ? -13.061 12.635 6.520 1.00 72.00 361 GLU A O 1
ATOM 2865 N N . ILE A 1 362 ? -13.206 13.471 8.603 1.00 71.75 362 ILE A N 1
ATOM 2866 C CA . ILE A 1 362 ? -13.056 12.176 9.295 1.00 71.75 362 ILE A CA 1
ATOM 2867 C C . ILE A 1 362 ? -14.142 11.202 8.830 1.00 71.75 362 ILE A C 1
ATOM 2869 O O . ILE A 1 362 ? -13.844 10.059 8.482 1.00 71.75 362 ILE A O 1
ATOM 2873 N N . ALA A 1 363 ? -15.397 11.652 8.781 1.00 67.00 363 ALA A N 1
ATOM 2874 C CA . ALA A 1 363 ? -16.527 10.807 8.415 1.00 67.00 363 ALA A CA 1
ATOM 2875 C C . ALA A 1 363 ? -16.571 10.403 6.941 1.00 67.00 363 ALA A C 1
ATOM 2877 O O . ALA A 1 363 ? -17.100 9.342 6.613 1.00 67.00 363 ALA A O 1
ATOM 2878 N N . ASN A 1 364 ? -16.000 11.231 6.069 1.00 65.38 364 ASN A N 1
ATOM 2879 C CA . ASN A 1 364 ? -15.841 10.938 4.647 1.00 65.38 364 ASN A CA 1
ATOM 2880 C C . ASN A 1 364 ? -14.549 10.164 4.333 1.00 65.38 364 ASN A C 1
ATOM 2882 O O . ASN A 1 364 ? -14.276 9.893 3.164 1.00 65.38 364 ASN A O 1
ATOM 2886 N N . SER A 1 365 ? -13.761 9.809 5.350 1.00 73.88 365 SER A N 1
ATOM 2887 C CA . SER A 1 365 ? -12.541 9.018 5.203 1.00 73.88 365 SER A CA 1
ATOM 2888 C C . SER A 1 365 ? -12.756 7.551 5.583 1.00 73.88 365 SER A C 1
ATOM 2890 O O . SER A 1 365 ? -13.731 7.187 6.243 1.00 73.88 365 SER A O 1
ATOM 2892 N N . ASP A 1 366 ? -11.781 6.710 5.241 1.00 80.81 366 ASP A N 1
ATOM 2893 C CA . ASP A 1 366 ? -11.763 5.302 5.642 1.00 80.81 366 ASP A CA 1
ATOM 2894 C C . ASP A 1 366 ? -11.464 5.102 7.139 1.00 80.81 366 ASP A C 1
ATOM 2896 O O . ASP A 1 366 ? -11.475 3.969 7.598 1.00 80.81 366 ASP A O 1
ATOM 2900 N N . LEU A 1 367 ? -11.204 6.156 7.927 1.00 89.62 367 LEU A N 1
ATOM 2901 C CA . LEU A 1 367 ? -10.767 6.042 9.325 1.00 89.62 367 LEU A CA 1
ATOM 2902 C C . LEU A 1 367 ? -11.816 5.430 10.258 1.00 89.62 367 LEU A C 1
ATOM 2904 O O . LEU A 1 367 ? -11.466 4.625 11.123 1.00 89.62 367 LEU A O 1
ATOM 2908 N N . LEU A 1 368 ? -13.089 5.800 10.102 1.00 89.44 368 LEU A N 1
ATOM 2909 C CA . LEU A 1 368 ? -14.136 5.438 11.061 1.00 89.44 368 LEU A CA 1
ATOM 2910 C C . LEU A 1 368 ? -14.276 3.919 11.284 1.00 89.44 368 LEU A C 1
ATOM 2912 O O . LEU A 1 368 ? -14.254 3.512 12.445 1.00 89.44 368 LEU A O 1
ATOM 2916 N N . PRO A 1 369 ? -14.363 3.058 10.248 1.00 91.62 369 PRO A N 1
ATOM 2917 C CA . PRO A 1 369 ? -14.390 1.611 10.450 1.00 91.62 369 PRO A CA 1
ATOM 2918 C C . PRO A 1 369 ? -13.218 1.076 11.279 1.00 91.62 369 PRO A C 1
ATOM 2920 O O . PRO A 1 369 ? -13.435 0.284 12.192 1.00 91.62 369 PRO A O 1
ATOM 2923 N N . PHE A 1 370 ? -11.987 1.522 11.010 1.00 94.44 370 PHE A N 1
ATOM 2924 C CA . PHE A 1 370 ? -10.808 1.043 11.740 1.00 94.44 370 PHE A CA 1
ATOM 2925 C C . PHE A 1 370 ? -10.794 1.554 13.177 1.00 94.44 370 PHE A C 1
ATOM 2927 O O . PHE A 1 370 ? -10.531 0.772 14.082 1.00 94.44 370 PHE A O 1
ATOM 2934 N N . LEU A 1 371 ? -11.170 2.818 13.402 1.00 94.06 371 LEU A N 1
ATOM 2935 C CA . LEU A 1 371 ? -11.354 3.363 14.747 1.00 94.06 371 LEU A CA 1
ATOM 2936 C C . LEU A 1 371 ? -12.360 2.519 15.543 1.00 94.06 371 LEU A C 1
ATOM 2938 O O . LEU A 1 371 ? -12.082 2.121 16.672 1.00 94.06 371 LEU A O 1
ATOM 2942 N N . PHE A 1 372 ? -13.500 2.189 14.932 1.00 94.44 372 PHE A N 1
ATOM 2943 C CA . PHE A 1 372 ? -14.543 1.378 15.553 1.00 94.44 372 PHE A CA 1
ATOM 2944 C C . PHE A 1 372 ? -14.061 -0.046 15.834 1.00 94.44 372 PHE A C 1
ATOM 2946 O O . PHE A 1 372 ? -14.308 -0.553 16.925 1.00 94.44 372 PHE A O 1
ATOM 2953 N N . TYR A 1 373 ? -13.333 -0.676 14.909 1.00 96.06 373 TYR A N 1
ATOM 2954 C CA . TYR A 1 373 ? -12.762 -2.004 15.133 1.00 96.06 373 TYR A CA 1
ATOM 2955 C C . TYR A 1 373 ? -11.743 -2.029 16.266 1.00 96.06 373 TYR A C 1
ATOM 2957 O O . TYR A 1 373 ? -11.806 -2.910 17.124 1.00 96.06 373 TYR A O 1
ATOM 2965 N N . THR A 1 374 ? -10.841 -1.051 16.304 1.00 95.81 374 THR A N 1
ATOM 2966 C CA . THR A 1 374 ? -9.857 -0.923 17.377 1.00 95.81 374 THR A CA 1
ATOM 2967 C C . THR A 1 374 ? -10.547 -0.703 18.724 1.00 95.81 374 THR A C 1
ATOM 2969 O O . THR A 1 374 ? -10.249 -1.421 19.675 1.00 95.81 374 THR A O 1
ATOM 2972 N N . CYS A 1 375 ? -11.523 0.207 18.813 1.00 95.62 375 CYS A N 1
ATOM 2973 C CA . CYS A 1 375 ? -12.296 0.425 20.040 1.00 95.62 375 CYS A CA 1
ATOM 2974 C C . CYS A 1 375 ? -13.089 -0.814 20.475 1.00 95.62 375 CYS A C 1
ATOM 2976 O O . CYS A 1 375 ? -13.121 -1.137 21.661 1.00 95.62 375 CYS A O 1
ATOM 2978 N N . ALA A 1 376 ? -13.713 -1.522 19.531 1.00 95.44 376 ALA A N 1
ATOM 2979 C CA . ALA A 1 376 ? -14.474 -2.730 19.820 1.00 95.44 376 ALA A CA 1
ATOM 2980 C C . ALA A 1 376 ? -13.582 -3.830 20.402 1.00 95.44 376 ALA A C 1
ATOM 2982 O O . ALA A 1 376 ? -13.943 -4.451 21.399 1.00 95.44 376 ALA A O 1
ATOM 2983 N N . TYR A 1 377 ? -12.386 -4.015 19.849 1.00 95.06 377 TYR A N 1
ATOM 2984 C CA . TYR A 1 377 ? -11.410 -4.947 20.399 1.00 95.06 377 TYR A CA 1
ATOM 2985 C C . TYR A 1 377 ? -10.913 -4.510 21.790 1.00 95.06 377 TYR A C 1
ATOM 2987 O O . TYR A 1 377 ? -10.901 -5.309 22.723 1.00 95.06 377 TYR A O 1
ATOM 2995 N N . LEU A 1 378 ? -10.557 -3.231 21.966 1.00 94.38 378 LEU A N 1
ATOM 2996 C CA . LEU A 1 378 ? -10.093 -2.689 23.251 1.00 94.38 378 LEU A CA 1
ATOM 2997 C C . LEU A 1 378 ? -11.147 -2.826 24.364 1.00 94.38 378 LEU A C 1
ATOM 2999 O O . LEU A 1 378 ? -10.786 -3.036 25.524 1.00 94.38 378 LEU A O 1
ATOM 3003 N N . SER A 1 379 ? -12.438 -2.803 24.010 1.00 93.81 379 SER A N 1
ATOM 3004 C CA . SER A 1 379 ? -13.546 -2.979 24.959 1.00 93.81 379 SER A CA 1
ATOM 3005 C C . SER A 1 379 ? -13.545 -4.323 25.695 1.00 93.81 379 SER A C 1
ATOM 3007 O O . SER A 1 379 ? -14.120 -4.421 26.776 1.00 93.81 379 SER A O 1
ATOM 3009 N N . MET A 1 380 ? -12.843 -5.334 25.165 1.00 90.88 380 MET A N 1
ATOM 3010 C CA . MET A 1 380 ? -12.648 -6.618 25.845 1.00 90.88 380 MET A CA 1
ATOM 3011 C C . MET A 1 380 ? -11.881 -6.471 27.165 1.00 90.88 380 MET A C 1
ATOM 3013 O O . MET A 1 380 ? -12.093 -7.255 28.088 1.00 90.88 380 MET A O 1
ATOM 3017 N N . ASN A 1 381 ? -10.979 -5.488 27.237 1.00 88.38 381 ASN A N 1
ATOM 3018 C CA . ASN A 1 381 ? -10.107 -5.256 28.387 1.00 88.38 381 ASN A CA 1
ATOM 3019 C C . ASN A 1 381 ? -10.492 -3.993 29.169 1.00 88.38 381 ASN A C 1
ATOM 3021 O O . ASN A 1 381 ? -10.243 -3.929 30.370 1.00 88.38 381 ASN A O 1
ATOM 3025 N N . ASP A 1 382 ? -11.088 -3.000 28.503 1.00 89.50 382 ASP A N 1
ATOM 3026 C CA . ASP A 1 382 ? -11.495 -1.733 29.107 1.00 89.50 382 ASP A CA 1
ATOM 3027 C C . ASP A 1 382 ? -12.912 -1.337 28.665 1.00 89.50 382 ASP A C 1
ATOM 3029 O O . ASP A 1 382 ? -13.137 -0.825 27.563 1.00 89.50 382 ASP A O 1
ATOM 3033 N N . THR A 1 383 ? -13.885 -1.535 29.557 1.00 88.38 383 THR A N 1
ATOM 3034 C CA . THR A 1 383 ? -15.297 -1.231 29.283 1.00 88.38 383 THR A CA 1
ATOM 3035 C C . THR A 1 383 ? -15.540 0.257 29.027 1.00 88.38 383 THR A C 1
ATOM 3037 O O . THR A 1 383 ? -16.489 0.599 28.317 1.00 88.38 383 THR A O 1
ATOM 3040 N N . ALA A 1 384 ? -14.669 1.153 29.514 1.00 88.31 384 ALA A N 1
ATOM 3041 C CA . ALA A 1 384 ? -14.790 2.586 29.260 1.00 88.31 384 ALA A CA 1
ATOM 3042 C C . ALA A 1 384 ? -14.641 2.906 27.766 1.00 88.31 384 ALA A C 1
ATOM 3044 O O . ALA A 1 384 ? -15.347 3.777 27.248 1.00 88.31 384 ALA A O 1
ATOM 3045 N N . VAL A 1 385 ? -13.783 2.165 27.052 1.00 90.62 385 VAL A N 1
ATOM 3046 C CA . VAL A 1 385 ? -13.619 2.303 25.598 1.00 90.62 385 VAL A CA 1
ATOM 3047 C C . VAL A 1 385 ? -14.902 1.911 24.872 1.00 90.62 385 VAL A C 1
ATOM 3049 O O . VAL A 1 385 ? -15.367 2.649 24.001 1.00 90.62 385 VAL A O 1
ATOM 3052 N N . GLY A 1 386 ? -15.512 0.792 25.275 1.00 88.88 386 GLY A N 1
ATOM 3053 C CA . GLY A 1 386 ? -16.791 0.333 24.735 1.00 88.88 386 GLY A CA 1
ATOM 3054 C C . GLY A 1 386 ? -17.899 1.362 24.958 1.00 88.88 386 GLY A C 1
ATOM 3055 O O . GLY A 1 386 ? -18.548 1.791 24.005 1.00 88.88 386 GLY A O 1
ATOM 3056 N N . TYR A 1 387 ? -18.073 1.836 26.194 1.00 87.38 387 TYR A N 1
ATOM 3057 C CA . TYR A 1 387 ? -19.087 2.843 26.520 1.00 87.38 387 TYR A CA 1
ATOM 3058 C C . TYR A 1 387 ? -18.946 4.092 25.643 1.00 87.38 387 TYR A C 1
ATOM 3060 O O . TYR A 1 387 ? -19.925 4.626 25.109 1.00 87.38 387 TYR A O 1
ATOM 3068 N N . ARG A 1 388 ? -17.705 4.539 25.439 1.00 88.62 388 ARG A N 1
ATOM 3069 C CA . ARG A 1 388 ? -17.414 5.720 24.637 1.00 88.62 388 ARG A CA 1
ATOM 3070 C C . ARG A 1 388 ? -17.710 5.517 23.152 1.00 88.62 388 ARG A C 1
ATOM 3072 O O . ARG A 1 388 ? -18.340 6.378 22.538 1.00 88.62 388 ARG A O 1
ATOM 3079 N N . LEU A 1 389 ? -17.338 4.362 22.601 1.00 90.31 389 LEU A N 1
ATOM 3080 C CA . LEU A 1 389 ? -17.682 3.962 21.235 1.00 90.31 389 LEU A CA 1
ATOM 3081 C C . LEU A 1 389 ? -19.199 4.037 20.999 1.00 90.31 389 LEU A C 1
ATOM 3083 O O . LEU A 1 389 ? -19.661 4.634 20.023 1.00 90.31 389 LEU A O 1
ATOM 3087 N N . HIS A 1 390 ? -19.985 3.498 21.933 1.00 87.44 390 HIS A N 1
ATOM 3088 C CA . HIS A 1 390 ? -21.445 3.510 21.857 1.00 87.44 390 HIS A CA 1
ATOM 3089 C C . HIS A 1 390 ? -22.048 4.914 21.966 1.00 87.44 390 HIS A C 1
ATOM 3091 O O . HIS A 1 390 ? -23.049 5.200 21.308 1.00 87.44 390 HIS A O 1
ATOM 3097 N N . ARG A 1 391 ? -21.429 5.816 22.733 1.00 85.56 391 ARG A N 1
ATOM 3098 C CA . ARG A 1 391 ? -21.837 7.226 22.805 1.00 85.56 391 ARG A CA 1
ATOM 3099 C C . ARG A 1 391 ? -21.552 7.986 21.506 1.00 85.56 391 ARG A C 1
ATOM 3101 O O . ARG A 1 391 ? -22.345 8.849 21.129 1.00 85.56 391 ARG A O 1
ATOM 3108 N N . VAL A 1 392 ? -20.453 7.669 20.821 1.00 85.44 392 VAL A N 1
ATOM 3109 C CA . VAL A 1 392 ? -20.050 8.326 19.567 1.00 85.44 392 VAL A CA 1
ATOM 3110 C C . VAL A 1 392 ? -20.841 7.827 18.359 1.00 85.44 392 VAL A C 1
ATOM 3112 O O . VAL A 1 392 ? -21.159 8.614 17.467 1.00 85.44 392 VAL A O 1
ATOM 3115 N N . CYS A 1 393 ? -21.221 6.549 18.334 1.00 85.44 393 CYS A N 1
ATOM 3116 C CA . CYS A 1 393 ? -21.945 5.941 17.216 1.00 85.44 393 CYS A CA 1
ATOM 3117 C C . CYS A 1 393 ? -23.161 6.760 16.713 1.00 85.44 393 CYS A C 1
ATOM 3119 O O . CYS A 1 393 ? -23.209 7.056 15.517 1.00 85.44 393 CYS A O 1
ATOM 3121 N N . PRO A 1 394 ? -24.117 7.188 17.560 1.00 80.44 394 PRO A N 1
ATOM 3122 C CA . PRO A 1 394 ? -25.254 7.993 17.114 1.00 80.44 394 PRO A CA 1
ATOM 3123 C C . PRO A 1 394 ? -24.834 9.299 16.436 1.00 80.44 394 PRO A C 1
ATOM 3125 O O . PRO A 1 394 ? -25.449 9.696 15.453 1.00 80.44 394 PRO A O 1
ATOM 3128 N N . ILE A 1 395 ? -23.775 9.954 16.926 1.00 80.75 395 ILE A N 1
ATOM 3129 C CA . ILE A 1 395 ? -23.242 11.193 16.339 1.00 80.75 395 ILE A CA 1
ATOM 3130 C C . ILE A 1 395 ? -22.804 10.913 14.914 1.00 80.75 395 ILE A C 1
ATOM 3132 O O . ILE A 1 395 ? -23.256 11.582 13.989 1.00 80.75 395 ILE A O 1
ATOM 3136 N N . VAL A 1 396 ? -21.987 9.876 14.741 1.00 80.88 396 VAL A N 1
ATOM 3137 C CA . VAL A 1 396 ? -21.491 9.449 13.438 1.00 80.88 396 VAL A CA 1
ATOM 3138 C C . VAL A 1 396 ? -22.662 9.182 12.494 1.00 80.88 396 VAL A C 1
ATOM 3140 O O . VAL A 1 396 ? -22.699 9.739 11.408 1.00 80.88 396 VAL A O 1
ATOM 3143 N N . LEU A 1 397 ? -23.697 8.461 12.928 1.00 78.69 397 LEU A N 1
ATOM 3144 C CA . LEU A 1 397 ? -24.872 8.179 12.093 1.00 78.69 397 LEU A CA 1
ATOM 3145 C C . LEU A 1 397 ? -25.684 9.425 11.679 1.00 78.69 397 LEU A C 1
ATOM 3147 O O . LEU A 1 397 ? -26.468 9.327 10.733 1.00 78.69 397 LEU A O 1
ATOM 3151 N N . THR A 1 398 ? -25.528 10.581 12.344 1.00 76.19 398 THR A N 1
ATOM 3152 C CA . THR A 1 398 ? -26.134 11.852 11.874 1.00 76.19 398 THR A CA 1
ATOM 3153 C C . THR A 1 398 ? -25.363 12.502 10.741 1.00 76.19 398 THR A C 1
ATOM 3155 O O . THR A 1 398 ? -25.911 13.383 10.073 1.00 76.19 398 THR A O 1
ATOM 3158 N N . LEU A 1 399 ? -24.094 12.134 10.556 1.00 75.44 399 LEU A N 1
ATOM 3159 C CA . LEU A 1 399 ? -23.213 12.866 9.666 1.00 75.44 399 LEU A CA 1
ATOM 3160 C C . LEU A 1 399 ? -23.693 12.698 8.222 1.00 75.44 399 LEU A C 1
ATOM 3162 O O . LEU A 1 399 ? -23.979 11.580 7.775 1.00 75.44 399 LEU A O 1
ATOM 3166 N N . PRO A 1 400 ? -23.807 13.803 7.467 1.00 68.38 400 PRO A N 1
ATOM 3167 C CA . PRO A 1 400 ? -24.151 13.715 6.063 1.00 68.38 400 PRO A CA 1
ATOM 3168 C C . PRO A 1 400 ? -23.045 12.954 5.318 1.00 68.38 400 PRO A C 1
ATOM 3170 O O . PRO A 1 400 ? -21.867 13.164 5.586 1.00 68.38 400 PRO A O 1
ATOM 3173 N N . LEU A 1 401 ? -23.442 12.131 4.340 1.00 69.25 401 LEU A N 1
ATOM 3174 C CA . LEU A 1 401 ? -22.557 11.454 3.374 1.00 69.25 401 LEU A CA 1
ATOM 3175 C C . LEU A 1 401 ? -21.772 10.226 3.876 1.00 69.25 401 LEU A C 1
ATOM 3177 O O . LEU A 1 401 ? -20.893 9.752 3.161 1.00 69.25 401 LEU A O 1
ATOM 3181 N N . ILE A 1 402 ? -22.130 9.625 5.017 1.00 73.75 402 ILE A N 1
ATOM 3182 C CA . ILE A 1 402 ? -21.523 8.339 5.396 1.00 73.75 402 ILE A CA 1
ATOM 3183 C C . ILE A 1 402 ? -21.872 7.239 4.385 1.00 73.75 402 ILE A C 1
ATOM 3185 O O . ILE A 1 402 ? -23.037 6.993 4.064 1.00 73.75 402 ILE A O 1
ATOM 3189 N N . ASN A 1 403 ? -20.836 6.534 3.929 1.00 77.94 403 ASN A N 1
ATOM 3190 C CA . ASN A 1 403 ? -20.959 5.369 3.064 1.00 77.94 403 ASN A CA 1
ATOM 3191 C C . ASN A 1 403 ? -21.691 4.218 3.784 1.00 77.94 403 ASN A C 1
ATOM 3193 O O . ASN A 1 403 ? -21.321 3.828 4.891 1.00 77.94 403 ASN A O 1
ATOM 3197 N N . LEU A 1 404 ? -22.694 3.622 3.129 1.00 80.88 404 LEU A N 1
ATOM 3198 C CA . LEU A 1 404 ? -23.444 2.467 3.635 1.00 80.88 404 LEU A CA 1
ATOM 3199 C C . LEU A 1 404 ? -22.533 1.297 4.034 1.00 80.88 404 LEU A C 1
ATOM 3201 O O . LEU A 1 404 ? -22.822 0.599 5.004 1.00 80.88 404 LEU A O 1
ATOM 3205 N N . ASP A 1 405 ? -21.448 1.071 3.296 1.00 83.06 405 ASP A N 1
ATOM 3206 C CA . ASP A 1 405 ? -20.507 0.006 3.628 1.00 83.06 405 ASP A CA 1
ATOM 3207 C C . ASP A 1 405 ? -19.756 0.329 4.921 1.00 83.06 405 ASP A C 1
ATOM 3209 O O . ASP A 1 405 ? -19.707 -0.520 5.805 1.00 83.06 405 ASP A O 1
ATOM 3213 N N . ALA A 1 406 ? -19.324 1.577 5.123 1.00 82.94 406 ALA A N 1
ATOM 3214 C CA . ALA A 1 406 ? -18.752 2.005 6.399 1.00 82.94 406 ALA A CA 1
ATOM 3215 C C . ALA A 1 406 ? -19.747 1.832 7.562 1.00 82.94 406 ALA A C 1
ATOM 3217 O O . ALA A 1 406 ? -19.348 1.386 8.635 1.00 82.94 406 ALA A O 1
ATOM 3218 N N . VAL A 1 407 ? -21.047 2.100 7.356 1.00 84.00 407 VAL A N 1
ATOM 3219 C CA . VAL A 1 407 ? -22.083 1.837 8.377 1.00 84.00 407 VAL A CA 1
ATOM 3220 C C . VAL A 1 407 ? -22.146 0.358 8.745 1.00 84.00 407 VAL A C 1
ATOM 3222 O O . VAL A 1 407 ? -22.211 0.048 9.929 1.00 84.00 407 VAL A O 1
ATOM 3225 N N . LYS A 1 408 ? -22.114 -0.558 7.768 1.00 85.31 408 LYS A N 1
ATOM 3226 C CA . LYS A 1 408 ? -22.123 -2.010 8.037 1.00 85.31 408 LYS A CA 1
ATOM 3227 C C . LYS A 1 408 ? -20.885 -2.446 8.818 1.00 85.31 408 LYS A C 1
ATOM 3229 O O . LYS A 1 408 ? -20.998 -3.225 9.758 1.00 85.31 408 LYS A O 1
ATOM 3234 N N . GLU A 1 409 ? -19.715 -1.942 8.436 1.00 89.12 409 GLU A N 1
ATOM 3235 C CA . GLU A 1 409 ? -18.459 -2.253 9.121 1.00 89.12 409 GLU A CA 1
ATOM 3236 C C . GLU A 1 409 ? -18.485 -1.744 10.576 1.00 89.12 409 GLU A C 1
ATOM 3238 O O . GLU A 1 409 ? -18.194 -2.492 11.508 1.00 89.12 409 GLU A O 1
ATOM 3243 N N . MET A 1 410 ? -18.938 -0.506 10.798 1.00 89.44 410 MET A N 1
ATOM 3244 C CA . MET A 1 410 ? -19.115 0.051 12.144 1.00 89.44 410 MET A CA 1
ATOM 3245 C C . MET A 1 410 ? -20.178 -0.701 12.953 1.00 89.44 410 MET A C 1
ATOM 3247 O O . MET A 1 410 ? -19.993 -0.919 14.147 1.00 89.44 410 MET A O 1
ATOM 3251 N N . ALA A 1 411 ? -21.276 -1.120 12.320 1.00 87.56 411 ALA A N 1
ATOM 3252 C CA . ALA A 1 411 ? -22.339 -1.887 12.961 1.00 87.56 411 ALA A CA 1
ATOM 3253 C C . ALA A 1 411 ? -21.837 -3.207 13.533 1.00 87.56 411 ALA A C 1
ATOM 3255 O O . ALA A 1 411 ? -22.155 -3.544 14.672 1.00 87.56 411 ALA A O 1
ATOM 3256 N N . TYR A 1 412 ? -21.001 -3.908 12.770 1.00 91.06 412 TYR A N 1
ATOM 3257 C CA . TYR A 1 412 ? -20.348 -5.118 13.241 1.00 91.06 412 TYR A CA 1
ATOM 3258 C C . TYR A 1 412 ? -19.471 -4.848 14.475 1.00 91.06 412 TYR A C 1
ATOM 3260 O O . TYR A 1 412 ? -19.575 -5.559 15.472 1.00 91.06 412 TYR A O 1
ATOM 3268 N N . ALA A 1 413 ? -18.666 -3.780 14.455 1.00 93.00 413 ALA A N 1
ATOM 3269 C CA . ALA A 1 413 ? -17.824 -3.401 15.592 1.00 93.00 413 ALA A CA 1
ATOM 3270 C C . ALA A 1 413 ? -18.642 -3.090 16.862 1.00 93.00 413 ALA A C 1
ATOM 3272 O O . ALA A 1 413 ? -18.295 -3.531 17.954 1.00 93.00 413 ALA A O 1
ATOM 3273 N N . ILE A 1 414 ? -19.756 -2.369 16.709 1.00 90.94 414 ILE A N 1
ATOM 3274 C CA . ILE A 1 414 ? -20.694 -2.042 17.794 1.00 90.94 414 ILE A CA 1
ATOM 3275 C C . ILE A 1 414 ? -21.330 -3.314 18.362 1.00 90.94 414 ILE A C 1
ATOM 3277 O O . ILE A 1 414 ? -21.421 -3.471 19.577 1.00 90.94 414 ILE A O 1
ATOM 3281 N N . ALA A 1 415 ? -21.791 -4.222 17.499 1.00 89.50 415 ALA A N 1
ATOM 3282 C CA . ALA A 1 415 ? -22.395 -5.480 17.929 1.00 89.50 415 ALA A CA 1
ATOM 3283 C C . ALA A 1 415 ? -21.396 -6.339 18.719 1.00 89.50 415 ALA A C 1
ATOM 3285 O O . ALA A 1 415 ? -21.754 -6.925 19.740 1.00 89.50 415 ALA A O 1
ATOM 3286 N N . PHE A 1 416 ? -20.132 -6.352 18.289 1.00 92.56 416 PHE A N 1
ATOM 3287 C CA . PHE A 1 416 ? -19.049 -7.008 19.011 1.00 92.56 416 PHE A CA 1
ATOM 3288 C C . PHE A 1 416 ? -18.827 -6.389 20.402 1.00 92.56 416 PHE A C 1
ATOM 3290 O O . PHE A 1 416 ? -18.792 -7.115 21.394 1.00 92.56 416 PHE A O 1
ATOM 3297 N N . SER A 1 417 ? -18.731 -5.057 20.512 1.00 93.31 417 SER A N 1
ATOM 3298 C CA . SER A 1 417 ? -18.446 -4.390 21.793 1.00 93.31 417 SER A CA 1
ATOM 3299 C C . SER A 1 417 ? -19.567 -4.515 22.828 1.00 93.31 417 SER A C 1
ATOM 3301 O O . SER A 1 417 ? -19.283 -4.536 24.026 1.00 93.31 417 SER A O 1
ATOM 3303 N N . LEU A 1 418 ? -20.831 -4.664 22.403 1.00 89.38 418 LEU A N 1
ATOM 3304 C CA . LEU A 1 418 ? -21.969 -4.874 23.316 1.00 89.38 418 LEU A CA 1
ATOM 3305 C C . LEU A 1 418 ? -21.793 -6.098 24.221 1.00 89.38 418 LEU A C 1
ATOM 3307 O O . LEU A 1 418 ? -22.338 -6.119 25.322 1.00 89.38 418 LEU A O 1
ATOM 3311 N N . GLN A 1 419 ? -21.038 -7.105 23.776 1.00 88.94 419 GLN A N 1
ATOM 3312 C CA . GLN A 1 419 ? -20.813 -8.340 24.529 1.00 88.94 419 GLN A CA 1
ATOM 3313 C C . GLN A 1 419 ? -19.996 -8.118 25.811 1.00 88.94 419 GLN A C 1
ATOM 3315 O O . GLN A 1 419 ? -20.040 -8.953 26.714 1.00 88.94 419 GLN A O 1
ATOM 3320 N N . TYR A 1 420 ? -19.270 -6.999 25.896 1.00 89.25 420 TYR A N 1
ATOM 3321 C CA . TYR A 1 420 ? -18.349 -6.683 26.990 1.00 89.25 420 TYR A CA 1
ATOM 3322 C C . TYR A 1 420 ? -18.843 -5.543 27.889 1.00 89.25 420 TYR A C 1
ATOM 3324 O O . TYR A 1 420 ? -18.200 -5.224 28.887 1.00 89.25 420 TYR A O 1
ATOM 3332 N N . LEU A 1 421 ? -19.993 -4.945 27.571 1.00 86.62 421 LEU A N 1
ATOM 3333 C CA . LEU A 1 421 ? -20.617 -3.915 28.396 1.00 86.62 421 LEU A CA 1
ATOM 3334 C C . LEU A 1 421 ? -21.467 -4.502 29.527 1.00 86.62 421 LEU A C 1
ATOM 3336 O O . LEU A 1 421 ? -22.019 -5.600 29.435 1.00 86.62 421 LEU A O 1
ATOM 3340 N N . SER A 1 422 ? -21.629 -3.727 30.598 1.00 85.94 422 SER A N 1
ATOM 3341 C CA . SER A 1 422 ? -22.581 -4.038 31.664 1.00 85.94 422 SER A CA 1
ATOM 3342 C C . SER A 1 422 ? -24.033 -3.881 31.194 1.00 85.94 422 SER A C 1
ATOM 3344 O O . SER A 1 422 ? -24.337 -3.160 30.243 1.00 85.94 422 SER A O 1
ATOM 3346 N N . GLN A 1 423 ? -24.970 -4.524 31.898 1.00 83.75 423 GLN A N 1
ATOM 3347 C CA . GLN A 1 423 ? -26.401 -4.433 31.573 1.00 83.75 423 GLN A CA 1
ATOM 3348 C C . GLN A 1 423 ? -26.914 -2.985 31.571 1.00 83.75 423 GLN A C 1
ATOM 3350 O O . GLN A 1 423 ? -27.679 -2.613 30.681 1.00 83.75 423 GLN A O 1
ATOM 3355 N N . ASP A 1 424 ? -26.465 -2.158 32.515 1.00 82.50 424 ASP A N 1
ATOM 3356 C CA . ASP A 1 424 ? -26.875 -0.753 32.614 1.00 82.50 424 ASP A CA 1
ATOM 3357 C C . ASP A 1 424 ? -26.359 0.080 31.428 1.00 82.50 424 ASP A C 1
ATOM 3359 O O . ASP A 1 424 ? -27.076 0.931 30.888 1.00 82.50 424 ASP A O 1
ATOM 3363 N N . GLU A 1 425 ? -25.136 -0.194 30.969 1.00 81.00 425 GLU A N 1
ATOM 3364 C CA . GLU A 1 425 ? -24.541 0.445 29.790 1.00 81.00 425 GLU A CA 1
ATOM 3365 C C . GLU A 1 425 ? -25.241 0.009 28.497 1.00 81.00 425 GLU A C 1
ATOM 3367 O O . GLU A 1 425 ? -25.510 0.845 27.630 1.00 81.00 425 GLU A O 1
ATOM 3372 N N . ILE A 1 426 ? -25.610 -1.272 28.382 1.00 81.75 426 ILE A N 1
ATOM 3373 C CA . ILE A 1 426 ? -26.392 -1.793 27.251 1.00 81.75 426 ILE A CA 1
ATOM 3374 C C . ILE A 1 426 ? -27.757 -1.105 27.195 1.00 81.75 426 ILE A C 1
ATOM 3376 O O . ILE A 1 426 ? -28.157 -0.601 26.146 1.00 81.75 426 ILE A O 1
ATOM 3380 N N . VAL A 1 427 ? -28.466 -1.030 28.325 1.00 82.31 427 VAL A N 1
ATOM 3381 C CA . VAL A 1 427 ? -29.772 -0.363 28.405 1.00 82.31 427 VAL A CA 1
ATOM 3382 C C . VAL A 1 427 ? -29.645 1.105 28.001 1.00 82.31 427 VAL A C 1
ATOM 3384 O O . VAL A 1 427 ? -30.411 1.581 27.162 1.00 82.31 427 VAL A O 1
ATOM 3387 N N . SER A 1 428 ? -28.641 1.808 28.529 1.00 78.81 428 SER A N 1
ATOM 3388 C CA . SER A 1 428 ? -28.360 3.205 28.175 1.00 78.81 428 SER A CA 1
ATOM 3389 C C . SER A 1 428 ? -28.100 3.372 26.674 1.00 78.81 428 SER A C 1
ATOM 3391 O O . SER A 1 428 ? -28.657 4.271 26.044 1.00 78.81 428 SER A O 1
ATOM 3393 N N . THR A 1 429 ? -27.333 2.461 26.075 1.00 75.31 429 THR A N 1
ATOM 3394 C CA . THR A 1 429 ? -27.041 2.441 24.635 1.00 75.31 429 THR A CA 1
ATOM 3395 C C . THR A 1 429 ? -28.307 2.238 23.801 1.00 75.31 429 THR A C 1
ATOM 3397 O O . THR A 1 429 ? -28.550 2.991 22.856 1.00 75.31 429 THR A O 1
ATOM 3400 N N . ILE A 1 430 ? -29.162 1.277 24.172 1.00 77.06 430 ILE A N 1
ATOM 3401 C CA . ILE A 1 430 ? -30.445 1.030 23.497 1.00 77.06 430 ILE A CA 1
ATOM 3402 C C . ILE A 1 430 ? -31.333 2.273 23.568 1.00 77.06 430 ILE A C 1
ATOM 3404 O O . ILE A 1 430 ? -31.923 2.656 22.557 1.00 77.06 430 ILE A O 1
ATOM 3408 N N . TYR A 1 431 ? -31.407 2.945 24.721 1.00 76.69 431 TYR A N 1
ATOM 3409 C CA . TYR A 1 431 ? -32.170 4.188 24.851 1.00 76.69 431 TYR A CA 1
ATOM 3410 C C . TYR A 1 431 ? -31.655 5.281 23.912 1.00 76.69 431 TYR A C 1
ATOM 3412 O O . TYR A 1 431 ? -32.457 5.953 23.260 1.00 76.69 431 TYR A O 1
ATOM 3420 N N . VAL A 1 432 ? -30.336 5.452 23.810 1.00 73.62 432 VAL A N 1
ATOM 3421 C CA . VAL A 1 432 ? -29.729 6.444 22.914 1.00 73.62 432 VAL A CA 1
ATOM 3422 C C . VAL A 1 432 ? -30.043 6.122 21.447 1.00 73.62 432 VAL A C 1
ATOM 3424 O O . VAL A 1 432 ? -30.513 7.002 20.725 1.00 73.62 432 VAL A O 1
ATOM 3427 N N . LEU A 1 433 ? -29.876 4.867 21.017 1.00 69.69 433 LEU A N 1
ATOM 3428 C CA . LEU A 1 433 ? -30.173 4.431 19.644 1.00 69.69 433 LEU A CA 1
ATOM 3429 C C . LEU A 1 433 ? -31.672 4.508 19.307 1.00 69.69 433 LEU A C 1
ATOM 3431 O O . LEU A 1 433 ? -32.043 4.938 18.216 1.00 69.69 433 LEU A O 1
ATOM 3435 N N . THR A 1 434 ? -32.550 4.164 20.250 1.00 69.81 434 THR A N 1
ATOM 3436 C CA . THR A 1 434 ? -34.010 4.235 20.061 1.00 69.81 434 THR A CA 1
ATOM 3437 C C . THR A 1 434 ? -34.473 5.686 19.923 1.00 69.81 434 THR A C 1
ATOM 3439 O O . THR A 1 434 ? -35.234 6.026 19.014 1.00 69.81 434 THR A O 1
ATOM 3442 N N . ASN A 1 435 ? -33.966 6.579 20.779 1.00 66.81 435 ASN A N 1
ATOM 3443 C CA . ASN A 1 435 ? -34.241 8.015 20.685 1.00 66.81 435 ASN A CA 1
ATOM 3444 C C . ASN A 1 435 ? -33.722 8.619 19.375 1.00 66.81 435 ASN A C 1
ATOM 3446 O O . ASN A 1 435 ? -34.284 9.595 18.874 1.00 66.81 435 ASN A O 1
ATOM 3450 N N . PHE A 1 436 ? -32.673 8.027 18.808 1.00 64.25 436 PHE A N 1
ATOM 3451 C CA . PHE A 1 436 ? -32.137 8.404 17.514 1.00 64.25 436 PHE A CA 1
ATOM 3452 C C . PHE A 1 436 ? -33.030 7.968 16.347 1.00 64.25 436 PHE A C 1
ATOM 3454 O O . PHE A 1 436 ? -33.352 8.785 15.484 1.00 64.25 436 PHE A O 1
ATOM 3461 N N . GLN A 1 437 ? -33.480 6.709 16.346 1.00 57.94 437 GLN A N 1
ATOM 3462 C CA . GLN A 1 437 ? -34.374 6.147 15.325 1.00 57.94 437 GLN A CA 1
ATOM 3463 C C . GLN A 1 437 ? -35.693 6.926 15.214 1.00 57.94 437 GLN A C 1
ATOM 3465 O O . GLN A 1 437 ? -36.259 7.059 14.132 1.00 57.94 437 GLN A O 1
ATOM 3470 N N . LEU A 1 438 ? -36.167 7.484 16.330 1.00 53.69 438 LEU A N 1
ATOM 3471 C CA . LEU A 1 438 ? -37.350 8.345 16.370 1.00 53.69 438 LEU A CA 1
ATOM 3472 C C . LEU A 1 438 ? -37.127 9.730 15.730 1.00 53.69 438 LEU A C 1
ATOM 3474 O O . LEU A 1 438 ? -38.105 10.405 15.412 1.00 53.69 438 LEU A O 1
ATOM 3478 N N . ARG A 1 439 ? -35.872 10.172 15.551 1.00 47.84 439 ARG A N 1
ATOM 3479 C CA . ARG A 1 439 ? -35.519 11.513 15.047 1.00 47.84 439 ARG A CA 1
ATOM 3480 C C . ARG A 1 439 ? -34.956 11.538 13.621 1.00 47.84 439 ARG A C 1
ATOM 3482 O O . ARG A 1 439 ? -35.111 12.566 12.969 1.00 47.84 439 ARG A O 1
ATOM 3489 N N . TYR A 1 440 ? -34.332 10.464 13.128 1.00 51.72 440 TYR A N 1
ATOM 3490 C CA . TYR A 1 440 ? -33.646 10.451 11.824 1.00 51.72 440 TYR A CA 1
ATOM 3491 C C . TYR A 1 440 ? -33.905 9.163 11.009 1.00 51.72 440 TYR A C 1
ATOM 3493 O O . TYR A 1 440 ? -34.185 8.105 11.562 1.00 51.72 440 TYR A O 1
ATOM 3501 N N . ASN A 1 441 ? -33.856 9.291 9.673 1.00 46.88 441 ASN A N 1
ATOM 3502 C CA . ASN A 1 441 ? -34.299 8.320 8.651 1.00 46.88 441 ASN A CA 1
ATOM 3503 C C . ASN A 1 441 ? -33.849 6.849 8.861 1.00 46.88 441 ASN A C 1
ATOM 3505 O O . ASN A 1 441 ? -32.719 6.562 9.239 1.00 46.88 441 ASN A O 1
ATOM 3509 N N . GLN A 1 442 ? -34.741 5.916 8.499 1.00 50.84 442 GLN A N 1
ATOM 3510 C CA . GLN A 1 442 ? -34.792 4.506 8.933 1.00 50.84 442 GLN A CA 1
ATOM 3511 C C . GLN A 1 442 ? -33.716 3.536 8.382 1.00 50.84 442 GLN A C 1
ATOM 3513 O O . GLN A 1 442 ? -33.556 2.450 8.934 1.00 50.84 442 GLN A O 1
ATOM 3518 N N . LEU A 1 443 ? -32.969 3.869 7.321 1.00 47.06 443 LEU A N 1
ATOM 3519 C CA . LEU A 1 443 ? -32.203 2.858 6.563 1.00 47.06 443 LEU A CA 1
ATOM 3520 C C . LEU A 1 443 ? -30.907 2.379 7.254 1.00 47.06 443 LEU A C 1
ATOM 3522 O O . LEU A 1 443 ? -30.583 1.195 7.205 1.00 47.06 443 LEU A O 1
ATOM 3526 N N . SER A 1 444 ? -30.166 3.282 7.903 1.00 48.06 444 SER A N 1
ATOM 3527 C CA . SER A 1 444 ? -28.858 2.983 8.515 1.00 48.06 444 SER A CA 1
ATOM 3528 C C . SER A 1 444 ? -28.989 2.174 9.814 1.00 48.06 444 SER A C 1
ATOM 3530 O O . SER A 1 444 ? -28.158 1.319 10.108 1.00 48.06 444 SER A O 1
ATOM 3532 N N . LEU A 1 445 ? -30.070 2.406 10.567 1.00 51.59 445 LEU A N 1
ATOM 3533 C CA . LEU A 1 445 ? -30.378 1.723 11.829 1.00 51.59 445 LEU A CA 1
ATOM 3534 C C . LEU A 1 445 ? -31.023 0.348 11.636 1.00 51.59 445 LEU A C 1
ATOM 3536 O O . LEU A 1 445 ? -30.793 -0.541 12.449 1.00 51.59 445 LEU A O 1
ATOM 3540 N N . GLU A 1 446 ? -31.775 0.129 10.552 1.00 50.69 446 GLU A N 1
ATOM 3541 C CA . GLU A 1 446 ? -32.278 -1.212 10.226 1.00 50.69 446 GLU A CA 1
ATOM 3542 C C . GLU A 1 446 ? -31.153 -2.222 9.972 1.00 50.69 446 GLU A C 1
ATOM 3544 O O . GLU A 1 446 ? -31.330 -3.406 10.241 1.00 50.69 446 GLU A O 1
ATOM 3549 N N . ILE A 1 447 ? -30.006 -1.774 9.452 1.00 54.03 447 ILE A N 1
ATOM 3550 C CA . ILE A 1 447 ? -28.830 -2.627 9.237 1.00 54.03 447 ILE A CA 1
ATOM 3551 C C . ILE A 1 447 ? -28.174 -2.975 10.577 1.00 54.03 447 ILE A C 1
ATOM 3553 O O . ILE A 1 447 ? -27.895 -4.146 10.816 1.00 54.03 447 ILE A O 1
ATOM 3557 N N . LEU A 1 448 ? -28.008 -1.984 11.461 1.00 50.84 448 LEU A N 1
ATOM 3558 C CA . LEU A 1 448 ? -27.496 -2.170 12.824 1.00 50.84 448 LEU A CA 1
ATOM 3559 C C . LEU A 1 448 ? -28.343 -3.172 13.622 1.00 50.84 448 LEU A C 1
ATOM 3561 O O . LEU A 1 448 ? -27.804 -4.117 14.183 1.00 50.84 448 LEU A O 1
ATOM 3565 N N . LEU A 1 449 ? -29.670 -3.009 13.608 1.00 52.12 449 LEU A N 1
ATOM 3566 C CA . LEU A 1 449 ? -30.605 -3.846 14.372 1.00 52.12 449 LEU A CA 1
ATOM 3567 C C . LEU A 1 449 ? -30.840 -5.244 13.777 1.00 52.12 449 LEU A C 1
ATOM 3569 O O . LEU A 1 449 ? -31.363 -6.110 14.466 1.00 52.12 449 LEU A O 1
ATOM 3573 N N . LYS A 1 450 ? -30.519 -5.470 12.495 1.00 49.59 450 LYS A N 1
ATOM 3574 C CA . LYS A 1 450 ? -30.599 -6.803 11.864 1.00 49.59 450 LYS A CA 1
ATOM 3575 C C . LYS A 1 450 ? -29.320 -7.627 12.053 1.00 49.59 450 LYS A C 1
ATOM 3577 O O . LYS A 1 450 ? -29.347 -8.818 11.751 1.00 49.59 450 LYS A O 1
ATOM 3582 N N . GLN A 1 451 ? -28.214 -6.994 12.454 1.00 45.72 451 GLN A N 1
ATOM 3583 C CA . GLN A 1 451 ? -26.911 -7.639 12.654 1.00 45.72 451 GLN A CA 1
ATOM 3584 C C . GLN A 1 451 ? -26.550 -7.851 14.131 1.00 45.72 451 GLN A C 1
ATOM 3586 O O . GLN A 1 451 ? -25.748 -8.741 14.406 1.00 45.72 451 GLN A O 1
ATOM 3591 N N . SER A 1 452 ? -27.136 -7.077 15.053 1.00 38.03 452 SER A N 1
ATOM 3592 C CA . SER A 1 452 ? -27.235 -7.414 16.484 1.00 38.03 452 SER A CA 1
ATOM 3593 C C . SER A 1 452 ? -28.265 -8.511 16.718 1.00 38.03 452 SER A C 1
ATOM 3595 O O . SER A 1 452 ? -28.019 -9.387 17.572 1.00 38.03 452 SER A O 1
#

Organism: Candida boidinii (NCBI:txid5477)

Nearest PDB structures (foldseek):
  3zjy-assembly3_G  TM=1.832E-01  e=3.091E-02  Homo sapiens
  3zjy-assembly2_E  TM=1.774E-01  e=2.532E-02  Homo sapiens
  4n78-assembly1_A  TM=1.308E-01  e=4.890E+00  Homo sapiens

Sequence (452 aa):
MDYLGIERGTIRAKALEKLAQIAAKKAPANPEHLVDSVPETFKTLLSRTPGTDLSGKPIPHNELEILFALCESAGSIKNETQATVLLDRLSNYLAESSTQSFLSSRTFQLLRPTPWTFLTFNLTSAICKLAISFPRLYLRAEESFVYYLDSLNNGERNITKYFSIAGFLNGFIKNTKFLNLKFINIINEHLTKEYIVDLESVLGNLSEPLYYDLVSSFEETGFEFSSVYLLCSLQILYREYLKSLLSIDANTSISKHILLIKEKNPSEKLLLSESVFESLPSIAEFSLATINFVQTNPEGFVSATMSRKNNGFSIIANSLDCLLLCMETSTVDGEKLNEIVFSYLDEVEKYIDSHSKDVLEIANSDLLPFLFYTCAYLSMNDTAVGYRLHRVCPIVLTLPLINLDAVKEMAYAIAFSLQYLSQDEIVSTIYVLTNFQLRYNQLSLEILLKQS

Radius of gyration: 24.88 Å; Cα contacts (8 Å, |Δi|>4): 553; chains: 1; bounding box: 60×53×65 Å

Solvent-accessible surface area (backbone atoms only — not comparable to full-atom values): 24422 Å² total; per-residue (Å²): 137,88,77,81,70,76,59,84,72,50,61,60,40,53,50,42,28,54,49,32,32,54,33,32,54,47,76,39,95,48,78,87,42,80,82,52,39,47,36,68,71,42,51,57,53,49,68,60,50,71,54,60,89,58,80,95,52,54,49,46,58,72,39,52,42,49,50,51,12,49,32,69,12,34,79,41,49,79,50,68,72,45,48,50,58,48,43,58,38,43,39,46,48,45,46,43,35,41,76,61,49,72,65,40,74,63,44,65,73,71,30,66,51,34,51,35,20,42,48,25,19,44,39,44,36,20,44,40,41,36,21,70,75,37,68,89,42,34,66,62,44,50,53,35,51,51,52,28,56,56,45,64,72,53,75,81,89,53,69,49,40,56,37,16,48,54,8,39,48,56,13,41,54,76,41,31,85,64,65,49,62,70,58,53,50,52,47,50,73,67,62,31,71,71,60,44,50,46,43,52,58,51,65,75,64,66,86,55,72,68,56,56,55,44,47,54,32,23,49,81,75,67,38,48,76,49,33,57,42,52,54,24,48,53,38,49,33,53,40,44,35,52,33,54,77,68,68,50,57,94,93,53,53,63,42,58,51,51,49,60,49,34,74,77,35,75,85,64,75,87,87,70,57,70,72,54,62,72,42,40,62,64,52,44,53,51,33,50,55,49,43,48,52,55,66,75,40,48,74,72,45,77,76,40,56,72,42,52,42,44,31,45,38,41,33,43,23,37,26,49,32,48,40,49,54,27,33,80,70,68,74,37,63,63,68,61,53,49,55,54,52,48,55,53,51,52,52,53,55,47,31,79,82,63,71,47,68,67,47,55,51,47,53,69,32,72,24,53,38,38,52,34,33,51,36,24,59,46,10,74,83,36,48,68,46,26,56,50,52,59,65,44,48,65,58,58,73,66,47,83,81,59,52,69,66,51,50,55,52,32,34,52,21,53,48,58,20,58,77,51,48,53,72,70,57,49,51,52,44,51,51,54,53,51,60,42,58,78,72,48,82,68,70,71,56,53,55,41,67,71,72,95

InterPro domains:
  IPR059905 STT4, N-terminal [PF28151] (53-156)

Mean predicted aligned error: 8.04 Å

Foldseek 3Di:
DDPPDDDPVVPVLVVLLVLLLVQQQDAFPDCPDLVRRGDPSNVVLCVLLVLPPQPPDADEPVNVSSLLSNLSNLLNHDGLSSLVSSLSSLLSCLLCLLVHHHDDPVCQVPDPLGNSLSSLLSSLLSLLSSCVNPVVCLVVSLVSVLSSLVSCVPDDNAPSSLSNLNSNLNNCLVRLVSDFLVSLVSCCVRCPLVNLQCVVVNVVPDDDPSVVSSQCSVVVVVAHPGSLLSLLSNLSSVQSNLCVQVVHDPPDFLLNVVLVVCVVPVPDQDDGDPRNVVNLLVSLVSLVVLLCVLVVPVVCQVPDDLRSVLSSLSSNLSSLSSVLNCVSVVVDPLVVLVVSLVVVLVVLVCCVVPVDPSNLSNQQHPNQLSSLSSLLNSLQPPVVSLLSLLVSLLSSVVRPPHDLVSLLSNLSSNVSSLVNHDPVSNVVSVVVLVVSCVPDDDDSVVSSVVND

Secondary structure (DSSP, 8-state):
----PPPTTHHHHHHHHHHHHHHHH---S-TTSTTTSS-HHHHHHHTTS--SS-TTPPBPHHHHHHHHHHHHHGGG---HHHHHHHHHHHHHHHHHTTT--BS-HHHHHHSSS-HHHHHHHHHHHHHHHHHHH-GGGHHHHHHHHHHHHHHHHSS---HHHHHHHHHHHHHHHHTGGG--HHHHHHHHHHS-HHHHHHHHHHHHT---HHHHHHHHHHHHTT---SHHHHHHHHHHHHHHHHHHHTT--TTS-HHHHHHHHHHH-TTPPP---HHHHHHHHHHHHHHHHHHHHHHH-HHHHHTS-HHHHHHHHHHHHHHHHHHHHHHHTTSS-HHHHHHHHHHHHHHHHHHHHH--HHHHHHHTSTHHHHHHHHHHHHTTT-HHHHHHHHHHHHHHHHSTT--HHHHHHHHHHHHHHGGGS-HHHHHHHHHHHHHHHTTS-THHHHHHHHH-

pLDDT: mean 84.78, std 13.65, range [29.03, 98.38]